Protein AF-0000000072627178 (afdb_homodimer)

Solvent-accessible surface area (backbone atoms only — not comparable to full-atom values): 32970 Å² total; per-residue (Å²): 106,68,66,30,62,73,54,72,45,80,58,68,86,74,45,63,66,46,58,16,26,20,73,41,19,44,51,50,52,27,44,56,68,66,46,48,72,69,55,50,54,49,47,53,68,63,41,37,63,69,52,58,52,84,61,74,50,27,62,57,66,58,51,51,49,48,35,39,73,71,52,28,75,48,47,29,61,73,40,80,60,42,48,40,38,34,28,20,24,33,60,62,34,50,41,53,42,55,28,37,37,41,30,68,83,76,60,68,69,58,63,74,62,41,85,60,57,70,67,47,46,78,50,88,83,44,31,40,31,56,50,28,48,24,5,47,10,37,80,73,46,27,60,48,41,92,78,34,22,24,20,5,28,66,82,34,39,42,38,61,52,59,44,51,42,51,46,51,58,45,25,73,71,71,66,56,78,79,66,84,56,46,81,46,78,56,93,46,32,54,56,82,47,66,53,68,72,73,69,89,73,88,84,82,82,88,62,81,75,48,76,61,53,57,49,50,51,53,46,51,53,20,50,54,42,49,44,52,41,48,54,52,65,56,47,34,53,40,43,41,50,26,55,75,71,70,29,53,65,45,78,49,49,37,60,33,92,51,78,75,58,94,70,65,66,54,62,69,60,52,51,49,52,54,49,28,42,56,54,39,51,60,74,42,39,68,60,52,50,55,51,38,52,56,50,50,58,49,58,73,72,105,105,68,65,31,63,74,55,71,44,82,59,66,87,74,44,62,66,47,56,17,26,20,72,41,19,45,50,50,52,28,44,58,68,66,45,49,72,68,54,51,54,50,48,54,69,62,41,36,60,69,52,59,50,85,61,74,50,28,63,57,66,58,50,51,48,48,35,38,74,70,53,30,74,48,47,31,60,73,40,81,59,41,48,41,37,34,28,19,24,32,59,62,35,52,42,53,42,56,29,37,38,40,30,67,82,77,60,67,69,58,63,74,62,40,84,59,57,70,68,46,47,79,50,89,82,43,32,40,31,55,49,27,47,23,5,46,11,38,78,72,48,26,61,48,40,94,76,33,22,24,19,4,28,66,83,34,39,43,40,60,51,58,47,51,41,52,47,52,56,45,25,73,71,70,66,54,78,77,65,84,56,46,82,44,79,57,92,46,34,53,57,80,48,68,53,68,74,74,70,86,70,85,80,80,77,88,58,83,75,48,76,60,52,57,49,48,51,53,46,52,54,20,50,54,41,49,45,52,40,50,54,53,64,56,46,33,52,40,43,40,49,26,56,74,70,70,30,52,66,45,78,48,50,37,60,34,93,49,79,75,60,95,71,64,66,54,62,70,60,52,50,49,51,54,46,28,42,55,53,40,50,60,73,41,40,69,61,52,50,53,51,37,52,58,51,51,58,50,56,74,73,103

InterPro domains:
  IPR002641 Patatin-like phospholipase domain [PF01734] (14-163)
  IPR002641 Patatin-like phospholipase domain [PS51635] (1-164)
  IPR016035 Acyl transferase/acyl hydrolase/lysophospholipase [SSF52151] (8-223)
  IPR047148 85/88 kDa calcium-independent phospholipase A2 [PTHR24139] (3-296)

Radius of gyration: 24.97 Å; Cα contacts (8 Å, |Δi|>4): 970; chains: 2; bounding box: 68×64×59 Å

Nearest PDB structures (foldseek):
  6aun-assembly1_A  TM=8.837E-01  e=3.240E-19  Cricetulus griseus
  5fya-assembly1_A  TM=6.239E-01  e=2.402E-07  Pseudomonas aeruginosa PAO1
  6aun-assembly1_A  TM=8.834E-01  e=3.293E-19  Cricetulus griseus
  5fya-assembly1_A  TM=6.405E-01  e=2.560E-07  Pseudomonas aeruginosa PAO1

Foldseek 3Di:
DVLCVVLVHADQVLDQEEEAFAVGLLVVQQVLQPDGPVRSVVLCLVCLCVQLPDAPQTDLVSLLVSSCVRGHQAWLLVRPDRWYWQWKWFAPDVPTWIDTETNDDDDPVLVVPCPPCLHTDYDRTDTSSRSNSLQNQDPRHHQHDVNTIHHRLLAPLACLVSRVSVCVSVCVVVVDDDDQAAETEDQADEDDDDPPPDDPDDDDDVPPCDPVNSVVVVVVVVVSCVSNDNDDPVLVVSCVVCVVVVHHYHYHHFHAPHDADPSDNDPVRVVSRVVSSVVRCVVVVVRSVVVSVSSSVSVVVD/DVLCVVLVHADQVLDQEEEAFAVGLLVVQQVLQPDGPVRSVVLCLVCLCVQLPDAPQTDLVSLLVSSCVRGHQAWLLVRPDRWYWQWKWFAPDVPTWIDTETNDDDDPVLVVPCPPCLHTDYDHTDTSSRSNSLQNQDPRHHQHDVNTIHHRLLAPLACLVSRVSVCVSVCVVVVDDDDQAAETEDQADEDDDDPPPDDPPDDDPVPPCDVVNSVVVVVVVVVSCVSNPNDDPVLVVSCVVCVVVVHHYHYHHFHAPHDDDPSDNDPVRVVSRVVSSVVRCVVVVVRSVVVSVSSSVSVVVD

Organism: Meloidogyne incognita (NCBI:txid6306)

Structure (mmCIF, N/CA/C/O backbone):
data_AF-0000000072627178-model_v1
#
loop_
_entity.id
_entity.type
_entity.pdbx_description
1 polymer 'PNPLA domain-containing protein'
#
loop_
_atom_site.group_PDB
_atom_site.id
_atom_site.type_symbol
_atom_site.label_atom_id
_atom_site.label_alt_id
_atom_site.label_comp_id
_atom_site.label_asym_id
_atom_site.label_entity_id
_atom_site.label_seq_id
_atom_site.pdbx_PDB_ins_code
_atom_site.Cartn_x
_atom_site.Cartn_y
_atom_site.Cartn_z
_atom_site.occupancy
_atom_site.B_iso_or_equiv
_atom_site.auth_seq_id
_atom_site.auth_comp_id
_atom_site.auth_asym_id
_atom_site.auth_atom_id
_atom_site.pdbx_PDB_model_num
ATOM 1 N N . MET A 1 1 ? 3.842 -15.367 -22.156 1 94.19 1 MET A N 1
ATOM 2 C CA . MET A 1 1 ? 4.012 -16.047 -23.438 1 94.19 1 MET A CA 1
ATOM 3 C C . MET A 1 1 ? 4.824 -15.203 -24.406 1 94.19 1 MET A C 1
ATOM 5 O O . MET A 1 1 ? 5.742 -15.703 -25.062 1 94.19 1 MET A O 1
ATOM 9 N N . ILE A 1 2 ? 4.527 -13.938 -24.469 1 94.5 2 ILE A N 1
ATOM 10 C CA . ILE A 1 2 ? 5.207 -13.031 -25.391 1 94.5 2 ILE A CA 1
ATOM 11 C C . ILE A 1 2 ? 6.672 -12.891 -24.984 1 94.5 2 ILE A C 1
ATOM 13 O O . ILE A 1 2 ? 7.562 -12.906 -25.844 1 94.5 2 ILE A O 1
ATOM 17 N N . ILE A 1 3 ? 6.926 -12.766 -23.703 1 95.44 3 ILE A N 1
ATOM 18 C CA . ILE A 1 3 ? 8.289 -12.664 -23.203 1 95.44 3 ILE A CA 1
ATOM 19 C C . ILE A 1 3 ? 9.07 -13.93 -23.562 1 95.44 3 ILE A C 1
ATOM 21 O O . ILE A 1 3 ? 10.203 -13.852 -24.047 1 95.44 3 ILE A O 1
ATOM 25 N N . GLU A 1 4 ? 8.453 -15.125 -23.422 1 95.38 4 GLU A N 1
ATOM 26 C CA . GLU A 1 4 ? 9.094 -16.391 -23.781 1 95.38 4 GLU A CA 1
ATOM 27 C C . GLU A 1 4 ? 9.375 -16.469 -25.281 1 95.38 4 GLU A C 1
ATOM 29 O O . GLU A 1 4 ? 10.43 -16.953 -25.688 1 95.38 4 GLU A O 1
ATOM 34 N N . ARG A 1 5 ? 8.398 -16.062 -25.984 1 95.12 5 ARG A N 1
ATOM 35 C CA . ARG A 1 5 ? 8.547 -16.062 -27.438 1 95.12 5 ARG A CA 1
ATOM 36 C C . ARG A 1 5 ? 9.742 -15.211 -27.875 1 95.12 5 ARG A C 1
ATOM 38 O O . ARG A 1 5 ? 10.523 -15.625 -28.734 1 95.12 5 ARG A O 1
ATOM 45 N N . ASN A 1 6 ? 9.883 -14.047 -27.281 1 95.5 6 ASN A N 1
ATOM 46 C CA . ASN A 1 6 ? 10.977 -13.141 -27.609 1 95.5 6 ASN A CA 1
ATOM 47 C C . ASN A 1 6 ? 12.312 -13.648 -27.078 1 95.5 6 ASN A C 1
ATOM 49 O O . ASN A 1 6 ? 13.359 -13.422 -27.688 1 95.5 6 ASN A O 1
ATOM 53 N N . LEU A 1 7 ? 12.258 -14.312 -25.969 1 95.44 7 LEU A N 1
ATOM 54 C CA . LEU A 1 7 ? 13.453 -14.883 -25.344 1 95.44 7 LEU A CA 1
ATOM 55 C C . LEU A 1 7 ? 13.922 -16.125 -26.109 1 95.44 7 LEU A C 1
ATOM 57 O O . LEU A 1 7 ? 15.125 -16.391 -26.172 1 95.44 7 LEU A O 1
ATOM 61 N N . GLY A 1 8 ? 13.031 -16.859 -26.703 1 94.62 8 GLY A N 1
ATOM 62 C CA . GLY A 1 8 ? 13.336 -18.109 -27.391 1 94.62 8 GLY A CA 1
ATOM 63 C C . GLY A 1 8 ? 13.633 -19.25 -26.438 1 94.62 8 GLY A C 1
ATOM 64 O O . GLY A 1 8 ? 14.328 -20.203 -26.797 1 94.62 8 GLY A O 1
ATOM 65 N N . ALA A 1 9 ? 13.258 -19.125 -25.203 1 94.31 9 ALA A N 1
ATOM 66 C CA . ALA A 1 9 ? 13.469 -20.125 -24.156 1 94.31 9 ALA A CA 1
ATOM 67 C C . ALA A 1 9 ? 12.406 -20 -23.078 1 94.31 9 ALA A C 1
ATOM 69 O O . ALA A 1 9 ? 11.688 -19 -23 1 94.31 9 ALA A O 1
ATOM 70 N N . ASP A 1 10 ? 12.297 -21.094 -22.344 1 93.62 10 ASP A N 1
ATOM 71 C CA . ASP A 1 10 ? 11.375 -21.062 -21.203 1 93.62 10 ASP A CA 1
ATOM 72 C C . ASP A 1 10 ? 11.82 -20.047 -20.156 1 93.62 10 ASP A C 1
ATOM 74 O O . ASP A 1 10 ? 13.016 -19.906 -19.891 1 93.62 10 ASP A O 1
ATOM 78 N N . LEU A 1 11 ? 10.867 -19.297 -19.578 1 94.12 11 LEU A N 1
ATOM 79 C CA . LEU A 1 11 ? 11.141 -18.25 -18.594 1 94.12 11 LEU A CA 1
ATOM 80 C C . LEU A 1 11 ? 11.289 -18.828 -17.203 1 94.12 11 LEU A C 1
ATOM 82 O O . LEU A 1 11 ? 12.117 -18.359 -16.406 1 94.12 11 LEU A O 1
ATOM 86 N N . TRP A 1 12 ? 10.594 -19.859 -16.875 1 93.62 12 TRP A N 1
ATOM 87 C CA . TRP A 1 12 ? 10.375 -20.344 -15.516 1 93.62 12 TRP A CA 1
ATOM 88 C C . TRP A 1 12 ? 11.688 -20.797 -14.891 1 93.62 12 TRP A C 1
ATOM 90 O O . TRP A 1 12 ? 11.953 -20.516 -13.719 1 93.62 12 TRP A O 1
ATOM 100 N N . PRO A 1 13 ? 12.57 -21.469 -15.68 1 92.44 13 PRO A N 1
ATOM 101 C CA . PRO A 1 13 ? 13.836 -21.906 -15.078 1 92.44 13 PRO A CA 1
ATOM 102 C C . PRO A 1 13 ? 14.703 -20.734 -14.625 1 92.44 13 PRO A C 1
ATOM 104 O O . PRO A 1 13 ? 15.609 -20.922 -13.812 1 92.44 13 PRO A O 1
ATOM 107 N N . LEU A 1 14 ? 14.445 -19.562 -15.102 1 94.62 14 LEU A N 1
ATOM 108 C CA . LEU A 1 14 ? 15.25 -18.375 -14.789 1 94.62 14 LEU A CA 1
ATOM 109 C C . LEU A 1 14 ? 14.734 -17.703 -13.523 1 94.62 14 LEU A C 1
ATOM 111 O O . LEU A 1 14 ? 15.383 -16.797 -12.984 1 94.62 14 LEU A O 1
ATOM 115 N N . ILE A 1 15 ? 13.609 -18.125 -13.023 1 96.38 15 ILE A N 1
ATOM 116 C CA . ILE A 1 15 ? 12.961 -17.484 -11.891 1 96.38 15 ILE A CA 1
ATOM 117 C C . ILE A 1 15 ? 13.5 -18.078 -10.586 1 96.38 15 ILE A C 1
ATOM 119 O O . ILE A 1 15 ? 13.453 -19.297 -10.383 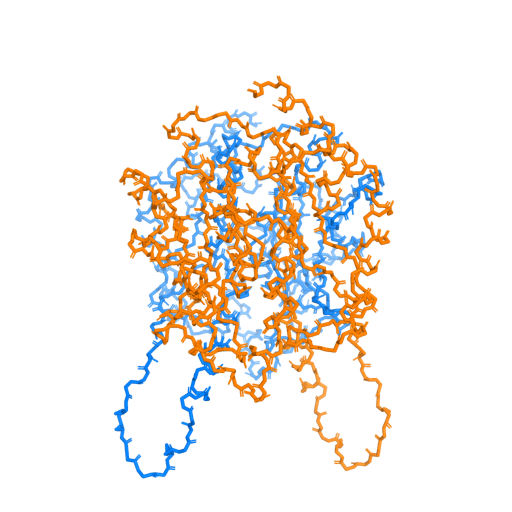1 96.38 15 ILE A O 1
ATOM 123 N N . ASP A 1 16 ? 13.984 -17.219 -9.727 1 96.19 16 ASP A N 1
ATOM 124 C CA . ASP A 1 16 ? 14.508 -17.656 -8.438 1 96.19 16 ASP A CA 1
ATOM 125 C C . ASP A 1 16 ? 13.461 -17.469 -7.336 1 96.19 16 ASP A C 1
ATOM 127 O O . ASP A 1 16 ? 13.445 -18.219 -6.355 1 96.19 16 ASP A O 1
ATOM 131 N N . TRP A 1 17 ? 12.688 -16.438 -7.453 1 97.69 17 TRP A N 1
ATOM 132 C CA . TRP A 1 17 ? 11.617 -16.109 -6.52 1 97.69 17 TRP A CA 1
ATOM 133 C C . TRP A 1 17 ? 10.32 -15.781 -7.262 1 97.69 17 TRP A C 1
ATOM 135 O O . TRP A 1 17 ? 10.352 -15.156 -8.32 1 97.69 17 TRP A O 1
ATOM 145 N N . VAL A 1 18 ? 9.242 -16.219 -6.703 1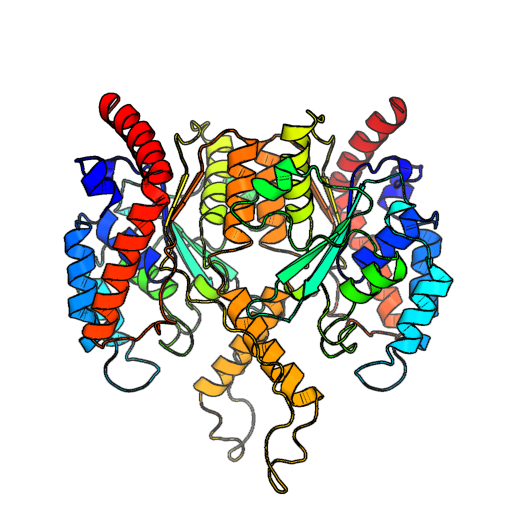 98.38 18 VAL A N 1
ATOM 146 C CA . VAL A 1 18 ? 7.973 -15.883 -7.328 1 98.38 18 VAL A CA 1
ATOM 147 C C . VAL A 1 18 ? 6.91 -15.648 -6.254 1 98.38 18 VAL A C 1
ATOM 149 O O . VAL A 1 18 ? 6.895 -16.344 -5.234 1 98.38 18 VAL A O 1
ATOM 152 N N . ALA A 1 19 ? 6.121 -14.633 -6.352 1 98.38 19 ALA A N 1
ATOM 153 C CA . ALA A 1 19 ? 4.934 -14.398 -5.539 1 98.38 19 ALA A CA 1
ATOM 154 C C . ALA A 1 19 ? 3.676 -14.352 -6.402 1 98.38 19 ALA A C 1
ATOM 156 O O . ALA A 1 19 ? 3.699 -13.805 -7.512 1 98.38 19 ALA A O 1
ATOM 157 N N . GLY A 1 20 ? 2.611 -14.922 -5.91 1 98.12 20 GLY A N 1
ATOM 158 C CA . GLY A 1 20 ? 1.355 -14.93 -6.645 1 98.12 20 GLY A CA 1
ATOM 159 C C . GLY A 1 20 ? 0.156 -14.602 -5.773 1 98.12 20 GLY A C 1
ATOM 160 O O . GLY A 1 20 ? 0.088 -15.016 -4.617 1 98.12 20 GLY A O 1
ATOM 161 N N . THR A 1 21 ? -0.747 -13.852 -6.301 1 97.69 21 THR A N 1
ATOM 162 C CA . THR A 1 21 ? -2.018 -13.523 -5.664 1 97.69 21 THR A CA 1
ATOM 163 C C . THR A 1 21 ? -3.188 -13.891 -6.57 1 97.69 21 THR A C 1
ATOM 165 O O . THR A 1 21 ? -3.172 -13.586 -7.766 1 97.69 21 THR A O 1
ATOM 168 N N . SER A 1 22 ? -4.258 -14.516 -5.949 1 96.56 22 SER A N 1
ATOM 169 C CA . SER A 1 22 ? -5.453 -14.859 -6.707 1 96.56 22 SER A CA 1
ATOM 170 C C . SER A 1 22 ? -5.109 -15.695 -7.934 1 96.56 22 SER A C 1
ATOM 172 O O . SER A 1 22 ? -4.477 -16.75 -7.816 1 96.56 22 SER A O 1
ATOM 174 N N . THR A 1 23 ? -5.48 -15.297 -9.133 1 95.88 23 THR A N 1
ATOM 175 C CA . THR A 1 23 ? -5.148 -16.062 -10.328 1 95.88 23 THR A CA 1
ATOM 176 C C . THR A 1 23 ? -3.639 -16.219 -10.477 1 95.88 23 THR A C 1
ATOM 178 O O . THR A 1 23 ? -3.158 -17.234 -10.977 1 95.88 23 THR A O 1
ATOM 181 N N . GLY A 1 24 ? -2.875 -15.234 -9.969 1 96.75 24 GLY A N 1
ATOM 182 C CA . GLY A 1 24 ? -1.424 -15.328 -9.984 1 96.75 24 GLY A CA 1
ATOM 183 C C . GLY A 1 24 ? -0.892 -16.469 -9.141 1 96.75 24 GLY A C 1
ATOM 184 O O . GLY A 1 24 ? 0.133 -17.062 -9.477 1 96.75 24 GLY A O 1
ATOM 185 N N . SER A 1 25 ? -1.562 -16.734 -8.055 1 97.56 25 SER A N 1
ATOM 186 C CA . SER A 1 25 ? -1.162 -17.859 -7.223 1 97.56 25 SER A CA 1
ATOM 187 C C . SER A 1 25 ? -1.379 -19.188 -7.945 1 97.56 25 SER A C 1
ATOM 189 O O . SER A 1 25 ? -0.537 -20.094 -7.871 1 97.56 25 SER A O 1
ATOM 191 N N . ILE A 1 26 ? -2.484 -19.312 -8.641 1 96.62 26 ILE A N 1
ATOM 192 C CA . ILE A 1 26 ? -2.805 -20.516 -9.391 1 96.62 26 ILE A CA 1
ATOM 193 C C . ILE A 1 26 ? -1.753 -20.75 -10.477 1 96.62 26 ILE A C 1
ATOM 195 O O . ILE A 1 26 ? -1.218 -21.844 -10.609 1 96.62 26 ILE A O 1
ATOM 199 N N . LEU A 1 27 ? -1.433 -19.703 -11.164 1 97.25 27 LEU A N 1
ATOM 200 C CA . LEU A 1 27 ? -0.44 -19.781 -12.227 1 97.25 27 LEU A CA 1
ATOM 201 C C . LEU A 1 27 ? 0.933 -20.141 -11.664 1 97.25 27 LEU A C 1
ATOM 203 O O . LEU A 1 27 ? 1.631 -21 -12.211 1 97.25 27 LEU A O 1
ATOM 207 N N . ALA A 1 28 ? 1.299 -19.469 -10.602 1 97.81 28 ALA A N 1
ATOM 208 C CA . ALA A 1 28 ? 2.596 -19.734 -9.977 1 97.81 28 ALA A CA 1
ATOM 209 C C . ALA A 1 28 ? 2.717 -21.188 -9.555 1 97.81 28 ALA A C 1
ATOM 211 O O . ALA A 1 28 ? 3.738 -21.828 -9.805 1 97.81 28 ALA A O 1
ATOM 212 N N . CYS A 1 29 ? 1.672 -21.688 -8.969 1 97.25 29 CYS A N 1
ATOM 213 C CA . CYS A 1 29 ? 1.67 -23.078 -8.5 1 97.25 29 CYS A CA 1
ATOM 214 C C . CYS A 1 29 ? 1.723 -24.047 -9.68 1 97.25 29 CYS A C 1
ATOM 216 O O . CYS A 1 29 ? 2.475 -25.016 -9.648 1 97.25 29 CYS A O 1
ATOM 218 N N . ALA A 1 30 ? 0.937 -23.797 -10.695 1 96.88 30 ALA A N 1
ATOM 219 C CA . ALA A 1 30 ? 0.908 -24.656 -11.867 1 96.88 30 ALA A CA 1
ATOM 220 C C . ALA A 1 30 ? 2.27 -24.703 -12.555 1 96.88 30 ALA A C 1
ATOM 222 O O . ALA A 1 30 ? 2.764 -25.766 -12.906 1 96.88 30 ALA A O 1
ATOM 223 N N . LEU A 1 31 ? 2.883 -23.531 -12.719 1 97.31 31 LEU A N 1
ATOM 224 C CA . LEU A 1 31 ? 4.191 -23.453 -13.359 1 97.31 31 LEU A CA 1
ATOM 225 C C . LEU A 1 31 ? 5.254 -24.156 -12.516 1 97.31 31 LEU A C 1
ATOM 227 O O . LEU A 1 31 ? 6.125 -24.844 -13.047 1 97.31 31 LEU A O 1
ATOM 231 N N . ALA A 1 32 ? 5.148 -24 -11.234 1 96.81 32 ALA A N 1
ATOM 232 C CA . ALA A 1 32 ? 6.113 -24.625 -10.328 1 96.81 32 ALA A CA 1
ATOM 233 C C . ALA A 1 32 ? 6.02 -26.141 -10.391 1 96.81 32 ALA A C 1
ATOM 235 O O . ALA A 1 32 ? 7.008 -26.844 -10.148 1 96.81 32 ALA A O 1
ATOM 236 N N . LYS A 1 33 ? 4.895 -26.625 -10.75 1 96.19 33 LYS A N 1
ATOM 237 C CA . LYS A 1 33 ? 4.688 -28.062 -10.836 1 96.19 33 LYS A CA 1
ATOM 238 C C . LYS A 1 33 ? 4.953 -28.578 -12.25 1 96.19 33 LYS A C 1
ATOM 240 O O . LYS A 1 33 ? 4.602 -29.703 -12.578 1 96.19 33 LYS A O 1
ATOM 245 N N . GLY A 1 34 ? 5.406 -27.734 -13.102 1 94.62 34 GLY A N 1
ATOM 246 C CA . GLY A 1 34 ? 5.961 -28.203 -14.359 1 94.62 34 GLY A CA 1
ATOM 247 C C . GLY A 1 34 ? 5.059 -27.938 -15.547 1 94.62 34 GLY A C 1
ATOM 248 O O . GLY A 1 34 ? 5.371 -28.312 -16.672 1 94.62 34 GLY A O 1
ATOM 249 N N . LYS A 1 35 ? 4.004 -27.312 -15.32 1 95.38 35 LYS A N 1
ATOM 250 C CA . LYS A 1 35 ? 3.168 -26.953 -16.469 1 95.38 35 LYS A CA 1
ATOM 251 C C . LYS A 1 35 ? 3.801 -25.812 -17.281 1 95.38 35 LYS A C 1
ATOM 253 O O . LYS A 1 35 ? 4.414 -24.906 -16.719 1 95.38 35 LYS A O 1
ATOM 258 N N . SER A 1 36 ? 3.58 -25.891 -18.562 1 95.56 36 SER A N 1
ATOM 259 C CA . SER A 1 36 ? 4.035 -24.812 -19.422 1 95.56 36 SER A CA 1
ATOM 260 C C . SER A 1 36 ? 3.053 -23.641 -19.406 1 95.56 36 SER A C 1
ATOM 262 O O . SER A 1 36 ? 1.898 -23.797 -19 1 95.56 36 SER A O 1
ATOM 264 N N . ILE A 1 37 ? 3.518 -22.484 -19.797 1 95 37 ILE A N 1
ATOM 265 C CA . ILE A 1 37 ? 2.656 -21.312 -19.875 1 95 37 ILE A CA 1
ATOM 266 C C . ILE A 1 37 ? 1.491 -21.594 -20.812 1 95 37 ILE A C 1
ATOM 268 O O . ILE A 1 37 ? 0.353 -21.203 -20.547 1 95 37 ILE A O 1
ATOM 272 N N . SER A 1 38 ? 1.785 -22.234 -21.922 1 93.44 38 SER A N 1
ATOM 273 C CA . SER A 1 38 ? 0.743 -22.609 -22.875 1 93.44 38 SER A CA 1
ATOM 274 C C . SER A 1 38 ? -0.291 -23.531 -22.234 1 93.44 38 SER A C 1
ATOM 276 O O . SER A 1 38 ? -1.491 -23.375 -22.469 1 93.44 38 SER A O 1
ATOM 278 N N . ASP A 1 39 ? 0.155 -24.484 -21.469 1 93.44 39 ASP A N 1
ATOM 279 C CA . ASP A 1 39 ? -0.749 -25.391 -20.766 1 93.44 39 ASP A CA 1
ATOM 280 C C . ASP A 1 39 ? -1.641 -24.625 -19.781 1 93.44 39 ASP A C 1
ATOM 282 O O . ASP A 1 39 ? -2.824 -24.938 -19.641 1 93.44 39 ASP A O 1
ATOM 286 N N . CYS A 1 40 ? -1.086 -23.688 -19.109 1 94.81 40 CYS A N 1
ATOM 287 C CA . CYS A 1 40 ? -1.854 -22.875 -18.188 1 94.81 40 CYS A CA 1
ATOM 288 C C . CYS A 1 40 ? -2.947 -22.094 -18.906 1 94.81 40 CYS A C 1
ATOM 290 O O . CYS A 1 40 ? -4.078 -22.016 -18.422 1 94.81 40 CYS A O 1
ATOM 292 N N . GLN A 1 41 ? -2.604 -21.484 -20.031 1 93.06 41 GLN A N 1
ATOM 293 C CA . GLN A 1 41 ? -3.6 -20.766 -20.828 1 93.06 41 GLN A CA 1
ATOM 294 C C . GLN A 1 41 ? -4.746 -21.688 -21.219 1 93.06 41 GLN A C 1
ATOM 296 O O . GLN A 1 41 ? -5.918 -21.312 -21.141 1 93.06 41 GLN A O 1
ATOM 301 N N . LYS A 1 42 ? -4.391 -22.875 -21.641 1 90.81 42 LYS A N 1
ATOM 302 C CA . LYS A 1 42 ? -5.395 -23.859 -22.031 1 90.81 42 LYS A CA 1
ATOM 303 C C . LYS A 1 42 ? -6.293 -24.219 -20.859 1 90.81 42 LYS A C 1
ATOM 305 O O . LYS A 1 42 ? -7.508 -24.359 -21.016 1 90.81 42 LYS A O 1
ATOM 310 N N . LEU A 1 43 ? -5.676 -24.375 -19.766 1 88.56 43 LEU A N 1
ATOM 311 C CA . LEU A 1 43 ? -6.414 -24.719 -18.547 1 88.56 43 LEU A CA 1
ATOM 312 C C . LEU A 1 43 ? -7.461 -23.656 -18.234 1 88.56 43 LEU A C 1
ATOM 314 O O . LEU A 1 43 ? -8.602 -24 -17.891 1 88.56 43 LEU A O 1
ATOM 318 N N . TYR A 1 44 ? -7.145 -22.406 -18.297 1 91.12 44 TYR A N 1
ATOM 319 C CA . TYR A 1 44 ? -8.07 -21.312 -18.016 1 91.12 44 TYR A CA 1
ATOM 320 C C . TYR A 1 44 ? -9.219 -21.281 -19.016 1 91.12 44 TYR A C 1
ATOM 322 O O . TYR A 1 44 ? -10.367 -21.078 -18.641 1 91.12 44 TYR A O 1
ATOM 330 N N . LEU A 1 45 ? -8.93 -21.547 -20.234 1 88.25 45 LEU A N 1
ATOM 331 C CA . LEU A 1 45 ? -9.953 -21.516 -21.281 1 88.25 45 LEU A CA 1
ATOM 332 C C . LEU A 1 45 ? -10.898 -22.719 -21.141 1 88.25 45 LEU A C 1
ATOM 334 O O . LEU A 1 45 ? -12.086 -22.594 -21.438 1 88.25 45 LEU A O 1
ATOM 338 N N . GLN A 1 46 ? -10.305 -23.75 -20.641 1 84.56 46 GLN A N 1
ATOM 339 C CA . GLN A 1 46 ? -11.102 -24.969 -20.531 1 84.56 46 GLN A CA 1
ATOM 340 C C . GLN A 1 46 ? -11.984 -24.938 -19.297 1 84.56 46 GLN A C 1
ATOM 342 O O . GLN A 1 46 ? -13.109 -25.438 -19.312 1 84.56 46 GLN A O 1
ATOM 347 N N . LEU A 1 47 ? -11.523 -24.297 -18.25 1 84.25 47 LEU A N 1
ATOM 348 C CA . LEU A 1 47 ? -12.172 -24.453 -16.953 1 84.25 47 LEU A CA 1
ATOM 349 C C . LEU A 1 47 ? -13.141 -23.312 -16.688 1 84.25 47 LEU A C 1
ATOM 351 O O . LEU A 1 47 ? -13.984 -23.406 -15.789 1 84.25 47 LEU A O 1
ATOM 355 N N . LYS A 1 48 ? -13.125 -22.375 -17.531 1 87.69 48 LYS A N 1
ATOM 356 C CA . LYS A 1 48 ? -13.938 -21.188 -17.297 1 87.69 48 LYS A CA 1
ATOM 357 C C . LYS A 1 48 ? -15.422 -21.547 -17.25 1 87.69 48 LYS A C 1
ATOM 359 O O . LYS A 1 48 ? -16.156 -21.047 -16.391 1 87.69 48 LYS A O 1
ATOM 364 N N . ASN A 1 49 ? -15.773 -22.453 -18.172 1 88.19 49 ASN A N 1
ATOM 365 C CA . ASN A 1 49 ? -17.203 -22.766 -18.25 1 88.19 49 ASN A CA 1
ATOM 366 C C . ASN A 1 49 ? -17.641 -23.656 -17.094 1 88.19 49 ASN A C 1
ATOM 368 O O . ASN A 1 49 ? -18.797 -23.594 -16.672 1 88.19 49 ASN A O 1
ATOM 372 N N . GLN A 1 50 ? -16.766 -24.391 -16.672 1 89.81 50 GLN A N 1
ATOM 373 C CA . GLN A 1 50 ? -17.078 -25.266 -15.547 1 89.81 50 GLN A CA 1
ATOM 374 C C . GLN A 1 50 ? -17.125 -24.469 -14.242 1 89.81 50 GLN A C 1
ATOM 376 O O . GLN A 1 50 ? -18 -24.688 -13.406 1 89.81 50 GLN A O 1
ATOM 381 N N . LEU A 1 51 ? -16.266 -23.641 -14.07 1 91 51 LEU A N 1
ATOM 382 C CA . LEU A 1 51 ? -16.078 -22.906 -12.812 1 91 51 LEU A CA 1
ATOM 383 C C . LEU A 1 51 ? -17.156 -21.844 -12.641 1 91 51 LEU A C 1
ATOM 385 O O . LEU A 1 51 ? -17.703 -21.672 -11.555 1 91 51 LEU A O 1
ATOM 389 N N . PHE A 1 52 ? -17.438 -21.156 -13.727 1 92.38 52 PHE A N 1
ATOM 390 C CA . PHE A 1 52 ? -18.312 -20 -13.633 1 92.38 52 PHE A CA 1
ATOM 391 C C . PHE A 1 52 ? -19.688 -20.328 -14.203 1 92.38 52 PHE A C 1
ATOM 393 O O . PHE A 1 52 ? -20.281 -19.516 -14.93 1 92.38 52 PHE A O 1
ATOM 400 N N . ASN A 1 53 ? -20.125 -21.484 -13.898 1 88.31 53 ASN A N 1
ATOM 401 C CA . ASN A 1 53 ? -21.469 -21.922 -14.266 1 88.31 53 ASN A CA 1
ATOM 402 C C . ASN A 1 53 ? -22.469 -21.703 -13.125 1 88.31 53 ASN A C 1
ATOM 404 O O . ASN A 1 53 ? -22.188 -22.047 -11.977 1 88.31 53 ASN A O 1
ATOM 408 N N . GLY A 1 54 ? -23.594 -21 -13.43 1 88.19 54 GLY A N 1
ATOM 409 C CA . GLY A 1 54 ? -24.594 -20.75 -12.414 1 88.19 54 GLY A CA 1
ATOM 410 C C . GLY A 1 54 ? -24.5 -19.375 -11.797 1 88.19 54 GLY A C 1
ATOM 411 O O . GLY A 1 54 ? -24.172 -18.406 -12.484 1 88.19 54 GLY A O 1
ATOM 412 N N . THR A 1 55 ? -24.891 -19.297 -10.414 1 88.44 55 THR A N 1
ATOM 413 C CA . THR A 1 55 ? -24.938 -18 -9.734 1 88.44 55 THR A CA 1
ATOM 414 C C . THR A 1 55 ? -23.859 -17.906 -8.664 1 88.44 55 THR A C 1
ATOM 416 O O . THR A 1 55 ? -23.422 -18.922 -8.125 1 88.44 55 THR A O 1
ATOM 419 N N . ARG A 1 56 ? -23.484 -16.75 -8.383 1 87 56 ARG A N 1
ATOM 420 C CA . ARG A 1 56 ? -22.516 -16.484 -7.328 1 87 56 ARG A CA 1
ATOM 421 C C . ARG A 1 56 ? -23.141 -16.688 -5.949 1 87 56 ARG A C 1
ATOM 423 O O . ARG A 1 56 ? -24.328 -16.406 -5.754 1 87 56 ARG A O 1
ATOM 430 N N . PRO A 1 57 ? -22.422 -17.031 -5.055 1 89.56 57 PRO A N 1
ATOM 431 C CA . PRO A 1 57 ? -21.062 -17.562 -5.148 1 89.56 57 PRO A CA 1
ATOM 432 C C . PRO A 1 57 ? -21 -18.922 -5.832 1 89.56 57 PRO A C 1
ATOM 434 O O . PRO A 1 57 ? -21.922 -19.734 -5.676 1 89.56 57 PRO A O 1
ATOM 437 N N . TYR A 1 58 ? -19.969 -19.141 -6.562 1 92.25 58 TYR A N 1
ATOM 438 C CA . TYR A 1 58 ? -19.812 -20.391 -7.309 1 92.25 58 TYR A CA 1
ATOM 439 C C . TYR A 1 58 ? -19.438 -21.531 -6.379 1 92.25 58 TYR A C 1
ATOM 441 O O . TYR A 1 58 ? -19.016 -21.312 -5.238 1 92.25 58 TYR A O 1
ATOM 449 N N . ASN A 1 59 ? -19.672 -22.672 -6.871 1 91.31 59 ASN A N 1
ATOM 450 C CA . ASN A 1 59 ? -19.453 -23.875 -6.082 1 91.31 59 ASN A CA 1
ATOM 451 C C . ASN A 1 59 ? -17.969 -24.078 -5.77 1 91.31 59 ASN A C 1
ATOM 453 O O . ASN A 1 59 ? -17.172 -24.359 -6.668 1 91.31 59 ASN A O 1
ATOM 457 N N . SER A 1 60 ? -17.609 -24.062 -4.504 1 92.25 60 SER A N 1
ATOM 458 C CA . SER A 1 60 ? -16.219 -24.156 -4.078 1 92.25 60 SER A CA 1
ATOM 459 C C . SER A 1 60 ? -15.648 -25.547 -4.352 1 92.25 60 SER A C 1
ATOM 461 O O . SER A 1 60 ? -14.453 -25.688 -4.625 1 92.25 60 SER A O 1
ATOM 463 N N . ALA A 1 61 ? -16.469 -26.5 -4.305 1 93.94 61 ALA A N 1
ATOM 464 C CA . ALA A 1 61 ? -16.031 -27.859 -4.527 1 93.94 61 ALA A CA 1
ATOM 465 C C . ALA A 1 61 ? -15.492 -28.047 -5.945 1 93.94 61 ALA A C 1
ATOM 467 O O . ALA A 1 61 ? -14.547 -28.812 -6.164 1 93.94 61 ALA A O 1
ATOM 468 N N . ILE A 1 62 ? -16.109 -27.453 -6.859 1 93.56 62 ILE A N 1
ATOM 469 C CA . ILE A 1 62 ? -15.664 -27.531 -8.242 1 93.56 62 ILE A CA 1
ATOM 470 C C . ILE A 1 62 ? -14.281 -26.906 -8.391 1 93.56 62 ILE A C 1
ATOM 472 O O . ILE A 1 62 ? -13.375 -27.484 -8.992 1 93.56 62 ILE A O 1
ATOM 476 N N . LEU A 1 63 ? -14.109 -25.703 -7.812 1 93.75 63 LEU A N 1
ATOM 477 C CA . LEU A 1 63 ? -12.812 -25.031 -7.852 1 93.75 63 LEU A CA 1
ATOM 478 C C . LEU A 1 63 ? -11.734 -25.875 -7.195 1 93.75 63 LEU A C 1
ATOM 480 O O . LEU A 1 63 ? -10.656 -26.062 -7.762 1 93.75 63 LEU A O 1
ATOM 484 N N . GLU A 1 64 ? -12.031 -26.406 -6.051 1 96.12 64 GLU A N 1
ATOM 485 C CA . GLU A 1 64 ? -11.07 -27.219 -5.312 1 96.12 64 GLU A CA 1
ATOM 486 C C . GLU A 1 64 ? -10.695 -28.469 -6.098 1 96.12 64 GLU A C 1
ATOM 488 O O . GLU A 1 64 ? -9.516 -28.828 -6.184 1 96.12 64 GLU A O 1
ATOM 493 N N . ARG A 1 65 ? -11.664 -29.062 -6.691 1 95.31 65 ARG A N 1
ATOM 494 C CA . ARG A 1 65 ? -11.406 -30.25 -7.508 1 95.31 65 ARG A CA 1
ATOM 495 C C . ARG A 1 65 ? -10.516 -29.906 -8.695 1 95.31 65 ARG A C 1
ATOM 497 O O . ARG A 1 65 ? -9.594 -30.656 -9.023 1 95.31 65 ARG A O 1
ATOM 504 N N . LEU A 1 66 ? -10.805 -28.859 -9.289 1 93.31 66 LEU A N 1
ATOM 505 C CA . LEU A 1 66 ? -10.023 -28.438 -10.453 1 93.31 66 LEU A CA 1
ATOM 506 C C . LEU A 1 66 ? -8.586 -28.109 -10.055 1 93.31 66 LEU A C 1
ATOM 508 O O . LEU A 1 66 ? -7.648 -28.453 -10.773 1 93.31 66 LEU A O 1
ATOM 512 N N . LEU A 1 67 ? -8.391 -27.469 -8.93 1 95.19 67 LEU A N 1
ATOM 513 C CA . LEU A 1 67 ? -7.059 -27.156 -8.438 1 95.19 67 LEU A CA 1
ATOM 514 C C . LEU A 1 67 ? -6.273 -28.422 -8.125 1 95.19 67 LEU A C 1
ATOM 516 O O . LEU A 1 67 ? -5.105 -28.547 -8.492 1 95.19 67 LEU A O 1
ATOM 520 N N . ILE A 1 68 ? -6.969 -29.359 -7.516 1 96.5 68 ILE A N 1
ATOM 521 C CA . ILE A 1 68 ? -6.336 -30.609 -7.129 1 96.5 68 ILE A CA 1
ATOM 522 C C . ILE A 1 68 ? -5.938 -31.391 -8.383 1 96.5 68 ILE A C 1
ATOM 524 O O . ILE A 1 68 ? -4.805 -31.859 -8.484 1 96.5 68 ILE A O 1
ATOM 528 N N . GLN A 1 69 ? -6.805 -31.406 -9.336 1 94.44 69 GLN A N 1
ATOM 529 C CA . GLN A 1 69 ? -6.598 -32.219 -10.531 1 94.44 69 GLN A CA 1
ATOM 530 C C . GLN A 1 69 ? -5.594 -31.562 -11.477 1 94.44 69 GLN A C 1
ATOM 532 O O . GLN A 1 69 ? -4.797 -32.25 -12.117 1 94.44 69 GLN A O 1
ATOM 537 N N . SER A 1 70 ? -5.621 -30.281 -11.531 1 93.12 70 SER A N 1
ATOM 538 C CA . SER A 1 70 ? -4.848 -29.578 -12.547 1 93.12 70 SER A CA 1
ATOM 539 C C . SER A 1 70 ? -3.49 -29.141 -12.016 1 93.12 70 SER A C 1
ATOM 541 O O . SER A 1 70 ? -2.564 -28.891 -12.789 1 93.12 70 SER A O 1
ATOM 543 N N . ILE A 1 71 ? -3.361 -28.984 -10.75 1 95.19 71 ILE A N 1
ATOM 544 C CA . ILE A 1 71 ? -2.1 -28.5 -10.203 1 95.19 71 ILE A CA 1
ATOM 545 C C . ILE A 1 71 ? -1.454 -29.594 -9.352 1 95.19 71 ILE A C 1
ATOM 547 O O . ILE A 1 71 ? -0.53 -30.281 -9.805 1 95.19 71 ILE A O 1
ATOM 551 N N . SER A 1 72 ? -1.968 -29.75 -8.039 1 96.38 72 SER A N 1
ATOM 552 C CA . SER A 1 72 ? -1.338 -30.797 -7.242 1 96.38 72 SER A CA 1
ATOM 553 C C . SER A 1 72 ? -1.886 -30.812 -5.816 1 96.38 72 SER A C 1
ATOM 555 O O . SER A 1 72 ? -2.252 -29.766 -5.281 1 96.38 72 SER A O 1
ATOM 557 N N . SER A 1 73 ? -1.866 -31.984 -5.258 1 96.94 73 SER A N 1
ATOM 558 C CA . SER A 1 73 ? -2.211 -32.156 -3.85 1 96.94 73 SER A CA 1
ATOM 559 C C . SER A 1 73 ? -0.961 -32.281 -2.986 1 96.94 73 SER A C 1
ATOM 561 O O . SER A 1 73 ? -1.057 -32.531 -1.779 1 96.94 73 SER A O 1
ATOM 563 N N . ASP A 1 74 ? 0.143 -32.062 -3.646 1 96.94 74 ASP A N 1
ATOM 564 C CA . ASP A 1 74 ? 1.396 -32.125 -2.898 1 96.94 74 ASP A CA 1
ATOM 565 C C . ASP A 1 74 ? 1.519 -30.938 -1.949 1 96.94 74 ASP A C 1
ATOM 567 O O . ASP A 1 74 ? 0.776 -29.953 -2.068 1 96.94 74 ASP A O 1
ATOM 571 N N . PHE A 1 75 ? 2.445 -31.125 -1.041 1 96.56 75 PHE A N 1
ATOM 572 C CA . PHE A 1 75 ? 2.758 -30.016 -0.154 1 96.56 75 PHE A CA 1
ATOM 573 C C . PHE A 1 75 ? 3.547 -28.938 -0.892 1 96.56 75 PHE A C 1
ATOM 575 O O . PHE A 1 75 ? 4.359 -29.25 -1.768 1 96.56 75 PHE A O 1
ATOM 582 N N . LEU A 1 76 ? 3.314 -27.734 -0.517 1 95.75 76 LEU A N 1
ATOM 583 C CA . LEU A 1 76 ? 4.07 -26.625 -1.079 1 95.75 76 LEU A CA 1
ATOM 584 C C . LEU A 1 76 ? 5.57 -26.844 -0.894 1 95.75 76 LEU A C 1
ATOM 586 O O . LEU A 1 76 ? 6.363 -26.5 -1.777 1 95.75 76 LEU A O 1
ATOM 590 N N . SER A 1 77 ? 5.941 -27.422 0.188 1 94.25 77 SER A N 1
ATOM 591 C CA . SER A 1 77 ? 7.336 -27.656 0.55 1 94.25 77 SER A CA 1
ATOM 592 C C . SER A 1 77 ? 8 -28.641 -0.416 1 94.25 77 SER A C 1
ATOM 594 O O . SER A 1 77 ? 9.227 -28.766 -0.427 1 94.25 77 SER A O 1
ATOM 596 N N . SER A 1 78 ? 7.207 -29.344 -1.175 1 94.94 78 SER A N 1
ATOM 597 C CA . SER A 1 78 ? 7.77 -30.281 -2.133 1 94.94 78 SER A CA 1
ATOM 598 C C . SER A 1 78 ? 8.383 -29.562 -3.33 1 94.94 78 SER A C 1
ATOM 600 O O . SER A 1 78 ? 9.141 -30.156 -4.094 1 94.94 78 SER A O 1
ATOM 602 N N . ILE A 1 79 ? 8 -28.312 -3.52 1 95.5 79 ILE A N 1
ATOM 603 C CA . ILE A 1 79 ? 8.578 -27.516 -4.59 1 95.5 79 ILE A CA 1
ATOM 604 C C . ILE A 1 79 ? 9.93 -26.953 -4.152 1 95.5 79 ILE A C 1
ATOM 606 O O . ILE A 1 79 ? 10.008 -26.172 -3.199 1 95.5 79 ILE A O 1
ATOM 610 N N . GLU A 1 80 ? 10.953 -27.281 -4.797 1 93.62 80 GLU A N 1
ATOM 611 C CA . GLU A 1 80 ? 12.297 -26.875 -4.414 1 93.62 80 GLU A CA 1
ATOM 612 C C . GLU A 1 80 ? 12.633 -25.5 -4.977 1 93.62 80 GLU A C 1
ATOM 614 O O . GLU A 1 80 ? 13.312 -24.703 -4.324 1 93.62 80 GLU A O 1
ATOM 619 N N . LYS A 1 81 ? 12.281 -25.344 -6.199 1 94.06 81 LYS A N 1
ATOM 620 C CA . LYS A 1 81 ? 12.523 -24.094 -6.902 1 94.06 81 LYS A CA 1
ATOM 621 C C . LYS A 1 81 ? 11.328 -23.719 -7.785 1 94.06 81 LYS A C 1
ATOM 623 O O . LYS A 1 81 ? 10.719 -24.594 -8.406 1 94.06 81 LYS A O 1
ATOM 628 N N . PRO A 1 82 ? 11.094 -22.438 -7.836 1 96.81 82 PRO A N 1
ATOM 629 C CA . PRO A 1 82 ? 11.633 -21.266 -7.133 1 96.81 82 PRO A CA 1
ATOM 630 C C . PRO A 1 82 ? 11.109 -21.156 -5.699 1 96.81 82 PRO A C 1
ATOM 632 O O . PRO A 1 82 ? 10.242 -21.922 -5.289 1 96.81 82 PRO A O 1
ATOM 635 N N . LYS A 1 83 ? 11.727 -20.25 -4.941 1 95.62 83 LYS A N 1
ATOM 636 C CA . LYS A 1 83 ? 11.086 -19.844 -3.697 1 95.62 83 LYS A CA 1
ATOM 637 C C . LYS A 1 83 ? 9.766 -19.141 -3.971 1 95.62 83 LYS A C 1
ATOM 639 O O . LYS A 1 83 ? 9.711 -18.203 -4.785 1 95.62 83 LYS A O 1
ATOM 644 N N . MET A 1 84 ? 8.75 -19.594 -3.283 1 96.56 84 MET A N 1
ATOM 645 C CA . MET A 1 84 ? 7.418 -19.125 -3.641 1 96.56 84 MET A CA 1
ATOM 646 C C . MET A 1 84 ? 6.746 -18.438 -2.455 1 96.56 84 MET A C 1
ATOM 648 O O . MET A 1 84 ? 6.891 -18.891 -1.314 1 96.56 84 MET A O 1
ATOM 652 N N . LEU A 1 85 ? 6.043 -17.391 -2.723 1 96.44 85 LEU A N 1
ATOM 653 C CA . LEU A 1 85 ? 5.145 -16.703 -1.795 1 96.44 85 LEU A CA 1
ATOM 654 C C . LEU A 1 85 ? 3.73 -16.641 -2.363 1 96.44 85 LEU A C 1
ATOM 656 O O . LEU A 1 85 ? 3.502 -15.992 -3.393 1 96.44 85 LEU A O 1
ATOM 660 N N . ILE A 1 86 ? 2.811 -17.328 -1.728 1 97.44 86 ILE A N 1
ATOM 661 C CA . ILE A 1 86 ? 1.404 -17.297 -2.117 1 97.44 86 ILE A CA 1
ATOM 662 C C . ILE A 1 86 ? 0.6 -16.516 -1.084 1 97.44 86 ILE A C 1
ATOM 664 O O . ILE A 1 86 ? 0.639 -16.828 0.109 1 97.44 86 ILE A O 1
ATOM 668 N N . THR A 1 87 ? -0.156 -15.492 -1.53 1 96.38 87 THR A N 1
ATOM 669 C CA . THR A 1 87 ? -0.807 -14.586 -0.594 1 96.38 87 THR A CA 1
ATOM 670 C C . THR A 1 87 ? -2.26 -14.992 -0.367 1 96.38 87 THR A C 1
ATOM 672 O O . THR A 1 87 ? -2.918 -15.492 -1.279 1 96.38 87 THR A O 1
ATOM 675 N N . ALA A 1 88 ? -2.75 -14.789 0.815 1 95.5 88 ALA A N 1
ATOM 676 C CA . ALA A 1 88 ? -4.16 -14.883 1.19 1 95.5 88 ALA A CA 1
ATOM 677 C C . ALA A 1 88 ? -4.496 -13.898 2.307 1 95.5 88 ALA A C 1
ATOM 679 O O . ALA A 1 88 ? -3.609 -13.219 2.832 1 95.5 88 ALA A O 1
ATOM 680 N N . ALA A 1 89 ? -5.695 -13.695 2.48 1 91.44 89 ALA A N 1
ATOM 681 C CA . ALA A 1 89 ? -6.148 -12.867 3.598 1 91.44 89 ALA A CA 1
ATOM 682 C C . ALA A 1 89 ? -6.969 -13.688 4.59 1 91.44 89 ALA A C 1
ATOM 684 O O . ALA A 1 89 ? -7.781 -14.523 4.191 1 91.44 89 ALA A O 1
ATOM 685 N N . LYS A 1 90 ? -6.672 -13.461 5.812 1 89.75 90 LYS A N 1
ATOM 686 C CA . LYS A 1 90 ? -7.406 -14.117 6.891 1 89.75 90 LYS A CA 1
ATOM 687 C C . LYS A 1 90 ? -8.32 -13.133 7.617 1 89.75 90 LYS A C 1
ATOM 689 O O . LYS A 1 90 ? -7.848 -12.133 8.164 1 89.75 90 LYS A O 1
ATOM 694 N N . MET A 1 91 ? -9.586 -13.406 7.629 1 83.38 91 MET A N 1
ATOM 695 C CA . MET A 1 91 ? -10.578 -12.484 8.172 1 83.38 91 MET A CA 1
ATOM 696 C C . MET A 1 91 ? -10.945 -12.859 9.602 1 83.38 91 MET A C 1
ATOM 698 O O . MET A 1 91 ? -12.125 -12.828 9.977 1 83.38 91 MET A O 1
ATOM 702 N N . ASP A 1 92 ? -10.078 -13.18 10.422 1 78.56 92 ASP A N 1
ATOM 703 C CA . ASP A 1 92 ? -10.32 -13.453 11.836 1 78.56 92 ASP A CA 1
ATOM 704 C C . ASP A 1 92 ? -10.312 -12.164 12.648 1 78.56 92 ASP A C 1
ATOM 706 O O . ASP A 1 92 ? -10.906 -12.094 13.727 1 78.56 92 ASP A O 1
ATOM 710 N N . VAL A 1 93 ? -9.703 -11.156 12.07 1 77 93 VAL A N 1
ATOM 711 C CA . VAL A 1 93 ? -9.633 -9.844 12.711 1 77 93 VAL A CA 1
ATOM 712 C C . VAL A 1 93 ? -9.867 -8.75 11.664 1 77 93 VAL A C 1
ATOM 714 O O . VAL A 1 93 ? -9.859 -9.023 10.461 1 77 93 VAL A O 1
ATOM 717 N N . ALA A 1 94 ? -10.258 -7.531 12.109 1 75.94 94 ALA A N 1
ATOM 718 C CA . ALA A 1 94 ? -10.367 -6.34 11.273 1 75.94 94 ALA A CA 1
ATOM 719 C C . ALA A 1 94 ? -9.328 -5.297 11.672 1 75.94 94 ALA A C 1
ATOM 721 O O . ALA A 1 94 ? -9.281 -4.863 12.82 1 75.94 94 ALA A O 1
ATOM 722 N N . PRO A 1 95 ? -8.484 -4.922 10.758 1 79.81 95 PRO A N 1
ATOM 723 C CA . PRO A 1 95 ? -8.32 -5.359 9.375 1 79.81 95 PRO A CA 1
ATOM 724 C C . PRO A 1 95 ? -7.812 -6.797 9.266 1 79.81 95 PRO A C 1
ATOM 726 O O . PRO A 1 95 ? -7.262 -7.336 10.234 1 79.81 95 PRO A O 1
ATOM 729 N N . PRO A 1 96 ? -8.023 -7.402 8.031 1 82.38 96 PRO A N 1
ATOM 730 C CA . PRO A 1 96 ? -7.582 -8.789 7.859 1 82.38 96 PRO A CA 1
ATOM 731 C C . PRO A 1 96 ? -6.062 -8.938 7.91 1 82.38 96 PRO A C 1
ATOM 733 O O . PRO A 1 96 ? -5.34 -7.984 7.602 1 82.38 96 PRO A O 1
ATOM 736 N N . ASN A 1 97 ? -5.719 -10.156 8.289 1 86.94 97 ASN A N 1
ATOM 737 C CA . ASN A 1 97 ? -4.293 -10.469 8.305 1 86.94 97 ASN A CA 1
ATOM 738 C C . ASN A 1 97 ? -3.82 -11.016 6.965 1 86.94 97 ASN A C 1
ATOM 740 O O . ASN A 1 97 ? -4.523 -11.805 6.332 1 86.94 97 ASN A O 1
ATOM 744 N N . LEU A 1 98 ? -2.664 -10.523 6.562 1 91.88 98 LEU A N 1
ATOM 745 C CA . LEU A 1 98 ? -2.029 -11.102 5.387 1 91.88 98 LEU A CA 1
ATOM 746 C C . LEU A 1 98 ? -1.413 -12.461 5.715 1 91.88 98 LEU A C 1
ATOM 748 O O . LEU A 1 98 ? -0.745 -12.609 6.738 1 91.88 98 LEU A O 1
ATOM 752 N N . VAL A 1 99 ? -1.746 -13.406 4.906 1 93.81 99 VAL A N 1
ATOM 753 C CA . VAL A 1 99 ? -1.147 -14.734 5.004 1 93.81 99 VAL A CA 1
ATOM 754 C C . VAL A 1 99 ? -0.189 -14.953 3.838 1 93.81 99 VAL A C 1
ATOM 756 O O . VAL A 1 99 ? -0.529 -14.68 2.686 1 93.81 99 VAL A O 1
ATOM 759 N N . LEU A 1 100 ? 0.965 -15.391 4.211 1 95.19 100 LEU A N 1
ATOM 760 C CA . LEU A 1 100 ? 1.961 -15.734 3.203 1 95.19 100 LEU A CA 1
ATOM 761 C C . LEU A 1 100 ? 2.34 -17.219 3.297 1 95.19 100 LEU A C 1
ATOM 763 O O . LEU A 1 100 ? 3.037 -17.625 4.227 1 95.19 100 LEU A O 1
ATOM 767 N N . PHE A 1 101 ? 1.849 -17.984 2.299 1 96.25 101 PHE A N 1
ATOM 768 C CA . PHE A 1 101 ? 2.268 -19.375 2.197 1 96.25 101 PHE A CA 1
ATOM 769 C C . PHE A 1 101 ? 3.613 -19.484 1.492 1 96.25 101 PHE A C 1
ATOM 771 O O . PHE A 1 101 ? 3.836 -18.844 0.464 1 96.25 101 PHE A O 1
ATOM 778 N N . ARG A 1 102 ? 4.465 -20.281 2.082 1 95.69 102 ARG A N 1
ATOM 779 C CA . ARG A 1 102 ? 5.828 -20.422 1.579 1 95.69 102 ARG A CA 1
ATOM 780 C C . ARG A 1 102 ? 6.16 -21.891 1.303 1 95.69 102 ARG A C 1
ATOM 782 O O . ARG A 1 102 ? 5.625 -22.797 1.953 1 95.69 102 ARG A O 1
ATOM 789 N N . ASN A 1 103 ? 7.07 -22.125 0.302 1 95 103 ASN A N 1
ATOM 790 C CA . ASN A 1 103 ? 7.582 -23.469 0.088 1 95 103 ASN A CA 1
ATOM 791 C C . ASN A 1 103 ? 8.898 -23.703 0.823 1 95 103 ASN A C 1
ATOM 793 O O . ASN A 1 103 ? 9.609 -24.672 0.556 1 95 103 ASN A O 1
ATOM 797 N N . TYR A 1 104 ? 9.281 -22.781 1.681 1 92.12 104 TYR A N 1
ATOM 798 C CA . TYR A 1 104 ? 10.484 -22.859 2.494 1 92.12 104 TYR A CA 1
ATOM 799 C C . TYR A 1 104 ? 10.211 -22.422 3.928 1 92.12 104 TYR A C 1
ATOM 801 O O . TYR A 1 104 ? 9.156 -21.859 4.219 1 92.12 104 TYR A O 1
ATOM 809 N N . GLN A 1 105 ? 11.172 -22.719 4.789 1 89.69 105 GLN A N 1
ATOM 810 C CA . GLN A 1 105 ? 11.031 -22.359 6.195 1 89.69 105 GLN A CA 1
ATOM 811 C C . GLN A 1 105 ? 11.82 -21.094 6.52 1 89.69 105 GLN A C 1
ATOM 813 O O . GLN A 1 105 ? 12.93 -20.906 6.016 1 89.69 105 GLN A O 1
ATOM 818 N N . LEU A 1 106 ? 11.172 -20.281 7.316 1 90.75 106 LEU A N 1
ATOM 819 C CA . LEU A 1 106 ? 11.859 -19.094 7.785 1 90.75 106 LEU A CA 1
ATOM 820 C C . LEU A 1 106 ? 12.703 -19.391 9.023 1 90.75 106 LEU A C 1
ATOM 822 O O . LEU A 1 106 ? 12.289 -20.172 9.883 1 90.75 106 LEU A O 1
ATOM 826 N N . PRO A 1 107 ? 13.883 -18.734 9.078 1 89.44 107 PRO A N 1
ATOM 827 C CA . PRO A 1 107 ? 14.648 -18.875 10.312 1 89.44 107 PRO A CA 1
ATOM 828 C C . PRO A 1 107 ? 13.898 -18.359 11.539 1 89.44 107 PRO A C 1
ATOM 830 O O . PRO A 1 107 ? 13.234 -17.312 11.461 1 89.44 107 PRO A O 1
ATOM 833 N N . MET A 1 108 ? 14.023 -19.047 12.641 1 87.75 108 MET A N 1
ATOM 834 C CA . MET A 1 108 ? 13.328 -18.688 13.875 1 87.75 108 MET A CA 1
ATOM 835 C C . MET A 1 108 ? 13.75 -17.297 14.344 1 87.75 108 MET A C 1
ATOM 837 O O . MET A 1 108 ? 12.938 -16.547 14.891 1 87.75 108 MET A O 1
ATOM 841 N N . GLU A 1 109 ? 14.938 -16.984 14.109 1 87.69 109 GLU A N 1
ATOM 842 C CA . GLU A 1 109 ? 15.469 -15.68 14.516 1 87.69 109 GLU A CA 1
ATOM 843 C C . GLU A 1 109 ? 14.758 -14.539 13.789 1 87.69 109 GLU A C 1
ATOM 845 O O . GLU A 1 109 ? 14.492 -13.492 14.383 1 87.69 109 GLU A O 1
ATOM 850 N N . LEU A 1 110 ? 14.375 -14.812 12.555 1 86.31 110 LEU A N 1
ATOM 851 C CA . LEU A 1 110 ? 13.688 -13.789 11.773 1 86.31 110 LEU A CA 1
ATOM 852 C C . LEU A 1 110 ? 12.266 -13.586 12.266 1 86.31 110 LEU A C 1
ATOM 854 O O . LEU A 1 110 ? 11.75 -12.461 12.25 1 86.31 110 LEU A O 1
ATOM 858 N N . LEU A 1 111 ? 11.734 -14.625 12.719 1 85.44 111 LEU A N 1
ATOM 859 C CA . LEU A 1 111 ? 10.367 -14.562 13.211 1 85.44 111 LEU A CA 1
ATOM 860 C C . LEU A 1 111 ? 10.305 -13.844 14.555 1 85.44 111 LEU A C 1
ATOM 862 O O . LEU A 1 111 ? 9.336 -13.125 14.836 1 85.44 111 LEU A O 1
ATOM 866 N N . LYS A 1 112 ? 11.344 -13.992 15.32 1 84.06 112 LYS A N 1
ATOM 867 C CA . LYS A 1 112 ? 11.406 -13.336 16.625 1 84.06 112 LYS A CA 1
ATOM 868 C C . LYS A 1 112 ? 11.609 -11.836 16.484 1 84.06 112 LYS A C 1
ATOM 870 O O . LYS A 1 112 ? 11.133 -11.055 17.297 1 84.06 112 LYS A O 1
ATOM 875 N N . GLU A 1 113 ? 12.195 -11.461 15.391 1 80.69 113 GLU A N 1
ATOM 876 C CA . GLU A 1 113 ? 12.547 -10.055 15.188 1 80.69 113 GLU A CA 1
ATOM 877 C C . GLU A 1 113 ? 11.531 -9.352 14.297 1 80.69 113 GLU A C 1
ATOM 879 O O . GLU A 1 113 ? 11.727 -8.188 13.93 1 80.69 113 GLU A O 1
ATOM 884 N N . ASP A 1 114 ? 10.438 -10.016 14.055 1 84.31 114 ASP A N 1
ATOM 885 C CA . ASP A 1 114 ? 9.453 -9.477 13.117 1 84.31 114 ASP A CA 1
ATOM 886 C C . ASP A 1 114 ? 8.547 -8.461 13.805 1 84.31 114 ASP A C 1
ATOM 888 O O . ASP A 1 114 ? 7.344 -8.695 13.961 1 84.31 114 ASP A O 1
ATOM 892 N N . LYS A 1 115 ? 9.164 -7.227 14.094 1 79.44 115 LYS A N 1
ATOM 893 C CA . LYS A 1 115 ? 8.531 -6.18 14.891 1 79.44 115 LYS A CA 1
ATOM 894 C C . LYS A 1 115 ? 7.281 -5.641 14.195 1 79.44 115 LYS A C 1
ATOM 896 O O . LYS A 1 115 ? 6.297 -5.301 14.852 1 79.44 115 LYS A O 1
ATOM 901 N N . PHE A 1 116 ? 7.262 -5.652 12.891 1 83.38 116 PHE A N 1
ATOM 902 C CA . PHE A 1 116 ? 6.18 -5.004 12.164 1 83.38 116 PHE A CA 1
ATOM 903 C C . PHE A 1 116 ? 5.301 -6.035 11.461 1 83.38 116 PHE A C 1
ATOM 905 O O . PHE A 1 116 ? 4.527 -5.695 10.57 1 83.38 116 PHE A O 1
ATOM 912 N N . ASN A 1 117 ? 5.398 -7.312 11.805 1 81.75 117 ASN A N 1
ATOM 913 C CA . ASN A 1 117 ? 4.629 -8.391 11.195 1 81.75 117 ASN A CA 1
ATOM 914 C C . ASN A 1 117 ? 4.852 -8.461 9.688 1 81.75 117 ASN A C 1
ATOM 916 O O . ASN A 1 117 ? 3.893 -8.547 8.914 1 81.75 117 A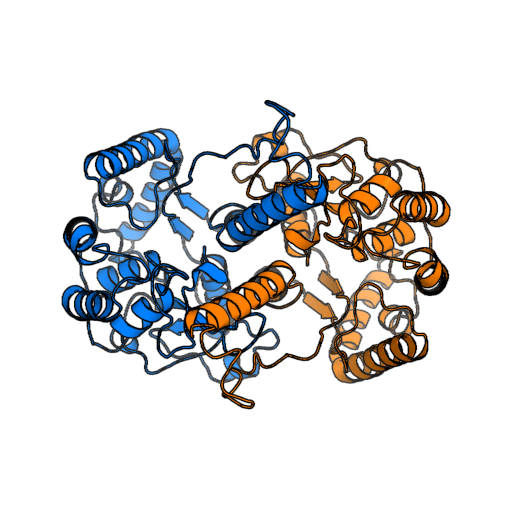SN A O 1
ATOM 920 N N . GLU A 1 118 ? 6.102 -8.359 9.336 1 83.56 118 GLU A N 1
ATOM 921 C CA . GLU A 1 118 ? 6.496 -8.375 7.93 1 83.56 118 GLU A CA 1
ATOM 922 C C . GLU A 1 118 ? 6.219 -9.734 7.293 1 83.56 118 GLU A C 1
ATOM 924 O O . GLU A 1 118 ? 5.832 -9.805 6.125 1 83.56 118 GLU A O 1
ATOM 929 N N . MET A 1 119 ? 6.328 -10.758 8.109 1 83.19 119 MET A N 1
ATOM 930 C CA . MET A 1 119 ? 6.316 -12.109 7.555 1 83.19 119 MET A CA 1
ATOM 931 C C . MET A 1 119 ? 4.898 -12.664 7.496 1 83.19 119 MET A C 1
ATOM 933 O O . MET A 1 119 ? 4.645 -13.672 6.84 1 83.19 119 MET A O 1
ATOM 937 N N . GLY A 1 120 ? 4.043 -11.984 7.977 1 77.5 120 GLY A N 1
ATOM 938 C CA . GLY A 1 120 ? 2.67 -12.461 7.965 1 77.5 120 GLY A CA 1
ATOM 939 C C . GLY A 1 120 ? 2.477 -13.742 8.742 1 77.5 120 GLY A C 1
ATOM 940 O O . GLY A 1 120 ? 3.314 -14.109 9.578 1 77.5 120 GLY A O 1
ATOM 941 N N . HIS A 1 121 ? 1.266 -14.391 8.492 1 77.62 121 HIS A N 1
ATOM 942 C CA . HIS A 1 121 ? 0.996 -15.695 9.102 1 77.62 121 HIS A CA 1
ATOM 943 C C . HIS A 1 121 ? 1.745 -16.812 8.367 1 77.62 121 HIS A C 1
ATOM 945 O O . HIS A 1 121 ? 1.651 -16.922 7.148 1 77.62 121 HIS A O 1
ATOM 951 N N . VAL A 1 122 ? 2.453 -17.578 9.086 1 71.62 122 VAL A N 1
ATOM 952 C CA . VAL A 1 122 ? 3.273 -18.641 8.508 1 71.62 122 VAL A CA 1
ATOM 953 C C . VAL A 1 122 ? 2.58 -19.984 8.703 1 71.62 122 VAL A C 1
ATOM 955 O O . VAL A 1 122 ? 2.225 -20.359 9.82 1 71.62 122 VAL A O 1
ATOM 958 N N . ASP A 1 123 ? 2.201 -20.484 7.57 1 74.12 123 ASP A N 1
ATOM 959 C CA . ASP A 1 123 ? 1.676 -21.859 7.602 1 74.12 123 ASP A CA 1
ATOM 960 C C . ASP A 1 123 ? 2.625 -22.828 6.902 1 74.12 123 ASP A C 1
ATOM 962 O O . ASP A 1 123 ? 2.818 -22.75 5.688 1 74.12 123 ASP A O 1
ATOM 966 N N . GLU A 1 124 ? 3.189 -23.75 7.66 1 73.06 124 GLU A N 1
ATOM 967 C CA . GLU A 1 124 ? 4.246 -24.609 7.125 1 73.06 124 GLU A CA 1
ATOM 968 C C . GLU A 1 124 ? 3.668 -25.906 6.547 1 73.06 124 GLU A C 1
ATOM 970 O O . GLU A 1 124 ? 4.363 -26.641 5.844 1 73.06 124 GLU A O 1
ATOM 975 N N . ASN A 1 125 ? 2.523 -26.109 6.621 1 84.69 125 ASN A N 1
ATOM 976 C CA . ASN A 1 125 ? 2.018 -27.422 6.207 1 84.69 125 ASN A CA 1
ATOM 977 C C . ASN A 1 125 ? 0.793 -27.281 5.305 1 84.69 125 ASN A C 1
ATOM 979 O O . ASN A 1 125 ? -0.181 -28.031 5.461 1 84.69 125 ASN A O 1
ATOM 983 N N . THR A 1 126 ? 1.072 -26.469 4.336 1 93.5 126 THR A N 1
ATOM 984 C CA . THR A 1 126 ? -0.052 -26.281 3.428 1 93.5 126 THR A CA 1
ATOM 985 C C . THR A 1 126 ? 0.203 -26.984 2.1 1 93.5 126 THR A C 1
ATOM 987 O O . THR A 1 126 ? 1.336 -27.016 1.614 1 93.5 126 THR A O 1
ATOM 990 N N . THR A 1 127 ? -0.896 -27.625 1.578 1 96.94 127 THR A N 1
ATOM 991 C CA . THR A 1 127 ? -0.798 -28.203 0.243 1 96.94 127 THR A CA 1
ATOM 992 C C . THR A 1 127 ? -0.899 -27.109 -0.826 1 96.94 127 THR A C 1
ATOM 994 O O . THR A 1 127 ? -1.384 -26.016 -0.557 1 96.94 127 THR A O 1
ATOM 997 N N . ILE A 1 128 ? -0.392 -27.484 -1.979 1 97.56 128 ILE A N 1
ATOM 998 C CA . ILE A 1 128 ? -0.328 -26.547 -3.092 1 97.56 128 ILE A CA 1
ATOM 999 C C . ILE A 1 128 ? -1.734 -26.062 -3.443 1 97.56 128 ILE A C 1
ATOM 1001 O O . ILE A 1 128 ? -1.979 -24.859 -3.551 1 97.56 128 ILE A O 1
ATOM 1005 N N . TRP A 1 129 ? -2.662 -26.984 -3.559 1 97.25 129 TRP A N 1
ATOM 1006 C CA . TRP A 1 129 ? -4.016 -26.625 -3.965 1 97.25 129 TRP A CA 1
ATOM 1007 C C . TRP A 1 129 ? -4.699 -25.781 -2.887 1 97.25 129 TRP A C 1
ATOM 1009 O O . TRP A 1 129 ? -5.469 -24.875 -3.195 1 97.25 129 TRP A O 1
ATOM 1019 N N . LYS A 1 130 ? -4.426 -26.031 -1.646 1 97 130 LYS A N 1
ATOM 1020 C CA . LYS A 1 130 ? -5.02 -25.281 -0.55 1 97 130 LYS A CA 1
ATOM 1021 C C . LYS A 1 130 ? -4.523 -23.828 -0.549 1 97 130 LYS A C 1
ATOM 1023 O O . LYS A 1 130 ? -5.305 -22.906 -0.336 1 97 130 LYS A O 1
ATOM 1028 N N . ALA A 1 131 ? -3.227 -23.672 -0.751 1 97 131 ALA A N 1
ATOM 1029 C CA . ALA A 1 131 ? -2.674 -22.312 -0.831 1 97 131 ALA A CA 1
ATOM 1030 C C . ALA A 1 131 ? -3.322 -21.531 -1.961 1 97 131 ALA A C 1
ATOM 1032 O O . ALA A 1 131 ? -3.734 -20.375 -1.767 1 97 131 ALA A O 1
ATOM 1033 N N . ALA A 1 132 ? -3.438 -22.141 -3.084 1 97.19 132 ALA A N 1
ATOM 1034 C CA . ALA A 1 132 ? -4.051 -21.5 -4.242 1 97.19 132 ALA A CA 1
ATOM 1035 C C . ALA A 1 132 ? -5.523 -21.188 -3.982 1 97.19 132 ALA A C 1
ATOM 1037 O O . ALA A 1 132 ? -6.02 -20.125 -4.367 1 97.19 132 ALA A O 1
ATOM 1038 N N . ARG A 1 133 ? -6.203 -22.109 -3.311 1 97.12 133 ARG A N 1
ATOM 1039 C CA . ARG A 1 133 ? -7.617 -21.938 -2.998 1 97.12 133 ARG A CA 1
ATOM 1040 C C . ARG A 1 133 ? -7.832 -20.766 -2.047 1 97.12 133 ARG A C 1
ATOM 1042 O O . ARG A 1 133 ? -8.75 -19.969 -2.236 1 97.12 133 ARG A O 1
ATOM 1049 N N . CYS A 1 134 ? -7.035 -20.719 -1.062 1 96 134 CYS A N 1
ATOM 1050 C CA . CYS A 1 134 ? -7.113 -19.594 -0.125 1 96 134 CYS A CA 1
ATOM 1051 C C . CYS A 1 134 ? -6.867 -18.281 -0.833 1 96 134 CYS A C 1
ATOM 1053 O O . CYS A 1 134 ? -7.602 -17.312 -0.619 1 96 134 CYS A O 1
ATOM 1055 N N . SER A 1 135 ? -5.914 -18.25 -1.696 1 97.06 135 SER A N 1
ATOM 1056 C CA . SER A 1 135 ? -5.488 -17.031 -2.377 1 97.06 135 SER A CA 1
ATOM 1057 C C . SER A 1 135 ? -6.52 -16.578 -3.408 1 97.06 135 SER A C 1
ATOM 1059 O O . SER A 1 135 ? -6.531 -15.414 -3.814 1 97.06 135 SER A O 1
ATOM 1061 N N . SER A 1 136 ? -7.379 -17.5 -3.83 1 95.38 136 SER A N 1
ATOM 1062 C CA . SER A 1 136 ? -8.273 -17.188 -4.941 1 95.38 136 SER A CA 1
ATOM 1063 C C . SER A 1 136 ? -9.734 -17.203 -4.496 1 95.38 136 SER A C 1
ATOM 1065 O O . SER A 1 136 ? -10.641 -17.312 -5.328 1 95.38 136 SER A O 1
ATOM 1067 N N . ALA A 1 137 ? -9.969 -17.141 -3.203 1 93.75 137 ALA A N 1
ATOM 1068 C CA . ALA A 1 137 ? -11.328 -17.047 -2.674 1 93.75 137 ALA A CA 1
ATOM 1069 C C . ALA A 1 137 ? -11.875 -15.633 -2.797 1 93.75 137 ALA A C 1
ATOM 1071 O O . ALA A 1 137 ? -12.141 -14.977 -1.788 1 93.75 137 ALA A O 1
ATOM 1072 N N . ALA A 1 138 ? -12.094 -15.242 -4.066 1 89.06 138 ALA A N 1
ATOM 1073 C CA . ALA A 1 138 ? -12.57 -13.883 -4.344 1 89.06 138 ALA A CA 1
ATOM 1074 C C . ALA A 1 138 ? -13.93 -13.641 -3.703 1 89.06 138 ALA A C 1
ATOM 1076 O O . ALA A 1 138 ? -14.883 -14.391 -3.943 1 89.06 138 ALA A O 1
ATOM 1077 N N . PRO A 1 139 ? -13.992 -12.578 -2.934 1 86.38 139 PRO A N 1
ATOM 1078 C CA . PRO A 1 139 ? -15.273 -12.297 -2.281 1 86.38 139 PRO A CA 1
ATOM 1079 C C . PRO A 1 139 ? -16.422 -12.164 -3.275 1 86.38 139 PRO A C 1
ATOM 1081 O O . PRO A 1 139 ? -16.25 -11.586 -4.352 1 86.38 139 PRO A O 1
ATOM 1084 N N . THR A 1 140 ? -17.562 -12.609 -2.93 1 83.31 140 THR A N 1
ATOM 1085 C CA . THR A 1 140 ? -18.812 -12.609 -3.666 1 83.31 140 THR A CA 1
ATOM 1086 C C . THR A 1 140 ? -18.781 -13.633 -4.797 1 83.31 140 THR A C 1
ATOM 1088 O O . THR A 1 140 ? -19.828 -14 -5.34 1 83.31 140 THR A O 1
ATOM 1091 N N . TYR A 1 141 ? -17.609 -14.07 -5.289 1 89.5 141 TYR A N 1
ATOM 1092 C CA . TYR A 1 141 ? -17.5 -15.078 -6.34 1 89.5 141 TYR A CA 1
ATOM 1093 C C . TYR A 1 141 ? -17.422 -16.484 -5.746 1 89.5 141 TYR A C 1
ATOM 1095 O O . TYR A 1 141 ? -18.031 -17.422 -6.262 1 89.5 141 TYR A O 1
ATOM 1103 N N . PHE A 1 142 ? -16.609 -16.562 -4.684 1 91.38 142 PHE A N 1
ATOM 1104 C CA . PHE A 1 142 ? -16.422 -17.844 -4.004 1 91.38 142 PHE A CA 1
ATOM 1105 C C . PHE A 1 142 ? -16.547 -17.672 -2.494 1 91.38 142 PHE A C 1
ATOM 1107 O O . PHE A 1 142 ? -16.188 -16.625 -1.947 1 91.38 142 PHE A O 1
ATOM 1114 N N . PRO A 1 143 ? -17.078 -18.703 -1.84 1 89.31 143 PRO A N 1
ATOM 1115 C CA . PRO A 1 143 ? -17.062 -18.672 -0.376 1 89.31 143 PRO A CA 1
ATOM 1116 C C . PRO A 1 143 ? -15.648 -18.688 0.202 1 89.31 143 PRO A C 1
ATOM 1118 O O . PRO A 1 143 ? -14.727 -19.188 -0.433 1 89.31 143 PRO A O 1
ATOM 1121 N N . PRO A 1 144 ? -15.531 -18.094 1.378 1 90.75 144 PRO A N 1
ATOM 1122 C CA . PRO A 1 144 ? -14.219 -18.203 2.027 1 90.75 144 PRO A CA 1
ATOM 1123 C C . PRO A 1 144 ? -13.797 -19.641 2.268 1 90.75 144 PRO A C 1
ATOM 1125 O O . PRO A 1 144 ? -14.641 -20.531 2.414 1 90.75 144 PRO A O 1
ATOM 1128 N N . PHE A 1 145 ? -12.516 -19.844 2.152 1 92.81 145 PHE A N 1
ATOM 1129 C CA . PHE A 1 145 ? -12 -21.172 2.512 1 92.81 145 PHE A CA 1
ATOM 1130 C C . PHE A 1 145 ? -11.914 -21.312 4.023 1 92.81 145 PHE A C 1
ATOM 1132 O O . PHE A 1 145 ? -11.438 -20.422 4.719 1 92.81 145 PHE A O 1
ATOM 1139 N N . ASP A 1 146 ? -12.414 -22.375 4.598 1 89.19 146 ASP A N 1
ATOM 1140 C CA . ASP A 1 146 ? -12.469 -22.656 6.027 1 89.19 146 ASP A CA 1
ATOM 1141 C C . ASP A 1 146 ? -13.133 -21.516 6.785 1 89.19 146 ASP A C 1
ATOM 1143 O O . ASP A 1 146 ? -12.734 -21.188 7.902 1 89.19 146 ASP A O 1
ATOM 1147 N N . ASP A 1 147 ? -13.867 -20.75 6.137 1 84.5 147 ASP A N 1
ATOM 1148 C CA . ASP A 1 147 ? -14.727 -19.703 6.676 1 84.5 147 ASP A CA 1
ATOM 1149 C C . ASP A 1 147 ? -13.906 -18.484 7.105 1 84.5 147 ASP A C 1
ATOM 1151 O O . ASP A 1 147 ? -14.438 -17.547 7.699 1 84.5 147 ASP A O 1
ATOM 1155 N N . ILE A 1 148 ? -12.594 -18.547 6.785 1 87.06 148 ILE A N 1
ATOM 1156 C CA . ILE A 1 148 ? -11.812 -17.438 7.32 1 87.06 148 ILE A CA 1
ATOM 1157 C C . ILE A 1 148 ? -10.859 -16.906 6.254 1 87.06 148 ILE A C 1
ATOM 1159 O O . ILE A 1 148 ? -10.438 -15.75 6.301 1 87.06 148 ILE A O 1
ATOM 1163 N N . TYR A 1 149 ? -10.523 -17.734 5.289 1 90.94 149 TYR A N 1
ATOM 1164 C CA . TYR A 1 149 ? -9.562 -17.297 4.273 1 90.94 149 TYR A CA 1
ATOM 1165 C C . TYR A 1 149 ? -10.273 -16.734 3.053 1 90.94 149 TYR A C 1
ATOM 1167 O O . TYR A 1 149 ? -11.219 -17.344 2.537 1 90.94 149 TYR A O 1
ATOM 1175 N N . ILE A 1 150 ? -9.852 -15.586 2.688 1 91.5 150 ILE A N 1
ATOM 1176 C CA . ILE A 1 150 ? -10.367 -14.984 1.461 1 91.5 150 ILE A CA 1
ATOM 1177 C C . ILE A 1 150 ? -9.211 -14.594 0.546 1 91.5 150 ILE A C 1
ATOM 1179 O O . ILE A 1 150 ? -8.047 -14.734 0.921 1 91.5 150 ILE A O 1
ATOM 1183 N N . ASP A 1 151 ? -9.57 -14.164 -0.661 1 93.25 151 ASP A N 1
ATOM 1184 C CA . ASP A 1 151 ? -8.625 -13.82 -1.72 1 93.25 151 ASP A CA 1
ATOM 1185 C C . ASP A 1 151 ? -7.582 -12.828 -1.219 1 93.25 151 ASP A C 1
ATOM 1187 O O . ASP A 1 151 ? -7.922 -11.82 -0.591 1 93.25 151 ASP A O 1
ATOM 1191 N N . GLY A 1 152 ? -6.312 -13.125 -1.533 1 93.12 152 GLY A N 1
ATOM 1192 C CA . GLY A 1 152 ? -5.223 -12.242 -1.143 1 93.12 152 GLY A CA 1
ATOM 1193 C C . GLY A 1 152 ? -5.324 -10.859 -1.761 1 93.12 152 GLY A C 1
ATOM 1194 O O . GLY A 1 152 ? -4.711 -9.914 -1.271 1 93.12 152 GLY A O 1
ATOM 1195 N N . GLY A 1 153 ? -6.062 -10.75 -2.791 1 91.62 153 GLY A N 1
ATOM 1196 C CA . GLY A 1 153 ? -6.199 -9.492 -3.51 1 91.62 153 GLY A CA 1
ATOM 1197 C C . GLY A 1 153 ? -6.855 -8.398 -2.684 1 91.62 153 GLY A C 1
ATOM 1198 O O . GLY A 1 153 ? -6.734 -7.215 -3.006 1 91.62 153 GLY A O 1
ATOM 1199 N N . VAL A 1 154 ? -7.461 -8.805 -1.621 1 86.75 154 VAL A N 1
ATOM 1200 C CA . VAL A 1 154 ? -8.141 -7.836 -0.767 1 86.75 154 VAL A CA 1
ATOM 1201 C C . VAL A 1 154 ? -7.113 -7.031 0.026 1 86.75 154 VAL A C 1
ATOM 1203 O O . VAL A 1 154 ? -7.371 -5.883 0.401 1 86.75 154 VAL A O 1
ATOM 1206 N N . ILE A 1 155 ? -5.93 -7.602 0.236 1 86.81 155 ILE A N 1
ATOM 1207 C CA . ILE A 1 155 ? -4.902 -6.934 1.028 1 86.81 155 ILE A CA 1
ATOM 1208 C C . ILE A 1 155 ? -3.645 -6.738 0.185 1 86.81 155 ILE A C 1
ATOM 1210 O O . ILE A 1 155 ? -2.893 -5.781 0.392 1 86.81 155 ILE A O 1
ATOM 1214 N N . CYS A 1 156 ? -3.516 -7.652 -0.744 1 90.75 156 CYS A N 1
ATOM 1215 C CA . CYS A 1 156 ? -2.256 -7.723 -1.476 1 90.75 156 CYS A CA 1
ATOM 1216 C C . CYS A 1 156 ? -2.482 -8.18 -2.91 1 90.75 156 CYS A C 1
ATOM 1218 O O . CYS A 1 156 ? -2.047 -9.266 -3.295 1 90.75 156 CYS A O 1
ATOM 1220 N N . ASN A 1 157 ? -3.049 -7.254 -3.682 1 92.75 157 ASN A N 1
ATOM 1221 C CA . ASN A 1 157 ? -3.396 -7.641 -5.043 1 92.75 157 ASN A CA 1
ATOM 1222 C C . ASN A 1 157 ? -2.17 -7.648 -5.953 1 92.75 157 ASN A C 1
ATOM 1224 O O . ASN A 1 157 ? -2.18 -8.289 -7.008 1 92.75 157 ASN A O 1
ATOM 1228 N N . ASN A 1 158 ? -1.188 -6.898 -5.66 1 96.56 158 ASN A N 1
ATOM 1229 C CA . ASN A 1 158 ? 0.147 -6.91 -6.246 1 96.56 158 ASN A CA 1
ATOM 1230 C C . ASN A 1 158 ? 1.209 -7.281 -5.215 1 96.56 158 ASN A C 1
ATOM 1232 O O . ASN A 1 158 ? 1.608 -6.445 -4.398 1 96.56 158 ASN A O 1
ATOM 1236 N N . PRO A 1 159 ? 1.654 -8.547 -5.273 1 97 159 PRO A N 1
ATOM 1237 C CA . PRO A 1 159 ? 2.484 -9.031 -4.164 1 97 159 PRO A CA 1
ATOM 1238 C C . PRO A 1 159 ? 3.965 -8.711 -4.355 1 97 159 PRO A C 1
ATOM 1240 O O . PRO A 1 159 ? 4.82 -9.32 -3.705 1 97 159 PRO A O 1
ATOM 1243 N N . THR A 1 160 ? 4.312 -7.758 -5.25 1 98 160 THR A N 1
ATOM 1244 C CA . THR A 1 160 ? 5.711 -7.453 -5.535 1 98 160 THR A CA 1
ATOM 1245 C C . THR A 1 160 ? 6.422 -6.945 -4.285 1 98 160 THR A C 1
ATOM 1247 O O . THR A 1 160 ? 7.516 -7.41 -3.955 1 98 160 THR A O 1
ATOM 1250 N N . MET A 1 161 ? 5.75 -6.086 -3.525 1 96.94 161 MET A N 1
ATOM 1251 C CA . MET A 1 161 ? 6.402 -5.543 -2.336 1 96.94 161 MET A CA 1
ATOM 1252 C C . MET A 1 161 ? 6.543 -6.609 -1.258 1 96.94 161 MET A C 1
ATOM 1254 O O . MET A 1 161 ? 7.512 -6.602 -0.493 1 96.94 161 MET A O 1
ATOM 1258 N N . GLU A 1 162 ? 5.57 -7.52 -1.213 1 96.44 162 GLU A N 1
ATOM 1259 C CA . GLU A 1 162 ? 5.707 -8.633 -0.279 1 96.44 162 GLU A CA 1
ATOM 1260 C C . GLU A 1 162 ? 6.934 -9.484 -0.608 1 96.44 162 GLU A C 1
ATOM 1262 O O . GLU A 1 162 ? 7.645 -9.93 0.292 1 96.44 162 GLU A O 1
ATOM 1267 N N . LEU A 1 163 ? 7.098 -9.703 -1.865 1 97.38 163 LEU A N 1
ATOM 1268 C CA . LEU A 1 163 ? 8.258 -10.469 -2.316 1 97.38 163 LEU A CA 1
ATOM 1269 C C . LEU A 1 163 ? 9.555 -9.742 -1.99 1 97.38 163 LEU A C 1
ATOM 1271 O O . LEU A 1 163 ? 10.5 -10.344 -1.48 1 97.38 163 LEU A O 1
ATOM 1275 N N . LEU A 1 164 ? 9.602 -8.461 -2.242 1 97.25 164 LEU A N 1
ATOM 1276 C CA . LEU A 1 164 ? 10.797 -7.664 -1.987 1 97.25 164 LEU A CA 1
ATOM 1277 C C . LEU A 1 164 ? 11.086 -7.578 -0.491 1 97.25 164 LEU A C 1
ATOM 1279 O O . LEU A 1 164 ? 12.242 -7.582 -0.076 1 97.25 164 LEU A O 1
ATOM 1283 N N . THR A 1 165 ? 10.039 -7.488 0.302 1 95.81 165 THR A N 1
ATOM 1284 C CA . THR A 1 165 ? 10.188 -7.492 1.754 1 95.81 165 THR A CA 1
ATOM 1285 C C . THR A 1 165 ? 10.797 -8.805 2.234 1 95.81 165 THR A C 1
ATOM 1287 O O . THR A 1 165 ? 11.758 -8.797 3.008 1 95.81 165 THR A O 1
ATOM 1290 N N . GLU A 1 166 ? 10.219 -9.883 1.725 1 93.56 166 GLU A N 1
ATOM 1291 C CA . GLU A 1 166 ? 10.727 -11.211 2.059 1 93.56 166 GLU A CA 1
ATOM 1292 C C . GLU A 1 166 ? 12.188 -11.359 1.64 1 93.56 166 GLU A C 1
ATOM 1294 O O . GLU A 1 166 ? 13.016 -11.836 2.42 1 93.56 166 GLU A O 1
ATOM 1299 N N . PHE A 1 167 ? 12.484 -10.961 0.475 1 95.12 167 PHE A N 1
ATOM 1300 C CA . PHE A 1 167 ? 13.836 -11.055 -0.063 1 95.12 167 PHE A CA 1
ATOM 1301 C C . PHE A 1 167 ? 14.812 -10.242 0.784 1 95.12 167 PHE A C 1
ATOM 1303 O O . PHE A 1 167 ? 15.898 -10.719 1.12 1 95.12 167 PHE A O 1
ATOM 1310 N N . THR A 1 168 ? 14.422 -9.047 1.116 1 94.38 168 THR A N 1
ATOM 1311 C CA . THR A 1 168 ? 15.281 -8.164 1.885 1 94.38 168 THR A CA 1
ATOM 1312 C C . THR A 1 168 ? 15.617 -8.766 3.244 1 94.38 168 THR A C 1
ATOM 1314 O O . THR A 1 168 ? 16.766 -8.75 3.678 1 94.38 168 THR A O 1
ATOM 1317 N N . LYS A 1 169 ? 14.656 -9.328 3.871 1 91.94 169 LYS A N 1
ATOM 1318 C CA . LYS A 1 169 ? 14.875 -9.945 5.176 1 91.94 169 LYS A CA 1
ATOM 1319 C C . LYS A 1 169 ? 15.805 -11.148 5.066 1 91.94 169 LYS A C 1
ATOM 1321 O O . LYS A 1 169 ? 16.719 -11.312 5.875 1 91.94 169 LYS A O 1
ATOM 1326 N N . LEU A 1 170 ? 15.562 -11.945 4.078 1 92.5 170 LEU A N 1
ATOM 1327 C CA . LEU A 1 170 ? 16.359 -13.164 3.91 1 92.5 170 LEU A CA 1
ATOM 1328 C C . LEU A 1 170 ? 17.75 -12.836 3.381 1 92.5 170 LEU A C 1
ATOM 1330 O O . LEU A 1 170 ? 18.719 -13.523 3.719 1 92.5 170 LEU A O 1
ATOM 1334 N N . LYS A 1 171 ? 17.812 -11.867 2.514 1 92.19 171 LYS A N 1
ATOM 1335 C CA . LYS A 1 171 ? 19.109 -11.445 2.01 1 92.19 171 LYS A CA 1
ATOM 1336 C C . LYS A 1 171 ? 20.031 -11.031 3.15 1 92.19 171 LYS A C 1
ATOM 1338 O O . LYS A 1 171 ? 21.203 -11.422 3.188 1 92.19 171 LYS A O 1
ATOM 1343 N N . ASN A 1 172 ? 19.531 -10.273 4.008 1 84.38 172 ASN A N 1
ATOM 1344 C CA . ASN A 1 172 ? 20.312 -9.805 5.145 1 84.38 172 ASN A CA 1
ATOM 1345 C C . ASN A 1 172 ? 20.719 -10.961 6.051 1 84.38 172 ASN A C 1
ATOM 1347 O O . ASN A 1 172 ? 21.812 -10.945 6.637 1 84.38 172 ASN A O 1
ATOM 1351 N N . TYR A 1 173 ? 19.859 -11.977 6.051 1 84.5 173 TYR A N 1
ATOM 1352 C CA . TYR A 1 173 ? 20.125 -13.125 6.918 1 84.5 173 TYR A CA 1
ATOM 1353 C C . TYR A 1 173 ? 21.078 -14.109 6.242 1 84.5 173 TYR A C 1
ATOM 1355 O O . TYR A 1 173 ? 22.031 -14.594 6.863 1 84.5 173 TYR A O 1
ATOM 1363 N N . PHE A 1 174 ? 20.891 -14.406 4.938 1 89.56 174 PHE A N 1
ATOM 1364 C CA . PHE A 1 174 ? 21.656 -15.43 4.238 1 89.56 174 PHE A CA 1
ATOM 1365 C C . PHE A 1 174 ? 22.703 -14.805 3.332 1 89.56 174 PHE A C 1
ATOM 1367 O O . PHE A 1 174 ? 23.484 -15.516 2.691 1 89.56 174 PHE A O 1
ATOM 1374 N N . ASN A 1 175 ? 22.781 -13.492 3.238 1 88.56 175 ASN A N 1
ATOM 1375 C CA . ASN A 1 175 ? 23.703 -12.758 2.365 1 88.56 175 ASN A CA 1
ATOM 1376 C C . ASN A 1 175 ? 23.5 -13.148 0.902 1 88.56 175 ASN A C 1
ATOM 1378 O O . ASN A 1 175 ? 24.453 -13.516 0.218 1 88.56 175 ASN A O 1
ATOM 1382 N N . LEU A 1 176 ? 22.312 -13.039 0.478 1 91.88 176 LEU A N 1
ATOM 1383 C CA . LEU A 1 176 ? 21.953 -13.352 -0.905 1 91.88 176 LEU A CA 1
ATOM 1384 C C . LEU A 1 176 ? 22.375 -12.211 -1.836 1 91.88 176 LEU A C 1
ATOM 1386 O O . LEU A 1 176 ? 22.484 -11.062 -1.405 1 91.88 176 LEU A O 1
ATOM 1390 N N . ASN A 1 177 ? 22.594 -12.539 -3.131 1 91.5 177 ASN A N 1
ATOM 1391 C CA . ASN A 1 177 ? 22.812 -11.516 -4.148 1 91.5 177 ASN A CA 1
ATOM 1392 C C . ASN A 1 177 ? 21.5 -10.836 -4.551 1 91.5 177 ASN A C 1
ATOM 1394 O O . ASN A 1 177 ? 20.438 -11.438 -4.461 1 91.5 177 ASN A O 1
ATOM 1398 N N . TYR A 1 178 ? 21.672 -9.562 -4.934 1 92.31 178 TYR A N 1
ATOM 1399 C CA . TYR A 1 178 ? 20.484 -8.883 -5.453 1 92.31 178 TYR A CA 1
ATOM 1400 C C . TYR A 1 178 ? 19.984 -9.555 -6.723 1 92.31 178 TYR A C 1
ATOM 1402 O O . TYR A 1 178 ? 20.766 -10.148 -7.469 1 92.31 178 TYR A O 1
ATOM 1410 N N . PRO A 1 179 ? 18.75 -9.453 -6.895 1 94.19 179 PRO A N 1
ATOM 1411 C CA . PRO A 1 179 ? 18.219 -10.008 -8.148 1 94.19 179 PRO A CA 1
ATOM 1412 C C . PRO A 1 179 ? 18.672 -9.227 -9.375 1 94.19 179 PRO A C 1
ATOM 1414 O O . PRO A 1 179 ? 18.953 -8.031 -9.281 1 94.19 179 PRO A O 1
ATOM 1417 N N . TYR A 1 180 ? 18.734 -9.961 -10.484 1 95.25 180 TYR A N 1
ATOM 1418 C CA . TYR A 1 180 ? 19.094 -9.328 -11.75 1 95.25 180 TYR A CA 1
ATOM 1419 C C . TYR A 1 180 ? 18 -8.375 -12.211 1 95.25 180 TYR A C 1
ATOM 1421 O O . TYR A 1 180 ? 18.281 -7.344 -12.828 1 95.25 180 TYR A O 1
ATOM 1429 N N . CYS A 1 181 ? 16.797 -8.75 -11.938 1 97.88 181 CYS A N 1
ATOM 1430 C CA . CYS A 1 181 ? 15.656 -7.898 -12.266 1 97.88 181 CYS A CA 1
ATOM 1431 C C . CYS A 1 181 ? 14.398 -8.359 -11.539 1 97.88 181 CYS A C 1
ATOM 1433 O O . CYS A 1 181 ? 14.383 -9.43 -10.93 1 97.88 181 CYS A O 1
ATOM 1435 N N . VAL A 1 182 ? 13.43 -7.5 -11.461 1 98.5 182 VAL A N 1
ATOM 1436 C CA . VAL A 1 182 ? 12.109 -7.789 -10.914 1 98.5 182 VAL A CA 1
ATOM 1437 C C . VAL A 1 182 ? 11.055 -7.637 -12.008 1 98.5 182 VAL A C 1
ATOM 1439 O O . VAL A 1 182 ? 11.008 -6.617 -12.703 1 98.5 182 VAL A O 1
ATOM 1442 N N . ILE A 1 183 ? 10.266 -8.719 -12.227 1 98.38 183 ILE A N 1
ATOM 1443 C CA . ILE A 1 183 ? 9.203 -8.727 -13.227 1 98.38 183 ILE A CA 1
ATOM 1444 C C . ILE A 1 183 ? 7.848 -8.805 -12.531 1 98.38 183 ILE A C 1
ATOM 1446 O O . ILE A 1 183 ? 7.609 -9.703 -11.719 1 98.38 183 ILE A O 1
ATOM 1450 N N . SER A 1 184 ? 7.012 -7.828 -12.719 1 98.06 184 SER A N 1
ATOM 1451 C CA . SER A 1 184 ? 5.645 -7.809 -12.211 1 98.06 184 SER A CA 1
ATOM 1452 C C . SER A 1 184 ? 4.633 -7.895 -13.352 1 98.06 184 SER A C 1
ATOM 1454 O O . SER A 1 184 ? 4.633 -7.055 -14.258 1 98.06 184 SER A O 1
ATOM 1456 N N . ILE A 1 185 ? 3.803 -8.953 -13.336 1 97.19 185 ILE A N 1
ATOM 1457 C CA . ILE A 1 185 ? 2.828 -9.18 -14.398 1 97.19 185 ILE A CA 1
ATOM 1458 C C . ILE A 1 185 ? 1.415 -9.078 -13.828 1 97.19 185 ILE A C 1
ATOM 1460 O O . ILE A 1 185 ? 1.091 -9.727 -12.836 1 97.19 185 ILE A O 1
ATOM 1464 N N . GLY A 1 186 ? 0.616 -8.211 -14.398 1 95.31 186 GLY A N 1
ATOM 1465 C CA . GLY A 1 186 ? -0.772 -8.055 -13.992 1 95.31 186 GLY A CA 1
ATOM 1466 C C . GLY A 1 186 ? -1.752 -8.688 -14.969 1 95.31 186 GLY A C 1
ATOM 1467 O O . GLY A 1 186 ? -1.349 -9.242 -15.992 1 95.31 186 GLY A O 1
ATOM 1468 N N . THR A 1 187 ? -3.049 -8.609 -14.633 1 92.31 187 THR A N 1
ATOM 1469 C CA . THR A 1 187 ? -4.098 -9.234 -15.43 1 92.31 187 THR A CA 1
ATOM 1470 C C . THR A 1 187 ? -4.711 -8.227 -16.406 1 92.31 187 THR A C 1
ATOM 1472 O O . THR A 1 187 ? -5.766 -8.484 -16.984 1 92.31 187 THR A O 1
ATOM 1475 N N . GLY A 1 188 ? -4.078 -7.172 -16.531 1 90.88 188 GLY A N 1
ATOM 1476 C CA . GLY A 1 188 ? -4.621 -6.133 -17.391 1 90.88 188 GLY A CA 1
ATOM 1477 C C . GLY A 1 188 ? -5.25 -4.988 -16.609 1 90.88 188 GLY A C 1
ATOM 1478 O O . GLY A 1 188 ? -5.539 -5.125 -15.422 1 90.88 188 GLY A O 1
ATOM 1479 N N . THR A 1 189 ? -5.395 -3.871 -17.312 1 86.25 189 THR A N 1
ATOM 1480 C CA . THR A 1 189 ? -6 -2.68 -16.734 1 86.25 189 THR A CA 1
ATOM 1481 C C . THR A 1 189 ? -7.25 -2.273 -17.5 1 86.25 189 THR A C 1
ATOM 1483 O O . THR A 1 189 ? -7.188 -2.035 -18.719 1 86.25 189 THR A O 1
ATOM 1486 N N . PRO A 1 190 ? -8.305 -2.303 -16.766 1 82.81 190 PRO A N 1
ATOM 1487 C CA . PRO A 1 190 ? -9.516 -1.822 -17.438 1 82.81 190 PRO A CA 1
ATOM 1488 C C . PRO A 1 190 ? -9.461 -0.327 -17.75 1 82.81 190 PRO A C 1
ATOM 1490 O O . PRO A 1 190 ? -8.656 0.4 -17.156 1 82.81 190 PRO A O 1
ATOM 1493 N N . PRO A 1 191 ? -10.25 0.06 -18.703 1 78.88 191 PRO A N 1
ATOM 1494 C CA . PRO A 1 191 ? -10.297 1.502 -18.953 1 78.88 191 PRO A CA 1
ATOM 1495 C C . PRO A 1 191 ? -10.828 2.297 -17.766 1 78.88 191 PRO A C 1
ATOM 1497 O O . PRO A 1 191 ? -11.594 1.77 -16.969 1 78.88 191 PRO A O 1
ATOM 1500 N N . THR A 1 192 ? -10.273 3.488 -17.578 1 70.25 192 THR A N 1
ATOM 1501 C CA . THR A 1 192 ? -10.711 4.359 -16.5 1 70.25 192 THR A CA 1
ATOM 1502 C C . THR A 1 192 ? -12.172 4.758 -16.688 1 70.25 192 THR A C 1
ATOM 1504 O O . THR A 1 192 ? -12.594 5.09 -17.797 1 70.25 192 THR A O 1
ATOM 1507 N N . LYS A 1 193 ? -13.031 4.344 -15.656 1 68.06 193 LYS A N 1
ATOM 1508 C CA . LYS A 1 193 ? -14.414 4.812 -15.711 1 68.06 193 LYS A CA 1
ATOM 1509 C C . LYS A 1 193 ? -14.57 6.152 -15 1 68.06 193 LYS A C 1
ATOM 1511 O O . LYS A 1 193 ? -14.094 6.324 -13.875 1 68.06 193 LYS A O 1
ATOM 1516 N N . SER A 1 194 ? -14.93 7.129 -15.828 1 61 194 SER A N 1
ATOM 1517 C CA . SER A 1 194 ? -15.25 8.414 -15.219 1 61 194 SER A CA 1
ATOM 1518 C C . SER A 1 194 ? -16.422 8.297 -14.258 1 61 194 SER A C 1
ATOM 1520 O O . SER A 1 194 ? -17.391 7.578 -14.531 1 61 194 SER A O 1
ATOM 1522 N N . LEU A 1 195 ? -16.172 8.445 -13.094 1 54.91 195 LEU A N 1
ATOM 1523 C CA . LEU A 1 195 ? -17.312 8.508 -12.18 1 54.91 195 LEU A CA 1
ATOM 1524 C C . LEU A 1 195 ? -18.203 9.703 -12.508 1 54.91 195 LEU A C 1
ATOM 1526 O O . LEU A 1 195 ? -17.719 10.82 -12.688 1 54.91 195 LEU A O 1
ATOM 1530 N N . THR A 1 196 ? -19.125 9.438 -13.641 1 44.22 196 THR A N 1
ATOM 1531 C CA . THR A 1 196 ? -20.078 10.516 -13.891 1 44.22 196 THR A CA 1
ATOM 1532 C C . THR A 1 196 ? -20.531 11.148 -12.578 1 44.22 196 THR A C 1
ATOM 1534 O O . THR A 1 196 ? -21.062 10.453 -11.703 1 44.22 196 THR A O 1
ATOM 1537 N N . ILE A 1 197 ? -19.938 12.125 -12.312 1 41.22 197 ILE A N 1
ATOM 1538 C CA . ILE A 1 197 ? -20.766 12.953 -11.453 1 41.22 197 ILE A CA 1
ATOM 1539 C C . ILE A 1 197 ? -22.125 13.188 -12.109 1 41.22 197 ILE A C 1
ATOM 1541 O O . ILE A 1 197 ? -22.203 13.766 -13.195 1 41.22 197 ILE A O 1
ATOM 1545 N N . TYR A 1 198 ? -22.984 12.172 -12.281 1 33.81 198 TYR A N 1
ATOM 1546 C CA . TYR A 1 198 ? -24.312 12.383 -12.844 1 33.81 198 TYR A CA 1
ATOM 1547 C C . TYR A 1 198 ? -24.703 13.852 -12.781 1 33.81 198 TYR A C 1
ATOM 1549 O O . TYR A 1 198 ? -24.719 14.453 -11.703 1 33.81 198 TYR A O 1
ATOM 1557 N N . ARG A 1 199 ? -24.688 14.516 -13.945 1 30.48 199 ARG A N 1
ATOM 1558 C CA . ARG A 1 199 ? -25.609 15.617 -14.203 1 30.48 199 ARG A CA 1
ATOM 1559 C C . ARG A 1 199 ? -27.031 15.227 -13.875 1 30.48 199 ARG A C 1
ATOM 1561 O O . ARG A 1 199 ? -27.406 14.055 -13.992 1 30.48 199 ARG A O 1
ATOM 1568 N N . PRO A 1 200 ? -28 16.188 -13.422 1 29.97 200 PRO A N 1
ATOM 1569 C CA . PRO A 1 200 ? -29.453 16.109 -13.266 1 29.97 200 PRO A CA 1
ATOM 1570 C C . PRO A 1 200 ? -30.141 15.484 -14.477 1 29.97 200 PRO A C 1
ATOM 1572 O O . PRO A 1 200 ? -30.359 16.156 -15.484 1 29.97 200 PRO A O 1
ATOM 1575 N N . LEU A 1 201 ? -29.875 14.523 -15.25 1 26.39 201 LEU A N 1
ATOM 1576 C CA . LEU A 1 201 ? -30.953 14.375 -16.219 1 26.39 201 LEU A CA 1
ATOM 1577 C C . LEU A 1 201 ? -32.312 14.391 -15.516 1 26.39 201 LEU A C 1
ATOM 1579 O O . LEU A 1 201 ? -33.219 15.141 -15.922 1 26.39 201 LEU A O 1
ATOM 1583 N N . ILE A 1 202 ? -33.375 13.297 -15.938 1 27.31 202 ILE A N 1
ATOM 1584 C CA . ILE A 1 202 ? -34.844 13.312 -16.047 1 27.31 202 ILE A CA 1
ATOM 1585 C C . ILE A 1 202 ? -35.469 13.688 -14.703 1 27.31 202 ILE A C 1
ATOM 1587 O O . ILE A 1 202 ? -34.781 13.609 -13.664 1 27.31 202 ILE A O 1
ATOM 1591 N N . GLY A 1 203 ? -37.156 13.391 -14.57 1 27.17 203 GLY A N 1
ATOM 1592 C CA . GLY A 1 203 ? -38.344 13.852 -13.906 1 27.17 203 GLY A CA 1
ATOM 1593 C C . GLY A 1 203 ? -38.312 13.695 -12.398 1 27.17 203 GLY A C 1
ATOM 1594 O O . GLY A 1 203 ? -37.344 13.164 -11.852 1 27.17 203 GLY A O 1
ATOM 1595 N N . ARG A 1 204 ? -39.875 13.5 -11.641 1 28.84 204 ARG A N 1
ATOM 1596 C CA . ARG A 1 204 ? -40.75 13.523 -10.461 1 28.84 204 ARG A CA 1
ATOM 1597 C C . ARG A 1 204 ? -40.281 12.508 -9.422 1 28.84 204 ARG A C 1
ATOM 1599 O O . ARG A 1 204 ? -40.438 12.734 -8.219 1 28.84 204 ARG A O 1
ATOM 1606 N N . VAL A 1 205 ? -40.406 11.125 -9.648 1 28.31 205 VAL A N 1
ATOM 1607 C CA . VAL A 1 205 ? -40.5 10.102 -8.609 1 28.31 205 VAL A CA 1
ATOM 1608 C C . VAL A 1 205 ? -39.125 9.914 -7.934 1 28.31 205 VAL A C 1
ATOM 1610 O O . VAL A 1 205 ? -39.062 9.703 -6.723 1 28.31 205 VAL A O 1
ATOM 1613 N N . ILE A 1 206 ? -37.938 9.461 -8.664 1 35.34 206 ILE A N 1
ATOM 1614 C CA . ILE A 1 206 ? -36.781 9.055 -7.887 1 35.34 206 ILE A CA 1
ATOM 1615 C C . ILE A 1 206 ? -36.031 10.289 -7.375 1 35.34 206 ILE A C 1
ATOM 1617 O O . ILE A 1 206 ? -35.125 10.781 -8.023 1 35.34 206 ILE A O 1
ATOM 1621 N N . GLN A 1 207 ? -36.5 11.523 -7.156 1 37.94 207 GLN A N 1
ATOM 1622 C CA . GLN A 1 207 ? -36.312 12.859 -6.598 1 37.94 207 GLN A CA 1
ATOM 1623 C C . GLN A 1 207 ? -35.312 12.844 -5.438 1 37.94 207 GLN A C 1
ATOM 1625 O O . GLN A 1 207 ? -34.5 13.75 -5.301 1 37.94 207 GLN A O 1
ATOM 1630 N N . LYS A 1 208 ? -35.625 12.172 -4.219 1 37.53 208 LYS A N 1
ATOM 1631 C CA . LYS A 1 208 ? -35.125 12.375 -2.863 1 37.53 208 LYS A CA 1
ATOM 1632 C C . LYS A 1 208 ? -33.781 11.664 -2.664 1 37.53 208 LYS A C 1
ATOM 1634 O O . LYS A 1 208 ? -33.438 11.336 -1.536 1 37.53 208 LYS A O 1
ATOM 1639 N N . VAL A 1 209 ? -33.156 10.93 -3.672 1 46.12 209 VAL A N 1
ATOM 1640 C CA . VAL A 1 209 ? -31.859 10.391 -3.309 1 46.12 209 VAL A CA 1
ATOM 1641 C C . VAL A 1 209 ? -30.891 11.531 -3.053 1 46.12 209 VAL A C 1
ATOM 1643 O O . VAL A 1 209 ? -30.578 12.312 -3.959 1 46.12 209 VAL A O 1
ATOM 1646 N N . SER A 1 210 ? -30.438 12.047 -1.867 1 59.03 210 SER A N 1
ATOM 1647 C CA . SER A 1 210 ? -29.641 13.164 -1.369 1 59.03 210 SER A CA 1
ATOM 1648 C C . SER A 1 210 ? -2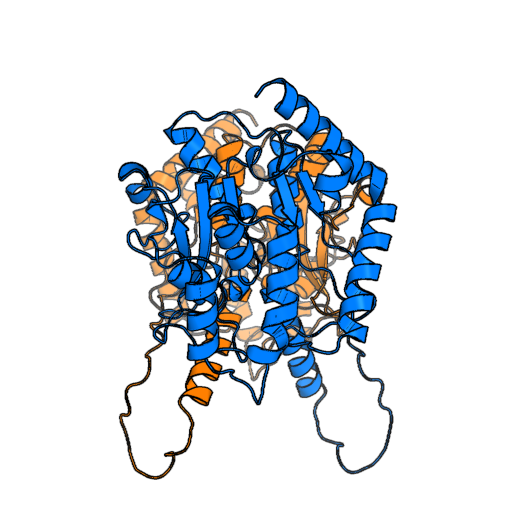8.203 13.094 -1.885 1 59.03 210 SER A C 1
ATOM 1650 O O . SER A 1 210 ? -27.734 12.023 -2.264 1 59.03 210 SER A O 1
ATOM 1652 N N . LYS A 1 211 ? -27.609 14.25 -2.541 1 65.62 211 LYS A N 1
ATOM 1653 C CA . LYS A 1 211 ? -26.203 14.461 -2.861 1 65.62 211 LYS A CA 1
ATOM 1654 C C . LYS A 1 211 ? -25.297 13.602 -1.972 1 65.62 211 LYS A C 1
ATOM 1656 O O . LYS A 1 211 ? -24.297 13.055 -2.436 1 65.62 211 LYS A O 1
ATOM 1661 N N . THR A 1 212 ? -25.875 13.281 -0.881 1 71.12 212 THR A N 1
ATOM 1662 C CA . THR A 1 212 ? -25.109 12.516 0.096 1 71.12 212 THR A CA 1
ATOM 1663 C C . THR A 1 212 ? -25.109 11.031 -0.262 1 71.12 212 THR A C 1
ATOM 1665 O O . THR A 1 212 ? -24.078 10.359 -0.154 1 71.12 212 THR A O 1
ATOM 1668 N N . THR A 1 213 ? -26.203 10.625 -0.787 1 75.31 213 THR A N 1
ATOM 1669 C CA . THR A 1 213 ? -26.312 9.211 -1.131 1 75.31 213 THR A CA 1
ATOM 1670 C C . THR A 1 213 ? -25.453 8.891 -2.354 1 75.31 213 THR A C 1
ATOM 1672 O O . THR A 1 213 ? -24.781 7.859 -2.391 1 75.31 213 THR A O 1
ATOM 1675 N N . GLU A 1 214 ? -25.531 9.781 -3.281 1 75.56 214 GLU A N 1
ATOM 1676 C CA . GLU A 1 214 ? -24.719 9.594 -4.48 1 75.56 214 GLU A CA 1
ATOM 1677 C C . GLU A 1 214 ? -23.234 9.617 -4.152 1 75.56 214 GLU A C 1
ATOM 1679 O O . GLU A 1 214 ? -22.469 8.82 -4.688 1 75.56 214 GLU A O 1
ATOM 1684 N N . PHE A 1 215 ? -22.875 10.516 -3.303 1 74.06 215 PHE A N 1
ATOM 1685 C CA . PHE A 1 215 ? -21.484 10.609 -2.873 1 74.06 215 PHE A CA 1
ATOM 1686 C C . PHE A 1 215 ? -21.047 9.328 -2.18 1 74.06 215 PHE A C 1
ATOM 1688 O O . PHE A 1 215 ? -19.969 8.812 -2.453 1 74.06 215 PHE A O 1
ATOM 1695 N N . MET A 1 216 ? -21.906 8.773 -1.43 1 76 216 MET A N 1
ATOM 1696 C CA . MET A 1 216 ? -21.562 7.57 -0.674 1 76 216 MET A CA 1
ATOM 1697 C C . MET A 1 216 ? -21.406 6.371 -1.601 1 76 216 MET A C 1
ATOM 1699 O O . MET A 1 216 ? -20.531 5.527 -1.391 1 76 216 MET A O 1
ATOM 1703 N N . ARG A 1 217 ? -22.219 6.344 -2.533 1 76.25 217 ARG A N 1
ATOM 1704 C CA . ARG A 1 217 ? -22.141 5.262 -3.51 1 76.25 217 ARG A CA 1
ATOM 1705 C C . ARG A 1 217 ? -20.844 5.352 -4.309 1 76.25 217 ARG A C 1
ATOM 1707 O O . ARG A 1 217 ? -20.156 4.344 -4.496 1 76.25 217 ARG A O 1
ATOM 1714 N N . ASN A 1 218 ? -20.594 6.566 -4.723 1 76.19 218 ASN A N 1
ATOM 1715 C CA . ASN A 1 218 ? -19.344 6.789 -5.457 1 76.19 218 ASN A CA 1
ATOM 1716 C C . ASN A 1 218 ? -18.125 6.484 -4.598 1 76.19 218 ASN A C 1
ATOM 1718 O O . ASN A 1 218 ? -17.156 5.898 -5.078 1 76.19 218 ASN A O 1
ATOM 1722 N N . MET A 1 219 ? -18.266 6.801 -3.395 1 75.75 219 MET A N 1
ATOM 1723 C CA . MET A 1 219 ? -17.188 6.543 -2.451 1 75.75 219 MET A CA 1
ATOM 1724 C C . MET A 1 219 ? -16.969 5.043 -2.273 1 75.75 219 MET A C 1
ATOM 1726 O O . MET A 1 219 ? -15.828 4.57 -2.311 1 75.75 219 MET A O 1
ATOM 1730 N N . ALA A 1 220 ? -18.016 4.359 -2.143 1 73.5 220 ALA A N 1
ATOM 1731 C CA . ALA A 1 220 ? -17.922 2.914 -1.958 1 73.5 220 ALA A CA 1
ATOM 1732 C C . ALA A 1 220 ? -17.25 2.254 -3.158 1 73.5 220 ALA A C 1
ATOM 1734 O O . ALA A 1 220 ? -16.375 1.4 -2.994 1 73.5 220 ALA A O 1
ATOM 1735 N N . GLN A 1 221 ? -17.641 2.684 -4.293 1 73.56 221 GLN A N 1
ATOM 1736 C CA . GLN A 1 221 ? -17.062 2.152 -5.52 1 73.56 221 GLN A CA 1
ATOM 1737 C C . GLN A 1 221 ? -15.57 2.471 -5.602 1 73.56 221 GLN A C 1
ATOM 1739 O O . GLN A 1 221 ? -14.766 1.613 -5.977 1 73.56 221 GLN A O 1
ATOM 1744 N N . CYS A 1 222 ? -15.266 3.656 -5.219 1 72.44 222 CYS A N 1
ATOM 1745 C CA . CYS A 1 222 ? -13.875 4.098 -5.223 1 72.44 222 CYS A CA 1
ATOM 1746 C C . CYS A 1 222 ? -13.039 3.264 -4.258 1 72.44 222 CYS A C 1
ATOM 1748 O O . CYS A 1 222 ? -11.938 2.838 -4.602 1 72.44 222 CYS A O 1
ATOM 1750 N N . LEU A 1 223 ? -13.648 3.006 -3.182 1 73.81 223 LEU A N 1
ATOM 1751 C CA . LEU A 1 223 ? -12.914 2.311 -2.131 1 73.81 223 LEU A CA 1
ATOM 1752 C C . LEU A 1 223 ? -12.672 0.854 -2.514 1 73.81 223 LEU A C 1
ATOM 1754 O O . LEU A 1 223 ? -11.578 0.325 -2.291 1 73.81 223 LEU A O 1
ATOM 1758 N N . VAL A 1 224 ? -13.617 0.277 -3.156 1 73.31 224 VAL A N 1
ATOM 1759 C CA . VAL A 1 224 ? -13.461 -1.107 -3.59 1 73.31 224 VAL A CA 1
ATOM 1760 C C . VAL A 1 224 ? -12.383 -1.194 -4.668 1 73.31 224 VAL A C 1
ATOM 1762 O O . VAL A 1 224 ? -11.547 -2.1 -4.645 1 73.31 224 VAL A O 1
ATOM 1765 N N . LYS A 1 225 ? -12.422 -0.23 -5.555 1 73.19 225 LYS A N 1
ATOM 1766 C CA . LYS A 1 225 ? -11.43 -0.22 -6.625 1 73.19 225 LYS A CA 1
ATOM 1767 C C . LYS A 1 225 ? -10.031 0.06 -6.078 1 73.19 225 LYS A C 1
ATOM 1769 O O . LYS A 1 225 ? -9.047 -0.485 -6.578 1 73.19 225 LYS A O 1
ATOM 1774 N N . GLN A 1 226 ? -10.023 0.815 -5.086 1 70.25 226 GLN A N 1
ATOM 1775 C CA . GLN A 1 226 ? -8.742 1.153 -4.473 1 70.25 226 GLN A CA 1
ATOM 1776 C C . GLN A 1 226 ? -8.117 -0.063 -3.791 1 70.25 226 GLN A C 1
ATOM 1778 O O . GLN A 1 226 ? -6.926 -0.326 -3.947 1 70.25 226 GLN A O 1
ATOM 1783 N N . ILE A 1 227 ? -8.922 -0.809 -3.119 1 67.75 227 ILE A N 1
ATOM 1784 C CA . ILE A 1 227 ? -8.422 -1.933 -2.332 1 67.75 227 ILE A CA 1
ATOM 1785 C C . ILE A 1 227 ? -7.934 -3.037 -3.266 1 67.75 227 ILE A C 1
ATOM 1787 O O . ILE A 1 227 ? -6.992 -3.764 -2.936 1 67.75 227 ILE A O 1
ATOM 1791 N N . THR A 1 228 ? -8.531 -3.1 -4.441 1 73.75 228 THR A N 1
ATOM 1792 C CA . THR A 1 228 ? -8.188 -4.195 -5.34 1 73.75 228 THR A CA 1
ATOM 1793 C C . THR A 1 228 ? -7.25 -3.713 -6.441 1 73.75 228 THR A C 1
ATOM 1795 O O . THR A 1 228 ? -7.098 -4.379 -7.469 1 73.75 228 THR A O 1
ATOM 1798 N N . GLU A 1 229 ? -6.758 -2.564 -6.195 1 79.25 229 GLU A N 1
ATOM 1799 C CA . GLU A 1 229 ? -5.852 -2 -7.191 1 79.25 229 GLU A CA 1
ATOM 1800 C C . GLU A 1 229 ? -4.527 -2.754 -7.223 1 79.25 229 GLU A C 1
ATOM 1802 O O . GLU A 1 229 ? -3.914 -2.984 -6.18 1 79.25 229 GLU A O 1
ATOM 1807 N N . SER A 1 230 ? -4.176 -3.291 -8.422 1 88.38 230 SER A N 1
ATOM 1808 C CA . SER A 1 230 ? -2.908 -3.994 -8.578 1 88.38 230 SER A CA 1
ATOM 1809 C C . SER A 1 230 ? -1.892 -3.141 -9.328 1 88.38 230 SER A C 1
ATOM 1811 O O . SER A 1 230 ? -0.708 -3.479 -9.383 1 88.38 230 SER A O 1
ATOM 1813 N N . ASN A 1 231 ? -2.48 -2.17 -9.82 1 88.56 231 ASN A N 1
ATOM 1814 C CA . ASN A 1 231 ? -1.629 -1.152 -10.422 1 88.56 231 ASN A CA 1
ATOM 1815 C C . ASN A 1 231 ? -1.54 0.098 -9.555 1 88.56 231 ASN A C 1
ATOM 1817 O O . ASN A 1 231 ? -1.893 0.064 -8.375 1 88.56 231 ASN A O 1
ATOM 1821 N N . GLY A 1 232 ? -0.974 1.142 -9.852 1 86.81 232 GLY A N 1
ATOM 1822 C CA . GLY A 1 232 ? -0.895 2.359 -9.062 1 86.81 232 GLY A CA 1
ATOM 1823 C C . GLY A 1 232 ? 0.237 2.342 -8.055 1 86.81 232 GLY A C 1
ATOM 1824 O O . GLY A 1 232 ? 1.396 2.135 -8.414 1 86.81 232 GLY A O 1
ATOM 1825 N N . ARG A 1 233 ? -0.302 2.455 -6.797 1 89.38 233 ARG A N 1
ATOM 1826 C CA . ARG A 1 233 ? 0.684 2.682 -5.746 1 89.38 233 ARG A CA 1
ATOM 1827 C C . ARG A 1 233 ? 1.57 1.457 -5.551 1 89.38 233 ARG A C 1
ATOM 1829 O O . ARG A 1 233 ? 2.781 1.584 -5.359 1 89.38 233 ARG A O 1
ATOM 1836 N N . PRO A 1 234 ? 0.994 0.214 -5.625 1 92.38 234 PRO A N 1
ATOM 1837 C CA . PRO A 1 234 ? 1.87 -0.951 -5.48 1 92.38 234 PRO A CA 1
ATOM 1838 C C . PRO A 1 234 ? 3.012 -0.96 -6.492 1 92.38 234 PRO A C 1
ATOM 1840 O O . PRO A 1 234 ? 4.141 -1.324 -6.152 1 92.38 234 PRO A O 1
ATOM 1843 N N . VAL A 1 235 ? 2.711 -0.544 -7.723 1 95.5 235 VAL A N 1
ATOM 1844 C CA . VAL A 1 235 ? 3.73 -0.49 -8.766 1 95.5 235 VAL A CA 1
ATOM 1845 C C . VAL A 1 235 ? 4.727 0.627 -8.453 1 95.5 235 VAL A C 1
ATOM 1847 O O . VAL A 1 235 ? 5.938 0.444 -8.594 1 95.5 235 VAL A O 1
ATOM 1850 N N . VAL A 1 236 ? 4.219 1.727 -7.988 1 94.5 236 VAL A N 1
ATOM 1851 C CA . VAL A 1 236 ? 5.059 2.873 -7.652 1 94.5 236 VAL A CA 1
ATOM 1852 C C . VAL A 1 236 ? 6.043 2.488 -6.551 1 94.5 236 VAL A C 1
ATOM 1854 O O . VAL A 1 236 ? 7.242 2.758 -6.66 1 94.5 236 VAL A O 1
ATOM 1857 N N . TYR A 1 237 ? 5.602 1.846 -5.496 1 95.94 237 TYR A N 1
ATOM 1858 C CA . TYR A 1 237 ? 6.441 1.458 -4.371 1 95.94 237 TYR A CA 1
ATOM 1859 C C . TYR A 1 237 ? 7.504 0.456 -4.801 1 95.94 237 TYR A C 1
ATOM 1861 O O . TYR A 1 237 ? 8.672 0.577 -4.422 1 95.94 237 TYR A O 1
ATOM 1869 N N . SER A 1 238 ? 7.07 -0.517 -5.645 1 97.25 238 SER A N 1
ATOM 1870 C CA . SER A 1 238 ? 8.008 -1.523 -6.133 1 97.25 238 SER A CA 1
ATOM 1871 C C . SER A 1 238 ? 9.086 -0.894 -7 1 97.25 238 SER A C 1
ATOM 1873 O O . SER A 1 238 ? 10.273 -1.198 -6.84 1 97.25 238 SER A O 1
ATOM 1875 N N . ASN A 1 239 ? 8.625 -0.016 -7.891 1 96.25 239 ASN A N 1
ATOM 1876 C CA . ASN A 1 239 ? 9.57 0.673 -8.758 1 96.25 239 ASN A CA 1
ATOM 1877 C C . ASN A 1 239 ? 10.539 1.541 -7.957 1 96.25 239 ASN A C 1
ATOM 1879 O O . ASN A 1 239 ? 11.727 1.601 -8.266 1 96.25 239 ASN A O 1
ATOM 1883 N N . THR A 1 240 ? 10.008 2.232 -6.961 1 95.75 240 THR A N 1
ATOM 1884 C CA . THR A 1 240 ? 10.828 3.08 -6.105 1 95.75 240 THR A CA 1
ATOM 1885 C C . THR A 1 240 ? 11.883 2.252 -5.375 1 95.75 240 THR A C 1
ATOM 1887 O O . THR A 1 240 ? 13.055 2.623 -5.34 1 95.75 240 THR A O 1
ATOM 1890 N N . PHE A 1 241 ? 11.445 1.145 -4.785 1 96.81 241 PHE A N 1
ATOM 1891 C CA . PHE A 1 241 ? 12.344 0.233 -4.094 1 96.81 241 PHE A CA 1
ATOM 1892 C C . PHE A 1 241 ? 13.461 -0.228 -5.023 1 96.81 241 PHE A C 1
ATOM 1894 O O . PHE A 1 241 ? 14.641 -0.112 -4.691 1 96.81 241 PHE A O 1
ATOM 1901 N N . CYS A 1 242 ? 13.109 -0.678 -6.223 1 97.12 242 CYS A N 1
ATOM 1902 C CA . CYS A 1 242 ? 14.062 -1.221 -7.18 1 97.12 242 CYS A CA 1
ATOM 1903 C C . CYS A 1 242 ? 15.008 -0.134 -7.688 1 97.12 242 CYS A C 1
ATOM 1905 O O . CYS A 1 242 ? 16.219 -0.347 -7.777 1 97.12 242 CYS A O 1
ATOM 1907 N N . SER A 1 243 ? 14.43 1.035 -7.938 1 94.31 243 SER A N 1
ATOM 1908 C CA . SER A 1 243 ? 15.227 2.15 -8.438 1 94.31 243 SER A CA 1
ATOM 1909 C C . SER A 1 243 ? 16.281 2.582 -7.414 1 94.31 243 SER A C 1
ATOM 1911 O O . SER A 1 243 ? 17.406 2.906 -7.777 1 94.31 243 SER A O 1
ATOM 1913 N N . ALA A 1 244 ? 15.891 2.564 -6.172 1 93.75 244 ALA A N 1
ATOM 1914 C CA . ALA A 1 244 ? 16.797 2.984 -5.109 1 93.75 244 ALA A CA 1
ATOM 1915 C C . ALA A 1 244 ? 17.984 2.037 -5 1 93.75 244 ALA A C 1
ATOM 1917 O O . ALA A 1 244 ? 19.078 2.443 -4.582 1 93.75 244 ALA A O 1
ATOM 1918 N N . LEU A 1 245 ? 17.828 0.801 -5.434 1 94.31 245 LEU A N 1
ATOM 1919 C CA . LEU A 1 245 ? 18.891 -0.199 -5.312 1 94.31 245 LEU A CA 1
ATOM 1920 C C . LEU A 1 245 ? 19.547 -0.467 -6.668 1 94.31 245 LEU A C 1
ATOM 1922 O O . LEU A 1 245 ? 20.422 -1.322 -6.777 1 94.31 245 LEU A O 1
ATOM 1926 N N . GLY A 1 246 ? 19.047 0.18 -7.695 1 94.19 246 GLY A N 1
ATOM 1927 C CA . GLY A 1 246 ? 19.594 -0.007 -9.031 1 94.19 246 GLY A CA 1
ATOM 1928 C C . GLY A 1 246 ? 19.156 -1.312 -9.672 1 94.19 246 GLY A C 1
ATOM 1929 O O . GLY A 1 246 ? 19.875 -1.867 -10.508 1 94.19 246 GLY A O 1
ATOM 1930 N N . ILE A 1 247 ? 18.062 -1.857 -9.25 1 96.81 247 ILE A N 1
ATOM 1931 C CA . ILE A 1 247 ? 17.531 -3.098 -9.805 1 96.81 247 ILE A CA 1
ATOM 1932 C C . ILE A 1 247 ? 16.531 -2.781 -10.906 1 96.81 247 ILE A C 1
ATOM 1934 O O . ILE A 1 247 ? 15.555 -2.062 -10.672 1 96.81 247 ILE A O 1
ATOM 1938 N N . PRO A 1 248 ? 16.719 -3.316 -12.156 1 97.56 248 PRO A N 1
ATOM 1939 C CA . PRO A 1 248 ? 15.703 -3.107 -13.195 1 97.56 248 PRO A CA 1
ATOM 1940 C C . PRO A 1 248 ? 14.336 -3.672 -12.812 1 97.56 248 PRO A C 1
ATOM 1942 O O . PRO A 1 248 ? 14.242 -4.812 -12.359 1 97.56 248 PRO A O 1
ATOM 1945 N N . PHE A 1 249 ? 13.344 -2.832 -12.977 1 97.69 249 PHE A N 1
ATOM 1946 C CA . PHE A 1 249 ? 11.969 -3.207 -12.664 1 97.69 249 PHE A CA 1
ATOM 1947 C C . PHE A 1 249 ? 11.094 -3.141 -13.906 1 97.69 249 PHE A C 1
ATOM 1949 O O . PHE A 1 249 ? 11.07 -2.121 -14.602 1 97.69 249 PHE A O 1
ATOM 1956 N N . PHE A 1 250 ? 10.383 -4.246 -14.219 1 97.56 250 PHE A N 1
ATOM 1957 C CA . PHE A 1 250 ? 9.484 -4.324 -15.367 1 97.56 250 PHE A CA 1
ATOM 1958 C C . PHE A 1 250 ? 8.062 -4.629 -14.922 1 97.56 250 PHE A C 1
ATOM 1960 O O . PHE A 1 250 ? 7.828 -5.609 -14.211 1 97.56 250 PHE A O 1
ATOM 1967 N N . ARG A 1 251 ? 7.168 -3.775 -15.25 1 96.94 251 ARG A N 1
ATOM 1968 C CA . ARG A 1 251 ? 5.746 -3.992 -15 1 96.94 251 ARG A CA 1
ATOM 1969 C C . ARG A 1 251 ? 4.988 -4.184 -16.312 1 96.94 251 ARG A C 1
ATOM 1971 O O . ARG A 1 251 ? 5.047 -3.334 -17.203 1 96.94 251 ARG A O 1
ATOM 1978 N N . PHE A 1 252 ? 4.305 -5.32 -16.453 1 96.12 252 PHE A N 1
ATOM 1979 C CA . PHE A 1 252 ? 3.451 -5.57 -17.609 1 96.12 252 PHE A CA 1
ATOM 1980 C C . PHE A 1 252 ? 2.004 -5.777 -17.172 1 96.12 252 PHE A C 1
ATOM 1982 O O . PHE A 1 252 ? 1.68 -6.781 -16.531 1 96.12 252 PHE A O 1
ATOM 1989 N N . SER A 1 253 ? 1.179 -4.895 -17.406 1 94.25 253 SER A N 1
ATOM 1990 C CA . SER A 1 253 ? -0.268 -4.945 -17.219 1 94.25 253 SER A CA 1
ATOM 1991 C C . SER A 1 253 ? -0.998 -4.238 -18.359 1 94.25 253 SER A C 1
ATOM 1993 O O . SER A 1 253 ? -1.417 -3.088 -18.203 1 94.25 253 SER A O 1
ATOM 1995 N N . PRO A 1 254 ? -1.235 -4.906 -19.453 1 92.44 254 PRO A N 1
ATOM 1996 C CA . PRO A 1 254 ? -1.77 -4.301 -20.672 1 92.44 254 PRO A CA 1
ATOM 1997 C C . PRO A 1 254 ? -3.121 -3.625 -20.453 1 92.44 254 PRO A C 1
ATOM 1999 O O . PRO A 1 254 ? -3.951 -4.133 -19.703 1 92.44 254 PRO A O 1
ATOM 2002 N N . GLN A 1 255 ? -3.266 -2.52 -21.141 1 88.88 255 GLN A N 1
ATOM 2003 C CA . GLN A 1 255 ? -4.566 -1.861 -21.156 1 88.88 255 GLN A CA 1
ATOM 2004 C C . GLN A 1 255 ? -5.59 -2.672 -21.938 1 88.88 255 GLN A C 1
ATOM 2006 O O . GLN A 1 255 ? -5.32 -3.09 -23.078 1 88.88 255 GLN A O 1
ATOM 2011 N N . LEU A 1 256 ? -6.738 -2.863 -21.328 1 91.12 256 LEU A N 1
ATOM 2012 C CA . LEU A 1 256 ? -7.816 -3.602 -21.969 1 91.12 256 LEU A CA 1
ATOM 2013 C C . LEU A 1 256 ? -8.844 -2.648 -22.578 1 91.12 256 LEU A C 1
ATOM 2015 O O . LEU A 1 256 ? -9.031 -1.537 -22.078 1 91.12 256 LEU A O 1
ATOM 2019 N N . HIS A 1 257 ? -9.5 -3.049 -23.594 1 88.56 257 HIS A N 1
ATOM 2020 C CA . HIS A 1 257 ? -10.477 -2.223 -24.297 1 88.56 257 HIS A CA 1
ATOM 2021 C C . HIS A 1 257 ? -11.758 -2.082 -23.484 1 88.56 257 HIS A C 1
ATOM 2023 O O . HIS A 1 257 ? -12.516 -1.126 -23.656 1 88.56 257 HIS A O 1
ATOM 2029 N N . LYS A 1 258 ? -11.953 -3.055 -22.672 1 86.81 258 LYS A N 1
ATOM 2030 C CA . LYS A 1 258 ? -13.156 -3.01 -21.859 1 86.81 258 LYS A CA 1
ATOM 2031 C C . LYS A 1 258 ? -12.898 -3.617 -20.484 1 86.81 258 LYS A C 1
ATOM 2033 O O . LYS A 1 258 ? -11.883 -4.281 -20.266 1 86.81 258 LYS A O 1
ATOM 2038 N N . ASP A 1 259 ? -13.812 -3.227 -19.562 1 84.19 259 ASP A N 1
ATOM 2039 C CA . ASP A 1 259 ? -13.773 -3.842 -18.234 1 84.19 259 ASP A CA 1
ATOM 2040 C C . ASP A 1 259 ? -14.312 -5.27 -18.281 1 84.19 259 ASP A C 1
ATOM 2042 O O . ASP A 1 259 ? -15.523 -5.473 -18.391 1 84.19 259 ASP A O 1
ATOM 2046 N N . VAL A 1 260 ? -13.398 -6.23 -18.234 1 86.62 260 VAL A N 1
ATOM 2047 C CA . VAL A 1 260 ? -13.781 -7.637 -18.312 1 86.62 260 VAL A CA 1
ATOM 2048 C C . VAL A 1 260 ? -14 -8.18 -16.906 1 86.62 260 VAL A C 1
ATOM 2050 O O . VAL A 1 260 ? -13.109 -8.094 -16.047 1 86.62 260 VAL A O 1
ATOM 2053 N N . ARG A 1 261 ? -15.148 -8.805 -16.703 1 86.62 261 ARG A N 1
ATOM 2054 C CA . ARG A 1 261 ? -15.477 -9.344 -15.383 1 86.62 261 ARG A CA 1
ATOM 2055 C C . ARG A 1 261 ? -14.648 -10.594 -15.086 1 86.62 261 ARG A C 1
ATOM 2057 O O . ARG A 1 261 ? -14.258 -11.32 -16 1 86.62 261 ARG A O 1
ATOM 2064 N N . LEU A 1 262 ? -14.469 -10.781 -13.82 1 86.31 262 LEU A N 1
ATOM 2065 C CA . LEU A 1 262 ? -13.68 -11.914 -13.352 1 86.31 262 LEU A CA 1
ATOM 2066 C C . LEU A 1 262 ? -14.242 -13.227 -13.883 1 86.31 262 LEU A C 1
ATOM 2068 O O . LEU A 1 262 ? -13.484 -14.156 -14.195 1 86.31 262 LEU A O 1
ATOM 2072 N N . ASN A 1 263 ? -15.602 -13.297 -14.008 1 89.94 263 ASN A N 1
ATOM 2073 C CA . ASN A 1 263 ? -16.25 -14.539 -14.414 1 89.94 263 ASN A CA 1
ATOM 2074 C C . ASN A 1 263 ? -16.672 -14.508 -15.883 1 89.94 263 ASN A C 1
ATOM 2076 O O . ASN A 1 263 ? -17.625 -15.172 -16.266 1 89.94 263 ASN A O 1
ATOM 2080 N N . GLU A 1 264 ? -15.977 -13.727 -16.672 1 90.94 264 GLU A N 1
ATOM 2081 C CA . GLU A 1 264 ? -16.281 -13.664 -18.094 1 90.94 264 GLU A CA 1
ATOM 2082 C C . GLU A 1 264 ? -16.016 -15.008 -18.781 1 90.94 264 GLU A C 1
ATOM 2084 O O . GLU A 1 264 ? -14.93 -15.57 -18.656 1 90.94 264 GLU A O 1
ATOM 2089 N N . THR A 1 265 ? -17.094 -15.531 -19.516 1 92.06 265 THR A N 1
ATOM 2090 C CA . THR A 1 265 ? -16.922 -16.828 -20.188 1 92.06 265 THR A CA 1
ATOM 2091 C C . THR A 1 265 ? -17.172 -16.688 -21.688 1 92.06 265 THR A C 1
ATOM 2093 O O . THR A 1 265 ? -16.953 -17.641 -22.438 1 92.06 265 THR A O 1
ATOM 2096 N N . ASP A 1 266 ? -17.547 -15.523 -22.125 1 93.06 266 ASP A N 1
ATOM 2097 C CA . ASP A 1 266 ? -17.812 -15.312 -23.547 1 93.06 266 ASP A CA 1
ATOM 2098 C C . ASP A 1 266 ? -16.516 -15.391 -24.344 1 93.06 266 ASP A C 1
ATOM 2100 O O . ASP A 1 266 ? -15.609 -14.586 -24.156 1 93.06 266 ASP A O 1
ATOM 2104 N N . ASP A 1 267 ? -16.516 -16.234 -25.328 1 92.69 267 ASP A N 1
ATOM 2105 C CA . ASP A 1 267 ? -15.312 -16.484 -26.109 1 92.69 267 ASP A CA 1
ATOM 2106 C C . ASP A 1 267 ? -14.891 -15.25 -26.891 1 92.69 267 ASP A C 1
ATOM 2108 O O . ASP A 1 267 ? -13.703 -14.969 -27.031 1 92.69 267 ASP A O 1
ATOM 2112 N N . ALA A 1 268 ? -15.797 -14.57 -27.422 1 93.88 268 ALA A N 1
ATOM 2113 C CA . ALA A 1 268 ? -15.477 -13.375 -28.203 1 93.88 268 ALA A CA 1
ATOM 2114 C C . ALA A 1 268 ? -14.805 -12.32 -27.328 1 93.88 268 ALA A C 1
ATOM 2116 O O . ALA A 1 268 ? -13.844 -11.672 -27.75 1 93.88 268 ALA A O 1
ATOM 2117 N N . CYS A 1 269 ? -15.344 -12.195 -26.141 1 93.25 269 CYS A N 1
ATOM 2118 C CA . CYS A 1 269 ? -14.766 -11.25 -25.188 1 93.25 269 CYS A CA 1
ATOM 2119 C C . CYS A 1 269 ? -13.344 -11.656 -24.797 1 93.25 269 CYS A C 1
ATOM 2121 O O . CYS A 1 269 ? -12.438 -10.82 -24.781 1 93.25 269 CYS A O 1
ATOM 2123 N N . LEU A 1 270 ? -13.164 -12.891 -24.594 1 93.38 270 LEU A N 1
ATOM 2124 C CA . LEU A 1 270 ? -11.859 -13.398 -24.172 1 93.38 270 LEU A CA 1
ATOM 2125 C C . LEU A 1 270 ? -10.852 -13.305 -25.312 1 93.38 270 LEU A C 1
ATOM 2127 O O . LEU A 1 270 ? -9.68 -13 -25.094 1 93.38 270 LEU A O 1
ATOM 2131 N N . LEU A 1 271 ? -11.312 -13.547 -26.531 1 93.5 271 LEU A N 1
ATOM 2132 C CA . LEU A 1 271 ? -10.438 -13.414 -27.688 1 93.5 271 LEU A CA 1
ATOM 2133 C C . LEU A 1 271 ? -10 -11.961 -27.875 1 93.5 271 LEU A C 1
ATOM 2135 O O . LEU A 1 271 ? -8.852 -11.703 -28.234 1 93.5 271 LEU A O 1
ATOM 2139 N N . GLN A 1 272 ? -10.898 -11.07 -27.641 1 94.38 272 GLN A N 1
ATOM 2140 C CA . GLN A 1 272 ? -10.555 -9.656 -27.719 1 94.38 272 GLN A CA 1
ATOM 2141 C C . GLN A 1 272 ? -9.523 -9.281 -26.656 1 94.38 272 GLN A C 1
ATOM 2143 O O . GLN A 1 272 ? -8.633 -8.469 -26.906 1 94.38 272 GLN A O 1
ATOM 2148 N N . MET A 1 273 ? -9.672 -9.828 -25.484 1 93.44 273 MET A N 1
ATOM 2149 C CA . MET A 1 273 ? -8.703 -9.594 -24.422 1 93.44 273 MET A CA 1
ATOM 2150 C C . MET A 1 273 ? -7.312 -10.055 -24.828 1 93.44 273 MET A C 1
ATOM 2152 O O . MET A 1 273 ? -6.32 -9.367 -24.594 1 93.44 273 MET A O 1
ATOM 2156 N N . LEU A 1 274 ? -7.281 -11.242 -25.469 1 93.31 274 LEU A N 1
ATOM 2157 C CA . LEU A 1 274 ? -6.008 -11.773 -25.953 1 93.31 274 LEU A CA 1
ATOM 2158 C C . LEU A 1 274 ? -5.395 -10.844 -27 1 93.31 274 LEU A C 1
ATOM 2160 O O . LEU A 1 274 ? -4.18 -10.617 -27 1 93.31 274 LEU A O 1
ATOM 2164 N N . TRP A 1 275 ? -6.254 -10.289 -27.812 1 94.56 275 TRP A N 1
ATOM 2165 C CA . TRP A 1 275 ? -5.789 -9.352 -28.844 1 94.56 275 TRP A CA 1
ATOM 2166 C C . TRP A 1 275 ? -5.273 -8.07 -28.219 1 94.56 275 TRP A C 1
ATOM 2168 O O . TRP A 1 275 ? -4.25 -7.527 -28.641 1 94.56 275 TRP A O 1
ATOM 2178 N N . ASP A 1 276 ? -5.965 -7.59 -27.203 1 95 276 ASP A N 1
ATOM 2179 C CA . ASP A 1 276 ? -5.527 -6.398 -26.469 1 95 276 ASP A CA 1
ATOM 2180 C C . ASP A 1 276 ? -4.117 -6.586 -25.906 1 95 276 ASP A C 1
ATOM 2182 O O . ASP A 1 276 ? -3.309 -5.656 -25.922 1 95 276 ASP A O 1
ATOM 2186 N N . VAL A 1 277 ? -3.814 -7.762 -25.406 1 95.06 277 VAL A N 1
ATOM 2187 C CA . VAL A 1 277 ? -2.512 -8.062 -24.812 1 95.06 277 VAL A CA 1
ATOM 2188 C C . VAL A 1 277 ? -1.437 -8.023 -25.891 1 95.06 277 VAL A C 1
ATOM 2190 O O . VAL A 1 277 ? -0.377 -7.426 -25.703 1 95.06 277 VAL A O 1
ATOM 2193 N N . GLU A 1 278 ? -1.717 -8.625 -27.078 1 95.31 278 GLU A N 1
ATOM 2194 C CA . GLU A 1 278 ? -0.763 -8.625 -28.172 1 95.31 278 GLU A CA 1
ATOM 2195 C C . GLU A 1 278 ? -0.437 -7.207 -28.625 1 95.31 278 GLU A C 1
ATOM 2197 O O . GLU A 1 278 ? 0.73 -6.867 -28.844 1 95.31 278 GLU A O 1
ATOM 2202 N N . VAL A 1 279 ? -1.449 -6.402 -28.75 1 95.5 279 VAL A N 1
ATOM 2203 C CA . VAL A 1 279 ? -1.286 -5.023 -29.203 1 95.5 279 VAL A CA 1
ATOM 2204 C C . VAL A 1 279 ? -0.493 -4.23 -28.156 1 95.5 279 VAL A C 1
ATOM 2206 O O . VAL A 1 279 ? 0.457 -3.521 -28.516 1 95.5 279 VAL A O 1
ATOM 2209 N N . ALA A 1 280 ? -0.874 -4.383 -26.891 1 94.44 280 ALA A N 1
ATOM 2210 C CA . ALA A 1 280 ? -0.218 -3.639 -25.828 1 94.44 280 ALA A CA 1
ATOM 2211 C C . ALA A 1 280 ? 1.257 -4.016 -25.719 1 94.44 280 ALA A C 1
ATOM 2213 O O . ALA A 1 280 ? 2.111 -3.154 -25.5 1 94.44 280 ALA A O 1
ATOM 2214 N N . MET A 1 281 ? 1.558 -5.281 -25.844 1 94.88 281 MET A N 1
ATOM 2215 C CA . MET A 1 281 ? 2.936 -5.75 -25.734 1 94.88 281 MET A CA 1
ATOM 2216 C C . MET A 1 281 ? 3.764 -5.309 -26.938 1 94.88 281 MET A C 1
ATOM 2218 O O . MET A 1 281 ? 4.965 -5.055 -26.812 1 94.88 281 MET A O 1
ATOM 2222 N N . ALA A 1 282 ? 3.107 -5.168 -28.078 1 94.81 282 ALA A N 1
ATOM 2223 C CA . ALA A 1 282 ? 3.793 -4.637 -29.25 1 94.81 282 ALA A CA 1
ATOM 2224 C C . ALA A 1 282 ? 4.156 -3.166 -29.047 1 94.81 282 ALA A C 1
ATOM 2226 O O . ALA A 1 282 ? 5.223 -2.721 -29.484 1 94.81 282 ALA A O 1
ATOM 2227 N N . GLU A 1 283 ? 3.299 -2.477 -28.359 1 93.19 283 GLU A N 1
ATOM 2228 C CA . GLU A 1 283 ? 3.521 -1.059 -28.094 1 93.19 283 GLU A CA 1
ATOM 2229 C C . GLU A 1 283 ? 4.656 -0.854 -27.109 1 93.19 283 GLU A C 1
ATOM 2231 O O . GLU A 1 283 ? 5.336 0.177 -27.125 1 93.19 283 GLU A O 1
ATOM 2236 N N . CYS A 1 284 ? 4.844 -1.824 -26.25 1 92.25 284 CYS A N 1
ATOM 2237 C CA . CYS A 1 284 ? 5.914 -1.691 -25.266 1 92.25 284 CYS A CA 1
ATOM 2238 C C . CYS A 1 284 ? 7.09 -2.598 -25.609 1 92.25 284 CYS A C 1
ATOM 2240 O O . CYS A 1 284 ? 7.746 -3.137 -24.719 1 92.25 284 CYS A O 1
ATOM 2242 N N . ARG A 1 285 ? 7.352 -2.734 -26.828 1 93.88 285 ARG A N 1
ATOM 2243 C CA . ARG A 1 285 ? 8.383 -3.639 -27.328 1 93.88 285 ARG A CA 1
ATOM 2244 C C . ARG A 1 285 ? 9.758 -3.268 -26.781 1 93.88 285 ARG A C 1
ATOM 2246 O O . ARG A 1 285 ? 10.578 -4.145 -26.516 1 93.88 285 ARG A O 1
ATOM 2253 N N . ASP A 1 286 ? 9.984 -1.989 -26.609 1 95.06 286 ASP A N 1
ATOM 2254 C CA . ASP A 1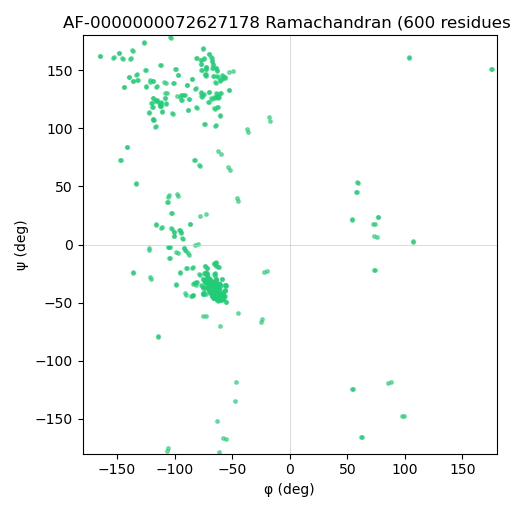 286 ? 11.273 -1.555 -26.094 1 95.06 286 ASP A CA 1
ATOM 2255 C C . ASP A 1 286 ? 11.516 -2.102 -24.688 1 95.06 286 ASP A C 1
ATOM 2257 O O . ASP A 1 286 ? 12.609 -2.578 -24.375 1 95.06 286 ASP A O 1
ATOM 2261 N N . GLU A 1 287 ? 10.539 -2.049 -23.891 1 95 287 GLU A N 1
ATOM 2262 C CA . GLU A 1 287 ? 10.648 -2.57 -22.531 1 95 287 GLU A CA 1
ATOM 2263 C C . GLU A 1 287 ? 10.828 -4.086 -22.531 1 95 287 GLU A C 1
ATOM 2265 O O . GLU A 1 287 ? 11.625 -4.621 -21.766 1 95 287 GLU A O 1
ATOM 2270 N N . THR A 1 288 ? 10.078 -4.727 -23.375 1 96.38 288 THR A N 1
ATOM 2271 C CA . THR A 1 288 ? 10.188 -6.176 -23.469 1 96.38 288 THR A CA 1
ATOM 2272 C C . THR A 1 288 ? 11.57 -6.582 -23.969 1 96.38 288 THR A C 1
ATOM 2274 O O . THR A 1 288 ? 12.148 -7.551 -23.469 1 96.38 288 THR A O 1
ATOM 2277 N N . ASN A 1 289 ? 12.062 -5.836 -24.906 1 96.94 289 ASN A N 1
ATOM 2278 C CA . ASN A 1 289 ? 13.391 -6.125 -25.438 1 96.94 289 ASN A CA 1
ATOM 2279 C C . ASN A 1 289 ? 14.469 -5.945 -24.375 1 96.94 289 ASN A C 1
ATOM 2281 O O . ASN A 1 289 ? 15.414 -6.727 -24.312 1 96.94 289 ASN A O 1
ATOM 2285 N N . LYS A 1 290 ? 14.32 -4.91 -23.594 1 97.44 290 LYS A N 1
ATOM 2286 C CA . LYS A 1 290 ? 15.258 -4.695 -22.516 1 97.44 290 LYS A CA 1
ATOM 2287 C C . LYS A 1 290 ? 15.25 -5.863 -21.531 1 97.44 290 LYS A C 1
ATOM 2289 O O . LYS A 1 290 ? 16.312 -6.332 -21.094 1 97.44 290 LYS A O 1
ATOM 2294 N N . LEU A 1 291 ? 14.07 -6.305 -21.172 1 97.94 291 LEU A N 1
ATOM 2295 C CA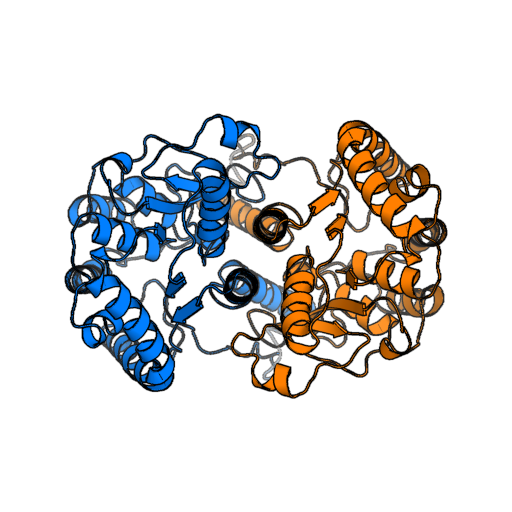 . LEU A 1 291 ? 13.938 -7.441 -20.266 1 97.94 291 LEU A CA 1
ATOM 2296 C C . LEU A 1 291 ? 14.57 -8.695 -20.859 1 97.94 291 LEU A C 1
ATOM 2298 O O . LEU A 1 291 ? 15.328 -9.391 -20.188 1 97.94 291 LEU A O 1
ATOM 2302 N N . VAL A 1 292 ? 14.289 -8.938 -22.141 1 97.5 292 VAL A N 1
ATOM 2303 C CA . VAL A 1 292 ? 14.789 -10.133 -22.812 1 97.5 292 VAL A CA 1
ATOM 2304 C C . VAL A 1 292 ? 16.312 -10.102 -22.859 1 97.5 292 VAL A C 1
ATOM 2306 O O . VAL A 1 292 ? 16.953 -11.141 -22.719 1 97.5 292 VAL A O 1
ATOM 2309 N N . LYS A 1 293 ? 16.859 -8.938 -23.047 1 97.12 293 LYS A N 1
ATOM 2310 C CA . LYS A 1 293 ? 18.312 -8.805 -23.047 1 97.12 293 LYS A CA 1
ATOM 2311 C C . LYS A 1 293 ? 18.906 -9.227 -21.703 1 97.12 293 LYS A C 1
ATOM 2313 O O . LYS A 1 293 ? 19.891 -9.969 -21.656 1 97.12 293 LYS A O 1
ATOM 2318 N N . ILE A 1 294 ? 18.344 -8.805 -20.625 1 97 294 ILE A N 1
ATOM 2319 C CA . ILE A 1 294 ? 18.797 -9.148 -19.281 1 97 294 ILE A CA 1
ATOM 2320 C C . ILE A 1 294 ? 18.672 -10.656 -19.078 1 97 294 ILE A C 1
ATOM 2322 O O . ILE A 1 294 ? 19.594 -11.297 -18.562 1 97 294 ILE A O 1
ATOM 2326 N N . LEU A 1 295 ? 17.547 -11.219 -19.516 1 96.88 295 LEU A N 1
ATOM 2327 C CA . LEU A 1 295 ? 17.281 -12.641 -19.328 1 96.88 295 LEU A CA 1
ATOM 2328 C C . LEU A 1 295 ? 18.25 -13.484 -20.156 1 96.88 295 LEU A C 1
ATOM 2330 O O . LEU A 1 295 ? 18.688 -14.547 -19.703 1 96.88 295 LEU A O 1
ATOM 2334 N N . ARG A 1 296 ? 18.578 -13.039 -21.312 1 95.38 296 ARG A N 1
ATOM 2335 C CA . ARG A 1 296 ? 19.516 -13.75 -22.172 1 95.38 296 ARG A CA 1
ATOM 2336 C C . ARG A 1 296 ? 20.906 -13.797 -21.547 1 95.38 296 ARG A C 1
ATOM 2338 O O . ARG A 1 296 ? 21.609 -14.797 -21.656 1 95.38 296 ARG A O 1
ATOM 2345 N N . GLU A 1 297 ? 21.266 -12.719 -20.938 1 93.38 297 GLU A N 1
ATOM 2346 C CA . GLU A 1 297 ? 22.547 -12.68 -20.234 1 93.38 297 GLU A CA 1
ATOM 2347 C C . GLU A 1 297 ? 22.594 -13.695 -19.094 1 93.38 297 GLU A C 1
ATOM 2349 O O . GLU A 1 297 ? 23.625 -14.297 -18.828 1 93.38 297 GLU A O 1
ATOM 2354 N N . ARG A 1 298 ? 21.5 -13.875 -18.516 1 89.94 298 ARG A N 1
ATOM 2355 C CA . ARG A 1 298 ? 21.422 -14.844 -17.422 1 89.94 298 ARG A CA 1
ATOM 2356 C C . ARG A 1 298 ? 21.438 -16.266 -17.953 1 89.94 298 ARG A C 1
ATOM 2358 O O . ARG A 1 298 ? 22.016 -17.172 -17.312 1 89.94 298 ARG A O 1
ATOM 2365 N N . LEU A 1 299 ? 20.797 -16.469 -19.062 1 89.25 299 LEU A N 1
ATOM 2366 C CA . LEU A 1 299 ? 20.75 -17.797 -19.688 1 89.25 299 LEU A CA 1
ATOM 2367 C C . LEU A 1 299 ? 22.156 -18.266 -20.062 1 89.25 299 LEU A C 1
ATOM 2369 O O . LEU A 1 299 ? 22.453 -19.453 -19.984 1 89.25 299 LEU A O 1
ATOM 2373 N N . GLU A 1 300 ? 22.953 -17.344 -20.422 1 83.75 300 GLU A N 1
ATOM 2374 C CA . GLU A 1 300 ? 24.312 -17.672 -20.844 1 83.75 300 GLU A CA 1
ATOM 2375 C C . GLU A 1 300 ? 25.172 -18.078 -19.656 1 83.75 300 GLU A C 1
ATOM 2377 O O . GLU A 1 300 ? 26.141 -18.844 -19.812 1 83.75 300 GLU A O 1
ATOM 2382 N N . TYR A 1 301 ? 24.766 -17.609 -18.484 1 78.25 301 TYR A N 1
ATOM 2383 C CA . TYR A 1 301 ? 25.547 -17.922 -17.297 1 78.25 301 TYR A CA 1
ATOM 2384 C C . TYR A 1 301 ? 25.062 -19.203 -16.641 1 78.25 301 TYR A C 1
ATOM 2386 O O . TYR A 1 301 ? 25.75 -19.781 -15.789 1 78.25 301 TYR A O 1
ATOM 2394 N N . LEU A 1 302 ? 23.844 -19.594 -16.938 1 68.38 302 LEU A N 1
ATOM 2395 C CA . LEU A 1 302 ? 23.359 -20.875 -16.422 1 68.38 302 LEU A CA 1
ATOM 2396 C C . LEU A 1 302 ? 23.859 -22.031 -17.266 1 68.38 302 LEU A C 1
ATOM 2398 O O . LEU A 1 302 ? 24.188 -23.109 -16.734 1 68.38 302 LEU A O 1
ATOM 2402 N N . MET B 1 1 ? 6.262 15.414 21.141 1 94 1 MET B N 1
ATOM 2403 C CA . MET B 1 1 ? 6.59 16.125 22.375 1 94 1 MET B CA 1
ATOM 2404 C C . MET B 1 1 ? 7.602 15.336 23.188 1 94 1 MET B C 1
ATOM 2406 O O . MET B 1 1 ? 8.578 15.898 23.688 1 94 1 MET B O 1
ATOM 2410 N N . ILE B 1 2 ? 7.414 14.055 23.297 1 94.44 2 ILE B N 1
ATOM 2411 C CA . ILE B 1 2 ? 8.289 13.203 24.094 1 94.44 2 ILE B CA 1
ATOM 2412 C C . ILE B 1 2 ? 9.672 13.148 23.469 1 94.44 2 ILE B C 1
ATOM 2414 O O . ILE B 1 2 ? 10.688 13.227 24.156 1 94.44 2 ILE B O 1
ATOM 2418 N N . ILE B 1 3 ? 9.719 13.039 22.156 1 95.44 3 ILE B N 1
ATOM 2419 C CA . ILE B 1 3 ? 10.992 13.031 21.438 1 95.44 3 ILE B CA 1
ATOM 2420 C C . ILE B 1 3 ? 11.734 14.336 21.688 1 95.44 3 ILE B C 1
ATOM 2422 O O . ILE B 1 3 ? 12.93 14.336 21.969 1 95.44 3 ILE B O 1
ATOM 2426 N N . GLU B 1 4 ? 11.031 15.492 21.641 1 95.38 4 GLU B N 1
ATOM 2427 C CA . GLU B 1 4 ? 11.633 16.797 21.891 1 95.38 4 GLU B CA 1
ATOM 2428 C C . GLU B 1 4 ? 12.148 16.906 23.328 1 95.38 4 GLU B C 1
ATOM 2430 O O . GLU B 1 4 ? 13.227 17.453 23.562 1 95.38 4 GLU B O 1
ATOM 2435 N N . ARG B 1 5 ? 11.32 16.438 24.188 1 95.06 5 ARG B N 1
ATOM 2436 C CA . ARG B 1 5 ? 11.703 16.469 25.594 1 95.06 5 ARG B CA 1
ATOM 2437 C C . ARG B 1 5 ? 13 15.688 25.828 1 95.06 5 ARG B C 1
ATOM 2439 O O . ARG B 1 5 ? 13.883 16.141 26.547 1 95.06 5 ARG B O 1
ATOM 2446 N N . ASN B 1 6 ? 13.125 14.531 25.219 1 95.5 6 ASN B N 1
ATOM 2447 C CA . ASN B 1 6 ? 14.312 13.695 25.375 1 95.5 6 ASN B CA 1
ATOM 2448 C C . ASN B 1 6 ? 15.508 14.289 24.625 1 95.5 6 ASN B C 1
ATOM 2450 O O . ASN B 1 6 ? 16.656 14.125 25.062 1 95.5 6 ASN B O 1
ATOM 2454 N N . LEU B 1 7 ? 15.242 14.938 23.547 1 95.44 7 LEU B N 1
ATOM 2455 C CA . LEU B 1 7 ? 16.281 15.578 22.734 1 95.44 7 LEU B CA 1
ATOM 2456 C C . LEU B 1 7 ? 16.781 16.844 23.422 1 95.44 7 LEU B C 1
ATOM 2458 O O . LEU B 1 7 ? 17.969 17.188 23.297 1 95.44 7 LEU B O 1
ATOM 2462 N N . GLY B 1 8 ? 15.969 17.531 24.172 1 94.62 8 GLY B N 1
ATOM 2463 C CA . GLY B 1 8 ? 16.297 18.812 24.797 1 94.62 8 GLY B CA 1
ATOM 2464 C C . GLY B 1 8 ? 16.359 19.953 23.812 1 94.62 8 GLY B C 1
ATOM 2465 O O . GLY B 1 8 ? 17.047 20.953 24.062 1 94.62 8 GLY B O 1
ATOM 2466 N N . ALA B 1 9 ? 15.797 19.797 22.656 1 94.31 9 ALA B N 1
ATOM 2467 C CA . ALA B 1 9 ? 15.773 20.797 21.594 1 94.31 9 ALA B CA 1
ATOM 2468 C C . ALA B 1 9 ? 14.555 20.609 20.703 1 94.31 9 ALA B C 1
ATOM 2470 O O . ALA B 1 9 ? 13.906 19.562 20.734 1 94.31 9 ALA B O 1
ATOM 2471 N N . ASP B 1 10 ? 14.266 21.688 19.984 1 93.62 10 ASP B N 1
ATOM 2472 C CA . ASP B 1 10 ? 13.18 21.594 19.016 1 93.62 10 ASP B CA 1
ATOM 2473 C C . ASP B 1 10 ? 13.516 20.594 17.906 1 93.62 10 ASP B C 1
ATOM 2475 O O . ASP B 1 10 ? 14.656 20.531 17.453 1 93.62 10 ASP B O 1
ATOM 2479 N N . LEU B 1 11 ? 12.539 19.797 17.469 1 94.12 11 LEU B N 1
ATOM 2480 C CA . LEU B 1 11 ? 12.711 18.766 16.469 1 94.12 11 LEU B CA 1
ATOM 2481 C C . LEU B 1 11 ? 12.602 19.344 15.062 1 94.12 11 LEU B C 1
ATOM 2483 O O . LEU B 1 11 ? 13.328 18.922 14.156 1 94.12 11 LEU B O 1
ATOM 2487 N N . TRP B 1 12 ? 11.789 20.312 14.867 1 93.69 12 TRP B N 1
ATOM 2488 C CA . TRP B 1 12 ? 11.336 20.766 13.555 1 93.69 12 TRP B CA 1
ATOM 2489 C C . TRP B 1 12 ? 12.492 21.312 12.727 1 93.69 12 TRP B C 1
ATOM 2491 O O . TRP B 1 12 ? 12.594 21.031 11.531 1 93.69 12 TRP B O 1
ATOM 2501 N N . PRO B 1 13 ? 13.445 22.047 13.367 1 92.5 13 PRO B N 1
ATOM 2502 C CA . PRO B 1 13 ? 14.57 22.562 12.578 1 92.5 13 PRO B CA 1
ATOM 2503 C C . PRO B 1 13 ? 15.43 21.438 11.992 1 92.5 13 PRO B C 1
ATOM 2505 O O . PRO B 1 13 ? 16.188 21.672 11.047 1 92.5 13 PRO B O 1
ATOM 2508 N N . LEU B 1 14 ? 15.336 20.25 12.5 1 94.69 14 LEU B N 1
ATOM 2509 C CA . LEU B 1 14 ? 16.156 19.125 12.047 1 94.69 14 LEU B CA 1
ATOM 2510 C C . LEU B 1 14 ? 15.484 18.406 10.883 1 94.69 14 LEU B C 1
ATOM 2512 O O . LEU B 1 14 ? 16.094 17.547 10.242 1 94.69 14 LEU B O 1
ATOM 2516 N N . ILE B 1 15 ? 14.273 18.766 10.57 1 96.44 15 ILE B N 1
ATOM 2517 C CA . ILE B 1 15 ? 13.492 18.078 9.547 1 96.44 15 ILE B CA 1
ATOM 2518 C C . ILE B 1 15 ? 13.781 18.688 8.18 1 96.44 15 ILE B C 1
ATOM 2520 O O . ILE B 1 15 ? 13.617 19.891 7.992 1 96.44 15 ILE B O 1
ATOM 2524 N N . ASP B 1 16 ? 14.18 17.859 7.25 1 96.19 16 ASP B N 1
ATOM 2525 C CA . ASP B 1 16 ? 14.461 18.328 5.895 1 96.19 16 ASP B CA 1
ATOM 2526 C C . ASP B 1 16 ? 13.266 18.062 4.969 1 96.19 16 ASP B C 1
ATOM 2528 O O . ASP B 1 16 ? 13.047 18.812 4.012 1 96.19 16 ASP B O 1
ATOM 2532 N N . TRP B 1 17 ? 12.594 17 5.203 1 97.69 17 TRP B N 1
ATOM 2533 C CA . TRP B 1 17 ? 11.406 16.594 4.445 1 97.69 17 TRP B CA 1
ATOM 2534 C C . TRP B 1 17 ? 10.281 16.188 5.383 1 97.69 17 TRP B C 1
ATOM 2536 O O . TRP B 1 17 ? 10.516 15.562 6.422 1 97.69 17 TRP B O 1
ATOM 2546 N N . VAL B 1 18 ? 9.102 16.547 5.012 1 98.38 18 VAL B N 1
ATOM 2547 C CA . VAL B 1 18 ? 7.973 16.125 5.828 1 98.38 18 VAL B CA 1
ATOM 2548 C C . VAL B 1 18 ? 6.77 15.82 4.934 1 98.38 18 VAL B C 1
ATOM 2550 O O . VAL B 1 18 ? 6.547 16.5 3.934 1 98.38 18 VAL B O 1
ATOM 2553 N N . ALA B 1 19 ? 6.07 14.75 5.152 1 98.38 19 ALA B N 1
ATOM 2554 C CA . ALA B 1 19 ? 4.781 14.445 4.535 1 98.38 19 ALA B CA 1
ATOM 2555 C C . ALA B 1 19 ? 3.688 14.312 5.59 1 98.38 19 ALA B C 1
ATOM 2557 O O . ALA B 1 19 ? 3.922 13.773 6.676 1 98.38 19 ALA B O 1
ATOM 2558 N N . GLY B 1 20 ? 2.521 14.812 5.281 1 98.12 20 GLY B N 1
ATOM 2559 C CA . GLY B 1 20 ? 1.401 14.734 6.207 1 98.12 20 GLY B CA 1
ATOM 2560 C C . GLY B 1 20 ? 0.102 14.328 5.539 1 98.12 20 GLY B C 1
ATOM 2561 O O . GLY B 1 20 ? -0.178 14.742 4.41 1 98.12 20 GLY B O 1
ATOM 2562 N N . THR B 1 21 ? -0.652 13.523 6.191 1 97.62 21 THR B N 1
ATOM 2563 C CA . THR B 1 21 ? -1.985 13.109 5.762 1 97.62 21 THR B CA 1
ATOM 2564 C C . THR B 1 21 ? -3.016 13.406 6.848 1 97.62 21 THR B C 1
ATOM 2566 O O . THR B 1 21 ? -2.793 13.102 8.023 1 97.62 21 THR B O 1
ATOM 2569 N N . SER B 1 22 ? -4.203 13.977 6.41 1 96.5 22 SER B N 1
ATOM 2570 C CA . SER B 1 22 ? -5.285 14.25 7.352 1 96.5 22 SER B CA 1
ATOM 2571 C C . SER B 1 22 ? -4.801 15.109 8.516 1 96.5 22 SER B C 1
ATOM 2573 O O . SER B 1 22 ? -4.254 16.188 8.305 1 96.5 22 SER B O 1
ATOM 2575 N N . THR B 1 23 ? -4.957 14.688 9.758 1 95.81 23 THR B N 1
ATOM 2576 C CA . THR B 1 23 ? -4.488 15.477 10.898 1 95.81 23 THR B CA 1
ATOM 2577 C C . THR B 1 23 ? -2.984 15.727 10.797 1 95.81 23 THR B C 1
ATOM 2579 O O . THR B 1 23 ? -2.496 16.781 11.219 1 95.81 23 THR B O 1
ATOM 2582 N N . GLY B 1 24 ? -2.256 14.789 10.164 1 96.69 24 GLY B N 1
ATOM 2583 C CA . GLY B 1 24 ? -0.831 14.977 9.945 1 96.69 24 GLY B CA 1
ATOM 2584 C C . GLY B 1 24 ? -0.514 16.141 9.031 1 96.69 24 GLY B C 1
ATOM 2585 O O . GLY B 1 24 ? 0.512 16.812 9.195 1 96.69 24 GLY B O 1
ATOM 2586 N N . SER B 1 25 ? -1.36 16.359 8.07 1 97.5 25 SER B N 1
ATOM 2587 C CA . SER B 1 25 ? -1.172 17.5 7.184 1 97.5 25 SER B CA 1
ATOM 2588 C C . SER B 1 25 ? -1.352 18.812 7.941 1 97.5 25 SER B C 1
ATOM 2590 O O . SER B 1 25 ? -0.591 19.766 7.734 1 97.5 25 SER B O 1
ATOM 2592 N N . ILE B 1 26 ? -2.342 18.875 8.805 1 96.62 26 ILE B N 1
ATOM 2593 C CA . ILE B 1 26 ? -2.613 20.062 9.602 1 96.62 26 ILE B CA 1
ATOM 2594 C C . ILE B 1 26 ? -1.421 20.359 10.508 1 96.62 26 ILE B C 1
ATOM 2596 O O . ILE B 1 26 ? -0.941 21.5 10.555 1 96.62 26 ILE B O 1
ATOM 2600 N N . LEU B 1 27 ? -0.927 19.344 11.133 1 97.19 27 LEU B N 1
ATOM 2601 C CA . LEU B 1 27 ? 0.214 19.5 12.031 1 97.19 27 LEU B CA 1
ATOM 2602 C C . LEU B 1 27 ? 1.455 19.938 11.258 1 97.19 27 LEU B C 1
ATOM 2604 O O . LEU B 1 27 ? 2.176 20.844 11.695 1 97.19 27 LEU B O 1
ATOM 2608 N N . ALA B 1 28 ? 1.685 19.281 10.141 1 97.81 28 ALA B N 1
ATOM 2609 C CA . ALA B 1 28 ? 2.846 19.625 9.32 1 97.81 28 ALA B CA 1
ATOM 2610 C C . ALA B 1 28 ? 2.801 21.094 8.891 1 97.81 28 ALA B C 1
ATOM 2612 O O . ALA B 1 28 ? 3.807 21.797 8.977 1 97.81 28 ALA B O 1
ATOM 2613 N N . CYS B 1 29 ? 1.646 21.531 8.484 1 97.25 29 CYS B N 1
ATOM 2614 C CA . CYS B 1 29 ? 1.48 22.906 8.031 1 97.25 29 CYS B CA 1
ATOM 2615 C C . CYS B 1 29 ? 1.655 23.875 9.188 1 97.25 29 CYS B C 1
ATOM 2617 O O . CYS B 1 29 ? 2.326 24.906 9.047 1 97.25 29 CYS B O 1
ATOM 2619 N N . ALA B 1 30 ? 1.058 23.578 10.32 1 96.94 30 ALA B N 1
ATOM 2620 C CA . ALA B 1 30 ? 1.159 24.453 11.484 1 96.94 30 ALA B CA 1
ATOM 2621 C C . ALA B 1 30 ? 2.607 24.578 11.945 1 96.94 30 ALA B C 1
ATOM 2623 O O . ALA B 1 30 ? 3.082 25.688 12.219 1 96.94 30 ALA B O 1
ATOM 2624 N N . LEU B 1 31 ? 3.314 23.469 12.016 1 97.31 31 LEU B N 1
ATOM 2625 C CA . LEU B 1 31 ? 4.711 23.469 12.43 1 97.31 31 LEU B CA 1
ATOM 2626 C C . LEU B 1 31 ? 5.574 24.234 11.43 1 97.31 31 LEU B C 1
ATOM 2628 O O . LEU B 1 31 ? 6.477 24.969 11.828 1 97.31 31 LEU B O 1
ATOM 2632 N N . ALA B 1 32 ? 5.285 24.062 10.188 1 96.88 32 ALA B N 1
ATOM 2633 C CA . ALA B 1 32 ? 6.047 24.734 9.141 1 96.88 32 ALA B CA 1
ATOM 2634 C C . ALA B 1 32 ? 5.867 26.25 9.234 1 96.88 32 ALA B C 1
ATOM 2636 O O . ALA B 1 32 ? 6.758 27.016 8.836 1 96.88 32 ALA B O 1
ATOM 2637 N N . LYS B 1 33 ? 4.781 26.656 9.758 1 96.25 33 LYS B N 1
ATOM 2638 C CA . LYS B 1 33 ? 4.496 28.078 9.883 1 96.25 33 LYS B CA 1
ATOM 2639 C C . LYS B 1 33 ? 4.949 28.625 11.234 1 96.25 33 LYS B C 1
ATOM 2641 O O . LYS B 1 33 ? 4.578 29.734 11.625 1 96.25 33 LYS B O 1
ATOM 2646 N N . GLY B 1 34 ? 5.586 27.812 12 1 94.69 34 GLY B N 1
ATOM 2647 C CA . GLY B 1 34 ? 6.301 28.328 13.156 1 94.69 34 GLY B CA 1
ATOM 2648 C C . GLY B 1 34 ? 5.613 28 14.469 1 94.69 34 GLY B C 1
ATOM 2649 O O . GLY B 1 34 ? 6.074 28.406 15.539 1 94.69 34 GLY B O 1
ATOM 2650 N N . LYS B 1 35 ? 4.578 27.312 14.414 1 95.38 35 LYS B N 1
ATOM 2651 C CA . LYS B 1 35 ? 3.955 26.906 15.664 1 95.38 35 LYS B CA 1
ATOM 2652 C C . LYS B 1 35 ? 4.777 25.812 16.359 1 95.38 35 LYS B C 1
ATOM 2654 O O . LYS B 1 35 ? 5.344 24.938 15.703 1 95.38 35 LYS B O 1
ATOM 2659 N N . SER B 1 36 ? 4.773 25.891 17.672 1 95.62 36 SER B N 1
ATOM 2660 C CA . SER B 1 36 ? 5.426 24.844 18.438 1 95.62 36 SER B CA 1
ATOM 2661 C C . SER B 1 36 ? 4.523 23.609 18.562 1 95.62 36 SER B C 1
ATOM 2663 O O . SER B 1 36 ? 3.314 23.703 18.344 1 95.62 36 SER B O 1
ATOM 2665 N N . ILE B 1 37 ? 5.117 22.484 18.875 1 95 37 ILE B N 1
ATOM 2666 C CA . ILE B 1 37 ? 4.355 21.266 19.094 1 95 37 ILE B CA 1
ATOM 2667 C C . ILE B 1 37 ? 3.338 21.469 20.219 1 95 37 ILE B C 1
ATOM 2669 O O . ILE B 1 37 ? 2.197 21.016 20.109 1 95 37 ILE B O 1
ATOM 2673 N N . SER B 1 38 ? 3.762 22.156 21.25 1 93.5 38 SER B N 1
ATOM 2674 C CA . SER B 1 38 ? 2.861 22.453 22.359 1 93.5 38 SER B CA 1
ATOM 2675 C C . SER B 1 38 ? 1.685 23.312 21.891 1 93.5 38 SER B C 1
ATOM 2677 O O . SER B 1 38 ? 0.546 23.078 22.312 1 93.5 38 SER B O 1
ATOM 2679 N N . ASP B 1 39 ? 1.938 24.281 21.078 1 93.44 39 ASP B N 1
ATOM 2680 C CA . ASP B 1 39 ? 0.878 25.125 20.531 1 93.44 39 ASP B CA 1
ATOM 2681 C C . ASP B 1 39 ? -0.105 24.297 19.703 1 93.44 39 ASP B C 1
ATOM 2683 O O . ASP B 1 39 ? -1.314 24.531 19.75 1 93.44 39 ASP B O 1
ATOM 2687 N N . CYS B 1 40 ? 0.399 23.406 18.938 1 94.81 40 CYS B N 1
ATOM 2688 C CA . CYS B 1 40 ? -0.453 22.531 18.141 1 94.81 40 CYS B CA 1
ATOM 2689 C C . CYS B 1 40 ? -1.363 21.703 19.016 1 94.81 40 CYS B C 1
ATOM 2691 O O . CYS B 1 40 ? -2.549 21.531 18.734 1 94.81 40 CYS B O 1
ATOM 2693 N N . GLN B 1 41 ? -0.806 21.109 20.078 1 92.94 41 GLN B N 1
ATOM 2694 C CA . GLN B 1 41 ? -1.614 20.344 21.016 1 92.94 41 GLN B CA 1
ATOM 2695 C C . GLN B 1 41 ? -2.744 21.188 21.594 1 92.94 41 GLN B C 1
ATOM 2697 O O . GLN B 1 41 ? -3.885 20.719 21.688 1 92.94 41 GLN B O 1
ATOM 2702 N N . LYS B 1 42 ? -2.408 22.391 21.953 1 90.69 42 LYS B N 1
ATOM 2703 C CA . LYS B 1 42 ? -3.404 23.297 22.5 1 90.69 42 LYS B CA 1
ATOM 2704 C C . LYS B 1 42 ? -4.496 23.594 21.469 1 90.69 42 LYS B C 1
ATOM 2706 O O . LYS B 1 42 ? -5.68 23.656 21.828 1 90.69 42 LYS B O 1
ATOM 2711 N N . LEU B 1 43 ? -4.059 23.797 20.297 1 88.56 43 LEU B N 1
ATOM 2712 C CA . LEU B 1 43 ? -4.996 24.094 19.219 1 88.56 43 LEU B CA 1
ATOM 2713 C C . LEU B 1 43 ? -6.012 22.953 19.062 1 88.56 43 LEU B C 1
ATOM 2715 O O . LEU B 1 43 ? -7.211 23.203 18.906 1 88.56 43 LEU B O 1
ATOM 2719 N N . TYR B 1 44 ? -5.602 21.719 19.078 1 91 44 TYR B N 1
ATOM 2720 C CA . TYR B 1 44 ? -6.488 20.562 18.938 1 91 44 TYR B CA 1
ATOM 2721 C C . TYR B 1 44 ? -7.457 20.469 20.109 1 91 44 TYR B C 1
ATOM 2723 O O . TYR B 1 44 ? -8.641 20.172 19.922 1 91 44 TYR B O 1
ATOM 2731 N N . LEU B 1 45 ? -7.008 20.766 21.266 1 88.12 45 LEU B N 1
ATOM 2732 C CA . LEU B 1 45 ? -7.844 20.672 22.453 1 88.12 45 LEU B CA 1
ATOM 2733 C C . LEU B 1 45 ? -8.875 21.797 22.484 1 88.12 45 LEU B C 1
ATOM 2735 O O . LEU B 1 45 ? -9.992 21.609 22.969 1 88.12 45 LEU B O 1
ATOM 2739 N N . GLN B 1 46 ? -8.438 22.859 21.906 1 84.5 46 GLN B N 1
ATOM 2740 C CA . GLN B 1 46 ? -9.32 24.031 21.922 1 84.5 46 GLN B CA 1
ATOM 2741 C C . GLN B 1 46 ? -10.383 23.938 20.844 1 84.5 46 GLN B C 1
ATOM 2743 O O . GLN B 1 46 ? -11.523 24.359 21.047 1 84.5 46 GLN B O 1
ATOM 2748 N N . LEU B 1 47 ? -10.055 23.312 19.734 1 84.12 47 LEU B N 1
ATOM 2749 C CA . LEU B 1 47 ? -10.914 23.438 18.562 1 84.12 47 LEU B CA 1
ATOM 2750 C C . LEU B 1 47 ? -11.836 22.219 18.453 1 84.12 47 LEU B C 1
ATOM 2752 O O . LEU B 1 47 ? -12.812 22.25 17.703 1 84.12 47 LEU B O 1
ATOM 2756 N N . LYS B 1 48 ? -11.617 21.297 19.281 1 87.56 48 LYS B N 1
ATOM 2757 C CA . LYS B 1 48 ? -12.383 20.062 19.172 1 87.56 48 LYS B CA 1
ATOM 2758 C C . LYS B 1 48 ? -13.875 20.312 19.359 1 87.56 48 LYS B C 1
ATOM 2760 O O . LYS B 1 48 ? -14.703 19.781 18.625 1 87.56 48 LYS B O 1
ATOM 2765 N N . ASN B 1 49 ? -14.141 21.203 20.328 1 88.12 49 ASN B N 1
ATOM 2766 C CA . ASN B 1 49 ? -15.547 21.438 20.641 1 88.12 49 ASN B CA 1
ATOM 2767 C C . ASN B 1 49 ? -16.219 22.297 19.578 1 88.12 49 ASN B C 1
ATOM 2769 O O . ASN B 1 49 ? -17.422 22.156 19.344 1 88.12 49 ASN B O 1
ATOM 2773 N N . GLN B 1 50 ? -15.477 23.078 19.016 1 89.81 50 GLN B N 1
ATOM 2774 C CA . GLN B 1 50 ? -16.016 23.922 17.953 1 89.81 50 GLN B CA 1
ATOM 2775 C C . GLN B 1 50 ? -16.219 23.125 16.672 1 89.81 50 GLN B C 1
ATOM 2777 O O . GLN B 1 50 ? -17.234 23.281 15.984 1 89.81 50 GLN B O 1
ATOM 2782 N N . LEU B 1 51 ? -15.344 22.344 16.375 1 90.88 51 LEU B N 1
ATOM 2783 C CA . LEU B 1 51 ? -15.312 21.625 15.102 1 90.88 51 LEU B CA 1
ATOM 2784 C C . LEU B 1 51 ? -16.328 20.484 15.094 1 90.88 51 LEU B C 1
ATOM 2786 O O . LEU B 1 51 ? -17.031 20.281 14.109 1 90.88 51 LEU B O 1
ATOM 2790 N N . PHE B 1 52 ? -16.375 19.781 16.203 1 92.31 52 PHE B N 1
ATOM 2791 C CA . PHE B 1 52 ? -17.188 18.578 16.25 1 92.31 52 PHE B CA 1
ATOM 2792 C C . PHE B 1 52 ? -18.469 18.812 17.047 1 92.31 52 PHE B C 1
ATOM 2794 O O . PHE B 1 52 ? -18.859 17.984 17.859 1 92.31 52 PHE B O 1
ATOM 2801 N N . ASN B 1 53 ? -19.031 19.938 16.781 1 88.31 53 ASN B N 1
ATOM 2802 C CA . ASN B 1 53 ? -20.328 20.281 17.375 1 88.31 53 ASN B CA 1
ATOM 2803 C C . ASN B 1 53 ? -21.469 20 16.406 1 88.31 53 ASN B C 1
ATOM 2805 O O . ASN B 1 53 ? -21.391 20.359 15.227 1 88.31 53 ASN B O 1
ATOM 2809 N N . GLY B 1 54 ? -22.5 19.234 16.891 1 88.12 54 GLY B N 1
ATOM 2810 C CA . GLY B 1 54 ? -23.641 18.906 16.047 1 88.12 54 GLY B CA 1
ATOM 2811 C C . GLY B 1 54 ? -23.547 17.547 15.406 1 88.12 54 GLY B C 1
ATOM 2812 O O . GLY B 1 54 ? -23.047 16.594 16.016 1 88.12 54 GLY B O 1
ATOM 2813 N N . THR B 1 55 ? -24.156 17.438 14.109 1 88.44 55 THR B N 1
ATOM 2814 C CA . THR B 1 55 ? -24.234 16.141 13.445 1 88.44 55 THR B CA 1
ATOM 2815 C C . THR B 1 55 ? -23.328 16.109 12.211 1 88.44 55 THR B C 1
ATOM 2817 O O . THR B 1 55 ? -23.062 17.156 11.617 1 88.44 55 THR B O 1
ATOM 2820 N N . ARG B 1 56 ? -22.922 14.992 11.867 1 87.06 56 ARG B N 1
ATOM 2821 C CA . ARG B 1 56 ? -22.125 14.789 10.664 1 87.06 56 ARG B CA 1
ATOM 2822 C C . ARG B 1 56 ? -22.969 14.938 9.406 1 87.06 56 ARG B C 1
ATOM 2824 O O . ARG B 1 56 ? -24.156 14.594 9.406 1 87.06 56 ARG B O 1
ATOM 2831 N N . PRO B 1 57 ? -22.422 15.328 8.406 1 89.44 57 PRO B N 1
ATOM 2832 C CA . PRO B 1 57 ? -21.094 15.938 8.289 1 89.44 57 PRO B CA 1
ATOM 2833 C C . PRO B 1 57 ? -21.016 17.312 8.961 1 89.44 57 PRO B C 1
ATOM 2835 O O . PRO B 1 57 ? -22 18.062 8.961 1 89.44 57 PRO B O 1
ATOM 2838 N N . TYR B 1 58 ? -19.891 17.594 9.516 1 92.19 58 TYR B N 1
ATOM 2839 C CA . TYR B 1 58 ? -19.688 18.844 10.234 1 92.19 58 TYR B CA 1
ATOM 2840 C C . TYR B 1 58 ? -19.547 20 9.258 1 92.19 58 TYR B C 1
ATOM 2842 O O . TYR B 1 58 ? -19.297 19.797 8.07 1 92.19 58 TYR B O 1
ATOM 2850 N N . ASN B 1 59 ? -19.781 21.125 9.781 1 91.25 59 ASN B N 1
ATOM 2851 C CA . ASN B 1 59 ? -19.766 22.344 8.977 1 91.25 59 ASN B CA 1
ATOM 2852 C C . ASN B 1 59 ? -18.359 22.625 8.438 1 91.25 59 ASN B C 1
ATOM 2854 O O . ASN B 1 59 ? -17.453 22.953 9.203 1 91.25 59 ASN B O 1
ATOM 2858 N N . SER B 1 60 ? -18.203 22.609 7.125 1 92.25 60 SER B N 1
ATOM 2859 C CA . SER B 1 60 ? -16.906 22.797 6.488 1 92.25 60 SER B CA 1
ATOM 2860 C C . SER B 1 60 ? -16.391 24.219 6.68 1 92.25 60 SER B C 1
ATOM 2862 O O . SER B 1 60 ? -15.188 24.438 6.762 1 92.25 60 SER B O 1
ATOM 2864 N N . ALA B 1 61 ? -17.266 25.125 6.762 1 94 61 ALA B N 1
ATOM 2865 C CA . ALA B 1 61 ? -16.891 26.516 6.922 1 94 61 ALA B CA 1
ATOM 2866 C C . ALA B 1 61 ? -16.141 26.734 8.234 1 94 61 ALA B C 1
ATOM 2868 O O . ALA B 1 61 ? -15.234 27.562 8.312 1 94 61 ALA B O 1
ATOM 2869 N N . ILE B 1 62 ? -16.562 26.109 9.242 1 93.62 62 ILE B N 1
ATOM 2870 C CA . ILE B 1 62 ? -15.922 26.234 10.539 1 93.62 62 ILE B CA 1
ATOM 2871 C C . ILE B 1 62 ? -14.492 25.688 10.461 1 93.62 62 ILE B C 1
ATOM 2873 O O . ILE B 1 62 ? -13.547 26.328 10.922 1 93.62 62 ILE B O 1
ATOM 2877 N N . LEU B 1 63 ? -14.344 24.5 9.859 1 93.81 63 LEU B N 1
ATOM 2878 C CA . LEU B 1 63 ? -13.016 23.906 9.688 1 93.81 63 LEU B CA 1
ATOM 2879 C C . LEU B 1 63 ? -12.109 24.828 8.875 1 93.81 63 LEU B C 1
ATOM 2881 O O . LEU B 1 63 ? -10.969 25.094 9.266 1 93.81 63 LEU B O 1
ATOM 2885 N N . GLU B 1 64 ? -12.617 25.328 7.789 1 96.12 64 GLU B N 1
ATOM 2886 C CA . GLU B 1 64 ? -11.844 26.203 6.914 1 96.12 64 GLU B CA 1
ATOM 2887 C C . GLU B 1 64 ? -11.422 27.469 7.641 1 96.12 64 GLU B C 1
ATOM 2889 O O . GLU B 1 64 ? -10.273 27.906 7.539 1 96.12 64 GLU B O 1
ATOM 2894 N N . ARG B 1 65 ? -12.328 28 8.367 1 95.31 65 ARG B N 1
ATOM 2895 C CA . ARG B 1 65 ? -12.023 29.203 9.141 1 95.31 65 ARG B CA 1
ATOM 2896 C C . ARG B 1 65 ? -10.945 28.938 10.18 1 95.31 65 ARG B C 1
ATOM 2898 O O . ARG B 1 65 ? -10.031 29.75 10.359 1 95.31 65 ARG B O 1
ATOM 2905 N N . LEU B 1 66 ? -11.062 27.875 10.812 1 93.38 66 LEU B N 1
ATOM 2906 C CA . LEU B 1 66 ? -10.086 27.5 11.836 1 93.38 66 LEU B CA 1
ATOM 2907 C C . LEU B 1 66 ? -8.711 27.266 11.211 1 93.38 66 LEU B C 1
ATOM 2909 O O . LEU B 1 66 ? -7.691 27.672 11.781 1 93.38 66 LEU B O 1
ATOM 2913 N N . LEU B 1 67 ? -8.656 26.641 10.062 1 95.12 67 LEU B N 1
ATOM 2914 C CA . LEU B 1 67 ? -7.395 26.406 9.367 1 95.12 67 LEU B CA 1
ATOM 2915 C C . LEU B 1 67 ? -6.758 27.719 8.938 1 95.12 67 LEU B C 1
ATOM 2917 O O . LEU B 1 67 ? -5.555 27.922 9.117 1 95.12 67 LEU B O 1
ATOM 2921 N N . ILE B 1 68 ? -7.598 28.594 8.445 1 96.5 68 ILE B N 1
ATOM 2922 C CA . ILE B 1 68 ? -7.117 29.891 7.973 1 96.5 68 ILE B CA 1
ATOM 2923 C C . ILE B 1 68 ? -6.578 30.703 9.148 1 96.5 68 ILE B C 1
ATOM 2925 O O . ILE B 1 68 ? -5.473 31.25 9.078 1 96.5 68 ILE B O 1
ATOM 2929 N N . GLN B 1 69 ? -7.285 30.688 10.227 1 94.5 69 GLN B N 1
ATOM 2930 C CA . GLN B 1 69 ? -6.949 31.516 11.383 1 94.5 69 GLN B CA 1
ATOM 2931 C C . GLN B 1 69 ? -5.77 30.922 12.156 1 94.5 69 GLN B C 1
ATOM 2933 O O . GLN B 1 69 ? -4.926 31.656 12.672 1 94.5 69 GLN B O 1
ATOM 2938 N N . SER B 1 70 ? -5.707 29.641 12.211 1 93.19 70 SER B N 1
ATOM 2939 C CA . SER B 1 70 ? -4.742 29 13.102 1 93.19 70 SER B CA 1
ATOM 2940 C C . SER B 1 70 ? -3.459 28.641 12.359 1 93.19 70 SER B C 1
ATOM 2942 O O . SER B 1 70 ? -2.408 28.453 12.977 1 93.19 70 SER B O 1
ATOM 2944 N N . ILE B 1 71 ? -3.523 28.484 11.086 1 95.25 71 ILE B N 1
ATOM 2945 C CA . ILE B 1 71 ? -2.336 28.078 10.352 1 95.25 71 ILE B CA 1
ATOM 2946 C C . ILE B 1 71 ? -1.904 29.203 9.406 1 95.25 71 ILE B C 1
ATOM 2948 O O . ILE B 1 71 ? -0.967 29.938 9.703 1 95.25 71 ILE B O 1
ATOM 2952 N N . SER B 1 72 ? -2.627 29.328 8.211 1 96.44 72 SER B N 1
ATOM 2953 C CA . SER B 1 72 ? -2.195 30.406 7.32 1 96.44 72 SER B CA 1
ATOM 2954 C C . SER B 1 72 ? -2.965 30.375 6.004 1 96.44 72 SER B C 1
ATOM 2956 O O . SER B 1 72 ? -3.35 29.297 5.527 1 96.44 72 SER B O 1
ATOM 2958 N N . SER B 1 73 ? -3.102 31.547 5.445 1 97 73 SER B N 1
ATOM 2959 C CA . SER B 1 73 ? -3.676 31.688 4.113 1 97 73 SER B CA 1
ATOM 2960 C C . SER B 1 73 ? -2.59 31.891 3.061 1 97 73 SER B C 1
ATOM 2962 O O . SER B 1 73 ? -2.891 32.094 1.887 1 97 73 SER B O 1
ATOM 2964 N N . ASP B 1 74 ? -1.377 31.75 3.531 1 97.06 74 ASP B N 1
ATOM 2965 C CA . ASP B 1 74 ? -0.265 31.875 2.594 1 97.06 74 ASP B CA 1
ATOM 2966 C C . ASP B 1 74 ? -0.221 30.688 1.631 1 97.06 74 ASP B C 1
ATOM 2968 O O . ASP B 1 74 ? -0.875 29.672 1.861 1 97.06 74 ASP B O 1
ATOM 2972 N N . PHE B 1 75 ? 0.532 30.938 0.584 1 96.62 75 PHE B N 1
ATOM 2973 C CA . PHE B 1 75 ? 0.773 29.828 -0.346 1 96.62 75 PHE B CA 1
ATOM 2974 C C . PHE B 1 75 ? 1.737 28.812 0.254 1 96.62 75 PHE B C 1
ATOM 2976 O O . PHE B 1 75 ? 2.652 29.188 0.996 1 96.62 75 PHE B O 1
ATOM 2983 N N . LEU B 1 76 ? 1.529 27.609 -0.083 1 95.81 76 LEU B N 1
ATOM 2984 C CA . LEU B 1 76 ? 2.438 26.547 0.347 1 95.81 76 LEU B CA 1
ATOM 2985 C C . LEU B 1 76 ? 3.871 26.859 -0.071 1 95.81 76 LEU B C 1
ATOM 2987 O O . LEU B 1 76 ? 4.812 26.578 0.675 1 95.81 76 LEU B O 1
ATOM 2991 N N . SER B 1 77 ? 4.027 27.469 -1.201 1 94.25 77 SER B N 1
ATOM 2992 C CA . SER B 1 77 ? 5.328 27.797 -1.775 1 94.25 77 SER B CA 1
ATOM 2993 C C . SER B 1 77 ? 6.074 28.812 -0.921 1 94.25 77 SER B C 1
ATOM 2995 O O . SER B 1 77 ? 7.273 29.016 -1.103 1 94.25 77 SER B O 1
ATOM 2997 N N . SER B 1 78 ? 5.359 29.469 -0.042 1 95.06 78 SER B N 1
ATOM 2998 C CA . SER B 1 78 ? 6 30.453 0.822 1 95.06 78 SER B CA 1
ATOM 2999 C C . SER B 1 78 ? 6.84 29.781 1.902 1 95.06 78 SER B C 1
ATOM 3001 O O . SER B 1 78 ? 7.672 30.422 2.543 1 95.06 78 SER B O 1
ATOM 3003 N N . ILE B 1 79 ? 6.582 28.516 2.146 1 95.5 79 ILE B N 1
ATOM 3004 C CA . ILE B 1 79 ? 7.371 27.75 3.107 1 95.5 79 ILE B CA 1
ATOM 3005 C C . ILE B 1 79 ? 8.672 27.281 2.455 1 95.5 79 ILE B C 1
ATOM 3007 O O . ILE B 1 79 ? 8.648 26.5 1.496 1 95.5 79 ILE B O 1
ATOM 3011 N N . GLU B 1 80 ? 9.766 27.688 2.926 1 93.75 80 GLU B N 1
ATOM 3012 C CA . GLU B 1 80 ? 11.055 27.359 2.328 1 93.75 80 GLU B CA 1
ATOM 3013 C C . GLU B 1 80 ? 11.57 26 2.824 1 93.75 80 GLU B C 1
ATOM 3015 O O . GLU B 1 80 ? 12.18 25.25 2.066 1 93.75 80 GLU B O 1
ATOM 3020 N N . LYS B 1 81 ? 11.43 25.844 4.078 1 94.06 81 LYS B N 1
ATOM 3021 C CA . LYS B 1 81 ? 11.859 24.609 4.727 1 94.06 81 LYS B CA 1
ATOM 3022 C C . LYS B 1 81 ? 10.852 24.172 5.789 1 94.06 81 LYS B C 1
ATOM 3024 O O . LYS B 1 81 ? 10.289 25 6.504 1 94.06 81 LYS B O 1
ATOM 3029 N N . PRO B 1 82 ? 10.703 22.875 5.871 1 96.88 82 PRO B N 1
ATOM 3030 C CA . PRO B 1 82 ? 11.188 21.734 5.082 1 96.88 82 PRO B CA 1
ATOM 3031 C C . PRO B 1 82 ? 10.453 21.578 3.754 1 96.88 82 PRO B C 1
ATOM 3033 O O . PRO B 1 82 ? 9.484 22.297 3.492 1 96.88 82 PRO B O 1
ATOM 3036 N N . LYS B 1 83 ? 11 20.734 2.902 1 95.62 83 LYS B N 1
ATOM 3037 C CA . LYS B 1 83 ? 10.188 20.266 1.777 1 95.62 83 LYS B CA 1
ATOM 3038 C C . LYS B 1 83 ? 8.984 19.469 2.258 1 95.62 83 LYS B C 1
ATOM 3040 O O . LYS B 1 83 ? 9.117 18.562 3.07 1 95.62 83 LYS B O 1
ATOM 3045 N N . MET B 1 84 ? 7.848 19.859 1.739 1 96.56 84 MET B N 1
ATOM 3046 C CA . MET B 1 84 ? 6.621 19.312 2.301 1 96.56 84 MET B CA 1
ATOM 3047 C C . MET B 1 84 ? 5.816 18.578 1.233 1 96.56 84 MET B C 1
ATOM 3049 O O . MET B 1 84 ? 5.75 19.016 0.086 1 96.56 84 MET B O 1
ATOM 3053 N N . LEU B 1 85 ? 5.238 17.469 1.596 1 96.5 85 LEU B N 1
ATOM 3054 C CA . LEU B 1 85 ? 4.246 16.734 0.821 1 96.5 85 LEU B CA 1
ATOM 3055 C C . LEU B 1 85 ? 2.949 16.578 1.608 1 96.5 85 LEU B C 1
ATOM 3057 O O . LEU B 1 85 ? 2.93 15.938 2.66 1 96.5 85 LEU B O 1
ATOM 3061 N N . ILE B 1 86 ? 1.895 17.203 1.133 1 97.44 86 ILE B N 1
ATOM 3062 C CA . ILE B 1 86 ? 0.574 17.078 1.741 1 97.44 86 ILE B CA 1
ATOM 3063 C C . ILE B 1 86 ? -0.333 16.25 0.845 1 97.44 86 ILE B C 1
ATOM 3065 O O . ILE B 1 86 ? -0.508 16.547 -0.336 1 97.44 86 ILE B O 1
ATOM 3069 N N . THR B 1 87 ? -0.939 15.18 1.4 1 96.38 87 THR B N 1
ATOM 3070 C CA . THR B 1 87 ? -1.674 14.227 0.574 1 96.38 87 THR B CA 1
ATOM 3071 C C . THR B 1 87 ? -3.166 14.547 0.58 1 96.38 87 THR B C 1
ATOM 3073 O O . THR B 1 87 ? -3.701 15.023 1.584 1 96.38 87 THR B O 1
ATOM 3076 N N . ALA B 1 88 ? -3.82 14.305 -0.516 1 95.5 88 ALA B N 1
ATOM 3077 C CA . ALA B 1 88 ? -5.273 14.305 -0.663 1 95.5 88 ALA B CA 1
ATOM 3078 C C . ALA B 1 88 ? -5.719 13.297 -1.717 1 95.5 88 ALA B C 1
ATOM 3080 O O . ALA B 1 88 ? -4.887 12.672 -2.375 1 95.5 88 ALA B O 1
ATOM 3081 N N . ALA B 1 89 ? -6.918 13.023 -1.697 1 91.5 89 ALA B N 1
ATOM 3082 C CA . ALA B 1 89 ? -7.488 12.156 -2.73 1 91.5 89 ALA B CA 1
ATOM 3083 C C . ALA B 1 89 ? -8.508 12.914 -3.576 1 91.5 89 ALA B C 1
ATOM 3085 O O . ALA B 1 89 ? -9.297 13.703 -3.051 1 91.5 89 ALA B O 1
ATOM 3086 N N . LYS B 1 90 ? -8.391 12.711 -4.84 1 89.69 90 LYS B N 1
ATOM 3087 C CA . LYS B 1 90 ? -9.336 13.312 -5.781 1 89.69 90 LYS B CA 1
ATOM 3088 C C . LYS B 1 90 ? -10.281 12.258 -6.355 1 89.69 90 LYS B C 1
ATOM 3090 O O . LYS B 1 90 ? -9.844 11.297 -6.98 1 89.69 90 LYS B O 1
ATOM 3095 N N . MET B 1 91 ? -11.555 12.453 -6.16 1 83.38 91 MET B N 1
ATOM 3096 C CA . MET B 1 91 ? -12.562 11.461 -6.539 1 83.38 91 MET B CA 1
ATOM 3097 C C . MET B 1 91 ? -13.172 11.797 -7.895 1 83.38 91 MET B C 1
ATOM 3099 O O . MET B 1 91 ? -14.391 11.672 -8.078 1 83.38 91 MET B O 1
ATOM 3103 N N . ASP B 1 92 ? -12.469 12.188 -8.836 1 78.62 92 ASP B N 1
ATOM 3104 C CA . ASP B 1 92 ? -12.961 12.43 -10.195 1 78.62 92 ASP B CA 1
ATOM 3105 C C . ASP B 1 92 ? -12.984 11.133 -11.008 1 78.62 92 ASP B C 1
ATOM 3107 O O . ASP B 1 92 ? -13.742 11.023 -11.969 1 78.62 92 ASP B O 1
ATOM 3111 N N . VAL B 1 93 ? -12.219 10.172 -10.539 1 77.12 93 VAL B N 1
ATOM 3112 C CA . VAL B 1 93 ? -12.164 8.867 -11.18 1 77.12 93 VAL B CA 1
ATOM 3113 C C . VAL B 1 93 ? -12.156 7.766 -10.125 1 77.12 93 VAL B C 1
ATOM 3115 O O . VAL B 1 93 ? -11.977 8.039 -8.938 1 77.12 93 VAL B O 1
ATOM 3118 N N . ALA B 1 94 ? -12.516 6.52 -10.516 1 76.25 94 ALA B N 1
ATOM 3119 C CA . ALA B 1 94 ? -12.406 5.324 -9.68 1 76.25 94 ALA B CA 1
ATOM 3120 C C . ALA B 1 94 ? -11.375 4.352 -10.242 1 76.25 94 ALA B C 1
ATOM 3122 O O . ALA B 1 94 ? -11.484 3.92 -11.391 1 76.25 94 ALA B O 1
ATOM 3123 N N . PRO B 1 95 ? -10.383 4.031 -9.484 1 80 95 PRO B N 1
ATOM 3124 C CA . PRO B 1 95 ? -10.031 4.488 -8.141 1 80 95 PRO B CA 1
ATOM 3125 C C . PRO B 1 95 ? -9.609 5.957 -8.109 1 80 95 PRO B C 1
ATOM 3127 O O . PRO B 1 95 ? -9.242 6.52 -9.141 1 80 95 PRO B O 1
ATOM 3130 N N . PRO B 1 96 ? -9.672 6.559 -6.844 1 82.5 96 PRO B N 1
ATOM 3131 C CA . PRO B 1 96 ? -9.305 7.973 -6.746 1 82.5 96 PRO B CA 1
ATOM 3132 C C . PRO B 1 96 ? -7.82 8.219 -7.027 1 82.5 96 PRO B C 1
ATOM 3134 O O . PRO B 1 96 ? -6.996 7.32 -6.828 1 82.5 96 PRO B O 1
ATOM 3137 N N . ASN B 1 97 ? -7.625 9.445 -7.449 1 87 97 ASN B N 1
ATOM 3138 C CA . ASN B 1 97 ? -6.242 9.852 -7.691 1 87 97 ASN B CA 1
ATOM 3139 C C . ASN B 1 97 ? -5.602 10.438 -6.438 1 87 97 ASN B C 1
ATOM 3141 O O . ASN B 1 97 ? -6.246 11.18 -5.695 1 87 97 ASN B O 1
ATOM 3145 N N . LEU B 1 98 ? -4.363 10.023 -6.227 1 91.81 98 LEU B N 1
ATOM 3146 C CA . LEU B 1 98 ? -3.592 10.648 -5.156 1 91.81 98 LEU B CA 1
ATOM 3147 C C . LEU B 1 98 ? -3.121 12.039 -5.57 1 91.81 98 LEU B C 1
ATOM 3149 O O . LEU B 1 98 ? -2.625 12.227 -6.684 1 91.81 98 LEU B O 1
ATOM 3153 N N . VAL B 1 99 ? -3.398 12.969 -4.723 1 93.75 99 VAL B N 1
ATOM 3154 C CA . VAL B 1 99 ? -2.906 14.328 -4.906 1 93.75 99 VAL B CA 1
ATOM 3155 C C . VAL B 1 99 ? -1.791 14.617 -3.904 1 93.75 99 VAL B C 1
ATOM 3157 O O . VAL B 1 99 ? -1.925 14.32 -2.715 1 93.75 99 VAL B O 1
ATOM 3160 N N . LEU B 1 100 ? -0.733 15.117 -4.453 1 95.19 100 LEU B N 1
ATOM 3161 C CA . LEU B 1 100 ? 0.384 15.531 -3.611 1 95.19 100 LEU B CA 1
ATOM 3162 C C . LEU B 1 100 ? 0.648 17.031 -3.756 1 95.19 100 LEU B C 1
ATOM 3164 O O . LEU B 1 100 ? 1.166 17.469 -4.781 1 95.19 100 LEU B O 1
ATOM 3168 N N . PHE B 1 101 ? 0.263 17.781 -2.688 1 96.25 101 PHE B N 1
ATOM 3169 C CA . PHE B 1 101 ? 0.603 19.188 -2.648 1 96.25 101 PHE B CA 1
ATOM 3170 C C . PHE B 1 101 ? 2.035 19.391 -2.168 1 96.25 101 PHE B C 1
ATOM 3172 O O . PHE B 1 101 ? 2.463 18.766 -1.195 1 96.25 101 PHE B O 1
ATOM 3179 N N . ARG B 1 102 ? 2.721 20.25 -2.885 1 95.69 102 ARG B N 1
ATOM 3180 C CA . ARG B 1 102 ? 4.133 20.484 -2.605 1 95.69 102 ARG B CA 1
ATOM 3181 C C . ARG B 1 102 ? 4.414 21.953 -2.377 1 95.69 102 ARG B C 1
ATOM 3183 O O . ARG B 1 102 ? 3.723 22.812 -2.928 1 95.69 102 ARG B O 1
ATOM 3190 N N . ASN B 1 103 ? 5.453 22.25 -1.528 1 95 103 ASN B N 1
ATOM 3191 C CA . ASN B 1 103 ? 5.902 23.641 -1.392 1 95 103 ASN B CA 1
ATOM 3192 C C . ASN B 1 103 ? 7.07 23.938 -2.328 1 95 103 ASN B C 1
ATOM 3194 O O . ASN B 1 103 ? 7.742 24.969 -2.176 1 95 103 ASN B O 1
ATOM 3198 N N . TYR B 1 104 ? 7.359 23.047 -3.234 1 92.06 104 TYR B N 1
ATOM 3199 C CA . TYR B 1 104 ? 8.414 23.203 -4.227 1 92.06 104 TYR B CA 1
ATOM 3200 C C . TYR B 1 104 ? 7.949 22.75 -5.602 1 92.06 104 TYR B C 1
ATOM 3202 O O . TYR B 1 104 ? 6.902 22.109 -5.727 1 92.06 104 TYR B O 1
ATOM 3210 N N . GLN B 1 105 ? 8.75 23.094 -6.602 1 89.56 105 GLN B N 1
ATOM 3211 C CA . GLN B 1 105 ? 8.414 22.719 -7.973 1 89.56 105 GLN B CA 1
ATOM 3212 C C . GLN B 1 105 ? 9.227 21.516 -8.422 1 89.56 105 GLN B C 1
ATOM 3214 O O . GLN B 1 105 ? 10.414 21.391 -8.094 1 89.56 105 GLN B O 1
ATOM 3219 N N . LEU B 1 106 ? 8.523 20.656 -9.109 1 90.69 106 LEU B N 1
ATOM 3220 C CA . LEU B 1 106 ? 9.195 19.5 -9.695 1 90.69 106 LEU B CA 1
ATOM 3221 C C . LEU B 1 106 ? 9.805 19.859 -11.047 1 90.69 106 LEU B C 1
ATOM 3223 O O . LEU B 1 106 ? 9.211 20.609 -11.828 1 90.69 106 LEU B O 1
ATOM 3227 N N . PRO B 1 107 ? 11 19.281 -11.289 1 89.38 107 PRO B N 1
ATOM 3228 C CA . PRO B 1 107 ? 11.547 19.469 -12.633 1 89.38 107 PRO B CA 1
ATOM 3229 C C . PRO B 1 107 ? 10.648 18.891 -13.727 1 89.38 107 PRO B C 1
ATOM 3231 O O . PRO B 1 107 ? 10.078 17.812 -13.547 1 89.38 107 PRO B O 1
ATOM 3234 N N . MET B 1 108 ? 10.555 19.578 -14.836 1 87.56 108 MET B N 1
ATOM 3235 C CA . MET B 1 108 ? 9.695 19.156 -15.945 1 87.56 108 MET B CA 1
ATOM 3236 C C . MET B 1 108 ? 10.125 17.797 -16.484 1 87.56 108 MET B C 1
ATOM 3238 O O . MET B 1 108 ? 9.289 17 -16.891 1 87.56 108 MET B O 1
ATOM 3242 N N . GLU B 1 109 ? 11.352 17.562 -16.438 1 87.5 109 GLU B N 1
ATOM 3243 C CA . GLU B 1 109 ? 11.898 16.297 -16.922 1 87.5 109 GLU B CA 1
ATOM 3244 C C . GLU B 1 109 ? 11.391 15.125 -16.109 1 87.5 109 GLU B C 1
ATOM 3246 O O . GLU B 1 109 ? 11.102 14.055 -16.656 1 87.5 109 GLU B O 1
ATOM 3251 N N . LEU B 1 110 ? 11.195 15.383 -14.836 1 86.25 110 LEU B N 1
ATOM 3252 C CA . LEU B 1 110 ? 10.711 14.32 -13.945 1 86.25 110 LEU B CA 1
ATOM 3253 C C . LEU B 1 110 ? 9.242 14.016 -14.211 1 86.25 110 LEU B C 1
ATOM 3255 O O . LEU B 1 110 ? 8.812 12.867 -14.109 1 86.25 110 LEU B O 1
ATOM 3259 N N . LEU B 1 111 ? 8.578 15.016 -14.562 1 85.38 111 LEU B N 1
ATOM 3260 C CA . LEU B 1 111 ? 7.148 14.859 -14.828 1 85.38 111 LEU B CA 1
ATOM 3261 C C . LEU B 1 111 ? 6.922 14.125 -16.141 1 85.38 111 LEU B C 1
ATOM 3263 O O . LEU B 1 111 ? 5.973 13.344 -16.266 1 85.38 111 LEU B O 1
ATOM 3267 N N . LYS B 1 112 ? 7.816 14.336 -17.078 1 83.88 112 LYS B N 1
ATOM 3268 C CA . LYS B 1 112 ? 7.711 13.688 -18.375 1 83.88 112 LYS B CA 1
ATOM 3269 C C . LYS B 1 112 ? 8.039 12.195 -18.266 1 83.88 112 LYS B C 1
ATOM 3271 O O . LYS B 1 112 ? 7.484 11.383 -19 1 83.88 112 LYS B O 1
ATOM 3276 N N . GLU B 1 113 ? 8.805 11.867 -17.281 1 80.81 113 GLU B N 1
ATOM 3277 C CA . GLU B 1 113 ? 9.281 10.492 -17.141 1 80.81 113 GLU B CA 1
ATOM 3278 C C . GLU B 1 113 ? 8.469 9.734 -16.109 1 80.81 113 GLU B C 1
ATOM 3280 O O . GLU B 1 113 ? 8.797 8.594 -15.758 1 80.81 113 GLU B O 1
ATOM 3285 N N . ASP B 1 114 ? 7.383 10.328 -15.695 1 84 114 ASP B N 1
ATOM 3286 C CA . ASP B 1 114 ? 6.594 9.727 -14.625 1 84 114 ASP B CA 1
ATOM 3287 C C . ASP B 1 114 ? 5.664 8.648 -15.164 1 84 114 ASP B C 1
ATOM 3289 O O . ASP B 1 114 ? 4.441 8.797 -15.133 1 84 114 ASP B O 1
ATOM 3293 N N . LYS B 1 115 ? 6.328 7.453 -15.547 1 79.69 115 LYS B N 1
ATOM 3294 C CA . LYS B 1 115 ? 5.652 6.355 -16.234 1 79.69 115 LYS B CA 1
ATOM 3295 C C . LYS B 1 115 ? 4.566 5.738 -15.359 1 79.69 115 LYS B C 1
ATOM 3297 O O . LYS B 1 115 ? 3.52 5.32 -15.867 1 79.69 115 LYS B O 1
ATOM 3302 N N . PHE B 1 116 ? 4.742 5.762 -14.07 1 83.31 116 PHE B N 1
ATOM 3303 C CA . PHE B 1 116 ? 3.828 5.047 -13.188 1 83.31 116 PHE B CA 1
ATOM 3304 C C . PHE B 1 116 ? 3.002 6.02 -12.359 1 83.31 116 PHE B C 1
ATOM 3306 O O . PHE B 1 116 ? 2.402 5.633 -11.352 1 83.31 116 PHE B O 1
ATOM 3313 N N . ASN B 1 117 ? 2.969 7.309 -12.703 1 81.69 117 ASN B N 1
ATOM 3314 C CA . ASN B 1 117 ? 2.234 8.336 -11.977 1 81.69 117 ASN B CA 1
ATOM 3315 C C . ASN B 1 117 ? 2.686 8.43 -10.516 1 81.69 117 ASN B C 1
ATOM 3317 O O . ASN B 1 117 ? 1.858 8.461 -9.609 1 81.69 117 ASN B O 1
ATOM 3321 N N . GLU B 1 118 ? 3.986 8.414 -10.375 1 83.38 118 GLU B N 1
ATOM 3322 C CA . GLU B 1 118 ? 4.598 8.461 -9.055 1 83.38 118 GLU B CA 1
ATOM 3323 C C . GLU B 1 118 ? 4.328 9.805 -8.375 1 83.38 118 GLU B C 1
ATOM 3325 O O . GLU B 1 118 ? 4.125 9.859 -7.16 1 83.38 118 GLU B O 1
ATOM 3330 N N . MET B 1 119 ? 4.234 10.836 -9.188 1 83.06 119 MET B N 1
ATOM 3331 C CA . MET B 1 119 ? 4.219 12.188 -8.633 1 83.06 119 MET B CA 1
ATOM 3332 C C . MET B 1 119 ? 2.789 12.633 -8.336 1 83.06 119 MET B C 1
ATOM 3334 O O . MET B 1 119 ? 2.578 13.625 -7.641 1 83.06 119 MET B O 1
ATOM 3338 N N . GLY B 1 120 ? 1.922 11.891 -8.688 1 77.25 120 GLY B N 1
ATOM 3339 C CA . GLY B 1 120 ? 0.537 12.273 -8.453 1 77.25 120 GLY B CA 1
ATOM 3340 C C . GLY B 1 120 ? 0.135 13.539 -9.188 1 77.25 120 GLY B C 1
ATOM 3341 O O . GLY B 1 120 ? 0.801 13.945 -10.141 1 77.25 120 GLY B O 1
ATOM 3342 N N . HIS B 1 121 ? -1.061 14.102 -8.758 1 77.56 121 HIS B N 1
ATOM 3343 C CA . HIS B 1 121 ? -1.514 15.375 -9.305 1 77.56 121 HIS B CA 1
ATOM 3344 C C . HIS B 1 121 ? -0.736 16.547 -8.695 1 77.56 121 HIS B C 1
ATOM 3346 O O . HIS B 1 121 ? -0.644 16.656 -7.477 1 77.56 121 HIS B O 1
ATOM 3352 N N . VAL B 1 122 ? -0.198 17.344 -9.5 1 71.69 122 VAL B N 1
ATOM 3353 C CA . VAL B 1 122 ? 0.632 18.469 -9.062 1 71.69 122 VAL B CA 1
ATOM 3354 C C . VAL B 1 122 ? -0.172 19.766 -9.125 1 71.69 122 VAL B C 1
ATOM 3356 O O . VAL B 1 122 ? -0.727 20.094 -10.172 1 71.69 122 VAL B O 1
ATOM 3359 N N . ASP B 1 123 ? -0.393 20.234 -7.949 1 74.19 123 ASP B N 1
ATOM 3360 C CA . ASP B 1 123 ? -1.005 21.562 -7.883 1 74.19 123 ASP B CA 1
ATOM 3361 C C . ASP B 1 123 ? -0.019 22.594 -7.344 1 74.19 123 ASP B C 1
ATOM 3363 O O . ASP B 1 123 ? 0.373 22.547 -6.176 1 74.19 123 ASP B O 1
ATOM 3367 N N . GLU B 1 124 ? 0.359 23.547 -8.18 1 73.06 124 GLU B N 1
ATOM 3368 C CA . GLU B 1 124 ? 1.434 24.469 -7.82 1 73.06 124 GLU B CA 1
ATOM 3369 C C . GLU B 1 124 ? 0.882 25.734 -7.148 1 73.06 124 GLU B C 1
ATOM 3371 O O . GLU B 1 124 ? 1.637 26.5 -6.559 1 73.06 124 GLU B O 1
ATOM 3376 N N . ASN B 1 125 ? -0.271 25.875 -7.035 1 84.5 125 ASN B N 1
ATOM 3377 C CA . ASN B 1 125 ? -0.78 27.156 -6.539 1 84.5 125 ASN B CA 1
ATOM 3378 C C . ASN B 1 125 ? -1.839 26.953 -5.457 1 84.5 125 ASN B C 1
ATOM 3380 O O . ASN B 1 125 ? -2.879 27.609 -5.469 1 84.5 125 ASN B O 1
ATOM 3384 N N . THR B 1 126 ? -1.353 26.172 -4.527 1 93.5 126 THR B N 1
ATOM 3385 C CA . THR B 1 126 ? -2.309 25.922 -3.457 1 93.5 126 THR B CA 1
ATOM 3386 C C . THR B 1 126 ? -1.896 26.641 -2.18 1 93.5 126 THR B C 1
ATOM 3388 O O . THR B 1 126 ? -0.706 26.766 -1.88 1 93.5 126 THR B O 1
ATOM 3391 N N . THR B 1 127 ? -2.934 27.203 -1.5 1 96.94 127 THR B N 1
ATOM 3392 C CA . THR B 1 127 ? -2.666 27.797 -0.194 1 96.94 127 THR B CA 1
ATOM 3393 C C . THR B 1 127 ? -2.531 26.719 0.874 1 96.94 127 THR B C 1
ATOM 3395 O O . THR B 1 127 ? -2.984 25.594 0.679 1 96.94 127 THR B O 1
ATOM 3398 N N . ILE B 1 128 ? -1.876 27.125 1.938 1 97.62 128 ILE B N 1
ATOM 3399 C CA . ILE B 1 128 ? -1.58 26.203 3.025 1 97.62 128 ILE B CA 1
ATOM 3400 C C . ILE B 1 128 ? -2.883 25.641 3.588 1 97.62 128 ILE B C 1
ATOM 3402 O O . ILE B 1 128 ? -3.029 24.422 3.727 1 97.62 128 ILE B O 1
ATOM 3406 N N . TRP B 1 129 ? -3.836 26.5 3.857 1 97.25 129 TRP B N 1
ATOM 3407 C CA . TRP B 1 129 ? -5.082 26.047 4.469 1 97.25 129 TRP B CA 1
ATOM 3408 C C . TRP B 1 129 ? -5.871 25.172 3.506 1 97.25 129 TRP B C 1
ATOM 3410 O O . TRP B 1 129 ? -6.523 24.203 3.924 1 97.25 129 TRP B O 1
ATOM 3420 N N . LYS B 1 130 ? -5.812 25.422 2.23 1 97 130 LYS B N 1
ATOM 3421 C CA . LYS B 1 130 ? -6.523 24.625 1.238 1 97 130 LYS B CA 1
ATOM 3422 C C . LYS B 1 130 ? -5.941 23.219 1.152 1 97 130 LYS B C 1
ATOM 3424 O O . LYS B 1 130 ? -6.684 22.234 1.061 1 97 130 LYS B O 1
ATOM 3429 N N . ALA B 1 131 ? -4.621 23.125 1.146 1 97.06 131 ALA B N 1
ATOM 3430 C CA . ALA B 1 131 ? -3.977 21.812 1.132 1 97.06 131 ALA B CA 1
ATOM 3431 C C . ALA B 1 131 ? -4.387 21 2.346 1 97.06 131 ALA B C 1
ATOM 3433 O O . ALA B 1 131 ? -4.75 19.828 2.213 1 97.06 131 ALA B O 1
ATOM 3434 N N . ALA B 1 132 ? -4.355 21.625 3.469 1 97.19 132 ALA B N 1
ATOM 3435 C CA . ALA B 1 132 ? -4.734 20.938 4.707 1 97.19 132 ALA B CA 1
ATOM 3436 C C . ALA B 1 132 ? -6.207 20.547 4.684 1 97.19 132 ALA B C 1
ATOM 3438 O O . ALA B 1 132 ? -6.57 19.453 5.141 1 97.19 132 ALA B O 1
ATOM 3439 N N . ARG B 1 133 ? -7.043 21.406 4.141 1 97.06 133 ARG B N 1
ATOM 3440 C CA . ARG B 1 133 ? -8.477 21.141 4.055 1 97.06 133 ARG B CA 1
ATOM 3441 C C . ARG B 1 133 ? -8.766 19.953 3.146 1 97.06 133 ARG B C 1
ATOM 3443 O O . ARG B 1 133 ? -9.586 19.094 3.479 1 97.06 133 ARG B O 1
ATOM 3450 N N . CYS B 1 134 ? -8.141 19.938 2.049 1 96 134 CYS B N 1
ATOM 3451 C CA . CYS B 1 134 ? -8.289 18.812 1.133 1 96 134 CYS B CA 1
ATOM 3452 C C . CYS B 1 134 ? -7.855 17.516 1.791 1 96 134 CYS B C 1
ATOM 3454 O O . CYS B 1 134 ? -8.555 16.5 1.702 1 96 134 CYS B O 1
ATOM 3456 N N . SER B 1 135 ? -6.766 17.562 2.488 1 97.12 135 SER B N 1
ATOM 3457 C CA . SER B 1 135 ? -6.156 16.375 3.088 1 97.12 135 SER B CA 1
ATOM 3458 C C . SER B 1 135 ? -6.977 15.867 4.27 1 97.12 135 SER B C 1
ATOM 3460 O O . SER B 1 135 ? -6.848 14.711 4.668 1 97.12 135 SER B O 1
ATOM 3462 N N . SER B 1 136 ? -7.816 16.75 4.82 1 95.38 136 SER B N 1
ATOM 3463 C CA . SER B 1 136 ? -8.5 16.375 6.059 1 95.38 136 SER B CA 1
ATOM 3464 C C . SER B 1 136 ? -10.008 16.297 5.852 1 95.38 136 SER B C 1
ATOM 3466 O O . SER B 1 136 ? -10.773 16.344 6.816 1 95.38 136 SER B O 1
ATOM 3468 N N . ALA B 1 137 ? -10.438 16.203 4.609 1 93.75 137 ALA B N 1
ATOM 3469 C CA . ALA B 1 137 ? -11.852 16.031 4.305 1 93.75 137 ALA B CA 1
ATOM 3470 C C . ALA B 1 137 ? -12.281 14.586 4.5 1 93.75 137 ALA B C 1
ATOM 3472 O O . ALA B 1 137 ? -12.664 13.906 3.545 1 93.75 137 ALA B O 1
ATOM 3473 N N . ALA B 1 138 ? -12.273 14.188 5.777 1 89.06 138 ALA B N 1
ATOM 3474 C CA . ALA B 1 138 ? -12.609 12.805 6.117 1 89.06 138 ALA B CA 1
ATOM 3475 C C . ALA B 1 138 ? -14.039 12.469 5.707 1 89.06 138 ALA B C 1
ATOM 3477 O O . ALA B 1 138 ? -14.984 13.156 6.109 1 89.06 138 ALA B O 1
ATOM 3478 N N . PRO B 1 139 ? -14.164 11.398 4.941 1 86.38 139 PRO B N 1
ATOM 3479 C CA . PRO B 1 139 ? -15.516 11.039 4.504 1 86.38 139 PRO B CA 1
ATOM 3480 C C . PRO B 1 139 ? -16.484 10.836 5.668 1 86.38 139 PRO B C 1
ATOM 3482 O O . PRO B 1 139 ? -16.094 10.266 6.695 1 86.38 139 PRO B O 1
ATOM 3485 N N . THR B 1 140 ? -17.688 11.211 5.523 1 83.25 140 THR B N 1
ATOM 3486 C CA . THR B 1 140 ? -18.797 11.133 6.453 1 83.25 140 THR B CA 1
ATOM 3487 C C . THR B 1 140 ? -18.656 12.164 7.57 1 83.25 140 THR B C 1
ATOM 3489 O O . THR B 1 140 ? -19.609 12.461 8.281 1 83.25 140 THR B O 1
ATOM 3492 N N . TYR B 1 141 ? -17.438 12.672 7.867 1 89.44 141 TYR B N 1
ATOM 3493 C CA . TYR B 1 141 ? -17.234 13.688 8.898 1 89.44 141 TYR B CA 1
ATOM 3494 C C . TYR B 1 141 ? -17.328 15.086 8.305 1 89.44 141 TYR B C 1
ATOM 3496 O O . TYR B 1 141 ? -17.906 15.992 8.914 1 89.44 141 TYR B O 1
ATOM 3504 N N . PHE B 1 142 ? -16.719 15.227 7.121 1 91.44 142 PHE B N 1
ATOM 3505 C CA . PHE B 1 142 ? -16.719 16.5 6.426 1 91.44 142 PHE B CA 1
ATOM 3506 C C . PHE B 1 142 ? -17.078 16.328 4.953 1 91.44 142 PHE B C 1
ATOM 3508 O O . PHE B 1 142 ? -16.734 15.305 4.348 1 91.44 142 PHE B O 1
ATOM 3515 N N . PRO B 1 143 ? -17.766 17.312 4.395 1 89.31 143 PRO B N 1
ATOM 3516 C CA . PRO B 1 143 ? -17.984 17.266 2.947 1 89.31 143 PRO B CA 1
ATOM 3517 C C . PRO B 1 143 ? -16.688 17.375 2.15 1 89.31 143 PRO B C 1
ATOM 3519 O O . PRO B 1 143 ? -15.703 17.938 2.635 1 89.31 143 PRO B O 1
ATOM 3522 N N . PRO B 1 144 ? -16.703 16.781 0.971 1 90.75 144 PRO B N 1
ATOM 3523 C CA . PRO B 1 144 ? -15.531 16.969 0.121 1 90.75 144 PRO B CA 1
ATOM 3524 C C . PRO B 1 144 ? -15.242 18.438 -0.176 1 90.75 144 PRO B C 1
ATOM 3526 O O . PRO B 1 144 ? -16.156 19.266 -0.181 1 90.75 144 PRO B O 1
ATOM 3529 N N . PHE B 1 145 ? -13.969 18.719 -0.262 1 92.81 145 PHE B N 1
ATOM 3530 C CA . PHE B 1 145 ? -13.602 20.062 -0.692 1 92.81 145 PHE B CA 1
ATOM 3531 C C . PHE B 1 145 ? -13.758 20.219 -2.199 1 92.81 145 PHE B C 1
ATOM 3533 O O . PHE B 1 145 ? -13.352 19.344 -2.963 1 92.81 145 PHE B O 1
ATOM 3540 N N . ASP B 1 146 ? -14.414 21.25 -2.684 1 89.25 146 ASP B N 1
ATOM 3541 C CA . ASP B 1 146 ? -14.711 21.516 -4.09 1 89.25 146 ASP B CA 1
ATOM 3542 C C . ASP B 1 146 ? -15.422 20.312 -4.734 1 89.25 146 ASP B C 1
ATOM 3544 O O . ASP B 1 146 ? -15.188 20.016 -5.902 1 89.25 146 ASP B O 1
ATOM 3548 N N . ASP B 1 147 ? -16 19.531 -3.969 1 84.81 147 ASP B N 1
ATOM 3549 C CA . ASP B 1 147 ? -16.859 18.422 -4.363 1 84.81 147 ASP B CA 1
ATOM 3550 C C . ASP B 1 147 ? -16.047 17.266 -4.926 1 84.81 147 ASP B C 1
ATOM 3552 O O . ASP B 1 147 ? -16.625 16.297 -5.441 1 84.81 147 ASP B O 1
ATOM 3556 N N . ILE B 1 148 ? -14.719 17.391 -4.824 1 87.12 148 ILE B N 1
ATOM 3557 C CA . ILE B 1 148 ? -13.961 16.328 -5.48 1 87.12 148 ILE B CA 1
ATOM 3558 C C . ILE B 1 148 ? -12.82 15.867 -4.574 1 87.12 148 ILE B C 1
ATOM 3560 O O . ILE B 1 148 ? -12.352 14.734 -4.691 1 87.12 148 ILE B O 1
ATOM 3564 N N . TYR B 1 149 ? -12.383 16.719 -3.682 1 91.06 149 TYR B N 1
ATOM 3565 C CA . TYR B 1 149 ? -11.25 16.359 -2.838 1 91.06 149 TYR B CA 1
ATOM 3566 C C . TYR B 1 149 ? -11.719 15.75 -1.521 1 91.06 149 TYR B C 1
ATOM 3568 O O . TYR B 1 149 ? -12.602 16.297 -0.859 1 91.06 149 TYR B O 1
ATOM 3576 N N . ILE B 1 150 ? -11.172 14.625 -1.235 1 91.5 150 ILE B N 1
ATOM 3577 C CA . ILE B 1 150 ? -11.453 14.008 0.053 1 91.5 150 ILE B CA 1
ATOM 3578 C C . ILE B 1 150 ? -10.141 13.695 0.771 1 91.5 150 ILE B C 1
ATOM 3580 O O . ILE B 1 150 ? -9.055 13.914 0.218 1 91.5 150 ILE B O 1
ATOM 3584 N N . ASP B 1 151 ? -10.266 13.242 2.02 1 93.25 151 ASP B N 1
ATOM 3585 C CA . ASP B 1 151 ? -9.141 12.969 2.912 1 93.25 151 ASP B CA 1
ATOM 3586 C C . ASP B 1 151 ? -8.125 12.039 2.244 1 93.25 151 ASP B C 1
ATOM 3588 O O . ASP B 1 151 ? -8.5 11.016 1.679 1 93.25 151 ASP B O 1
ATOM 3592 N N . GLY B 1 152 ? -6.848 12.43 2.355 1 93.19 152 GLY B N 1
ATOM 3593 C CA . GLY B 1 152 ? -5.781 11.617 1.792 1 93.19 152 GLY B CA 1
ATOM 3594 C C . GLY B 1 152 ? -5.695 10.234 2.41 1 93.19 152 GLY B C 1
ATOM 3595 O O . GLY B 1 152 ? -5.113 9.32 1.82 1 93.19 152 GLY B O 1
ATOM 3596 N N . GLY B 1 153 ? -6.246 10.078 3.539 1 91.56 153 GLY B N 1
ATOM 3597 C CA . GLY B 1 153 ? -6.188 8.82 4.266 1 91.56 153 GLY B CA 1
ATOM 3598 C C . GLY B 1 153 ? -6.895 7.684 3.555 1 91.56 153 GLY B C 1
ATOM 3599 O O . GLY B 1 153 ? -6.656 6.512 3.852 1 91.56 153 GLY B O 1
ATOM 3600 N N . VAL B 1 154 ? -7.691 8.047 2.611 1 86.62 154 VAL B N 1
ATOM 3601 C CA . VAL B 1 154 ? -8.438 7.031 1.876 1 86.62 154 VAL B CA 1
ATOM 3602 C C . VAL B 1 154 ? -7.5 6.281 0.931 1 86.62 154 VAL B C 1
ATOM 3604 O O . VAL B 1 154 ? -7.742 5.117 0.604 1 86.62 154 VAL B O 1
ATOM 3607 N N . ILE B 1 155 ? -6.398 6.914 0.528 1 86.75 155 ILE B N 1
ATOM 3608 C CA . ILE B 1 155 ? -5.469 6.301 -0.413 1 86.75 155 ILE B CA 1
ATOM 3609 C C . ILE B 1 155 ? -4.086 6.188 0.229 1 86.75 155 ILE B C 1
ATOM 3611 O O . ILE B 1 155 ? -3.322 5.27 -0.084 1 86.75 155 ILE B O 1
ATOM 3615 N N . CYS B 1 156 ? -3.863 7.125 1.11 1 90.69 156 CYS B N 1
ATOM 3616 C CA . CYS B 1 156 ? -2.51 7.281 1.63 1 90.69 156 CYS B CA 1
ATOM 3617 C C . CYS B 1 156 ? -2.531 7.738 3.084 1 90.69 156 CYS B C 1
ATOM 3619 O O . CYS B 1 156 ? -2.111 8.859 3.393 1 90.69 156 CYS B O 1
ATOM 3621 N N . ASN B 1 157 ? -2.908 6.789 3.934 1 92.75 157 ASN B N 1
ATOM 3622 C CA . ASN B 1 157 ? -3.057 7.164 5.336 1 92.75 157 ASN B CA 1
ATOM 3623 C C . ASN B 1 157 ? -1.705 7.25 6.039 1 92.75 157 ASN B C 1
ATOM 3625 O O . ASN B 1 157 ? -1.588 7.883 7.094 1 92.75 157 ASN B O 1
ATOM 3629 N N . ASN B 1 158 ? -0.73 6.566 5.586 1 96.56 158 ASN B N 1
ATOM 3630 C CA . ASN B 1 158 ? 0.679 6.664 5.953 1 96.56 158 ASN B CA 1
ATOM 3631 C C . ASN B 1 158 ? 1.537 7.094 4.77 1 96.56 158 ASN B C 1
ATOM 3633 O O . ASN B 1 158 ? 1.854 6.285 3.896 1 96.56 158 ASN B O 1
ATOM 3637 N N . PRO B 1 159 ? 1.898 8.391 4.758 1 97 159 PRO B N 1
ATOM 3638 C CA . PRO B 1 159 ? 2.508 8.914 3.533 1 97 159 PRO B CA 1
ATOM 3639 C C . PRO B 1 159 ? 4.02 8.695 3.484 1 97 159 PRO B C 1
ATOM 3641 O O . PRO B 1 159 ? 4.715 9.352 2.705 1 97 159 PRO B O 1
ATOM 3644 N N . THR B 1 160 ? 4.566 7.77 4.309 1 98 160 THR B N 1
ATOM 3645 C CA . THR B 1 160 ? 6.008 7.559 4.371 1 98 160 THR B CA 1
ATOM 3646 C C . THR B 1 160 ? 6.547 7.094 3.02 1 98 160 THR B C 1
ATOM 3648 O O . THR B 1 160 ? 7.539 7.625 2.523 1 98 160 THR B O 1
ATOM 3651 N N . MET B 1 161 ? 5.82 6.188 2.371 1 96.94 161 MET B N 1
ATOM 3652 C CA . MET B 1 161 ? 6.312 5.684 1.094 1 96.94 161 MET B CA 1
ATOM 3653 C C . MET B 1 161 ? 6.211 6.75 0.01 1 96.94 161 MET B C 1
ATOM 3655 O O . MET B 1 161 ? 7.039 6.797 -0.901 1 96.94 161 MET B O 1
ATOM 3659 N N . GLU B 1 162 ? 5.184 7.598 0.124 1 96.44 162 GLU B N 1
ATOM 3660 C CA . GLU B 1 162 ? 5.098 8.711 -0.815 1 96.44 162 GLU B CA 1
ATOM 3661 C C . GLU B 1 162 ? 6.301 9.641 -0.678 1 96.44 162 GLU B C 1
ATOM 3663 O O . GLU B 1 162 ? 6.828 10.133 -1.677 1 96.44 162 GLU B O 1
ATOM 3668 N N . LEU B 1 163 ? 6.652 9.875 0.537 1 97.31 163 LEU B N 1
ATOM 3669 C CA . LEU B 1 163 ? 7.812 10.719 0.805 1 97.31 163 LEU B CA 1
ATOM 3670 C C . LEU B 1 163 ? 9.086 10.078 0.274 1 97.31 163 LEU B C 1
ATOM 3672 O O . LEU B 1 163 ? 9.898 10.742 -0.376 1 97.31 163 LEU B O 1
ATOM 3676 N N . LEU B 1 164 ? 9.25 8.805 0.503 1 97.19 164 LEU B N 1
ATOM 3677 C CA . LEU B 1 164 ? 10.438 8.086 0.06 1 97.19 164 LEU B CA 1
ATOM 3678 C C . LEU B 1 164 ? 10.492 8.008 -1.463 1 97.19 164 LEU B C 1
ATOM 3680 O O . LEU B 1 164 ? 11.57 8.086 -2.055 1 97.19 164 LEU B O 1
ATOM 3684 N N . THR B 1 165 ? 9.344 7.852 -2.074 1 95.81 165 THR B N 1
ATOM 3685 C CA . THR B 1 165 ? 9.266 7.852 -3.529 1 95.81 165 THR B CA 1
ATOM 3686 C C . THR B 1 165 ? 9.703 9.203 -4.094 1 95.81 165 THR B C 1
ATOM 3688 O O . THR B 1 165 ? 10.523 9.258 -5.012 1 95.81 165 THR B O 1
ATOM 3691 N N . GLU B 1 166 ? 9.141 10.25 -3.5 1 93.5 166 GLU B N 1
ATOM 3692 C CA . GLU B 1 166 ? 9.5 11.602 -3.902 1 93.5 166 GLU B CA 1
ATOM 3693 C C . GLU B 1 166 ? 10.992 11.852 -3.719 1 93.5 166 GLU B C 1
ATOM 3695 O O . GLU B 1 166 ? 11.656 12.375 -4.617 1 93.5 166 GLU B O 1
ATOM 3700 N N . PHE B 1 167 ? 11.508 11.484 -2.613 1 95.06 167 PHE B N 1
ATOM 3701 C CA . PHE B 1 167 ? 12.922 11.664 -2.297 1 95.06 167 PHE B CA 1
ATOM 3702 C C . PHE B 1 167 ? 13.797 10.914 -3.293 1 95.06 167 PHE B C 1
ATOM 3704 O O . PHE B 1 167 ? 14.781 11.461 -3.795 1 95.06 167 PHE B O 1
ATOM 3711 N N . THR B 1 168 ? 13.438 9.703 -3.572 1 94.38 168 THR B N 1
ATOM 3712 C CA . THR B 1 168 ? 14.227 8.867 -4.473 1 94.38 168 THR B CA 1
ATOM 3713 C C . THR B 1 168 ? 14.289 9.484 -5.867 1 94.38 168 THR B C 1
ATOM 3715 O O . THR B 1 168 ? 15.359 9.539 -6.48 1 94.38 168 THR B O 1
ATOM 3718 N N . LYS B 1 169 ? 13.211 9.969 -6.328 1 91.75 169 LYS B N 1
ATOM 3719 C CA . LYS B 1 169 ? 13.172 10.594 -7.648 1 91.75 169 LYS B CA 1
ATOM 3720 C C . LYS B 1 169 ? 14.023 11.859 -7.684 1 91.75 169 LYS B C 1
ATOM 3722 O O . LYS B 1 169 ? 14.781 12.078 -8.625 1 91.75 169 LYS B O 1
ATOM 3727 N N . LEU B 1 170 ? 13.898 12.641 -6.656 1 92.38 170 LEU B N 1
ATOM 3728 C CA . LEU B 1 170 ? 14.625 13.906 -6.613 1 92.38 170 LEU B CA 1
ATOM 3729 C C . LEU B 1 170 ? 16.094 13.68 -6.316 1 92.38 170 LEU B C 1
ATOM 3731 O O . LEU B 1 170 ? 16.953 14.422 -6.805 1 92.38 170 LEU B O 1
ATOM 3735 N N . LYS B 1 171 ? 16.359 12.719 -5.484 1 92.06 171 LYS B N 1
ATOM 3736 C CA . LYS B 1 171 ? 17.766 12.391 -5.199 1 92.06 171 LYS B CA 1
ATOM 3737 C C . LYS B 1 171 ? 18.516 12.031 -6.477 1 92.06 171 LYS B C 1
ATOM 3739 O O . LYS B 1 171 ? 19.625 12.5 -6.695 1 92.06 171 LYS B O 1
ATOM 3744 N N . ASN B 1 172 ? 17.922 11.25 -7.23 1 83.75 172 ASN B N 1
ATOM 3745 C CA . ASN B 1 172 ? 18.547 10.836 -8.484 1 83.75 172 ASN B CA 1
ATOM 3746 C C . ASN B 1 172 ? 18.734 12.016 -9.43 1 83.75 172 ASN B C 1
ATOM 3748 O O . ASN B 1 172 ? 19.719 12.062 -10.18 1 83.75 172 ASN B O 1
ATOM 3752 N N . TYR B 1 173 ? 17.828 12.969 -9.289 1 84 173 TYR B N 1
ATOM 3753 C CA . TYR B 1 173 ? 17.859 14.125 -10.18 1 84 173 TYR B CA 1
ATOM 3754 C C . TYR B 1 173 ? 18.844 15.172 -9.656 1 84 173 TYR B C 1
ATOM 3756 O O . TYR B 1 173 ? 19.641 15.719 -10.422 1 84 173 TYR B O 1
ATOM 3764 N N . PHE B 1 174 ? 18.844 15.453 -8.336 1 89.38 174 PHE B N 1
ATOM 3765 C CA . PHE B 1 174 ? 19.641 16.547 -7.758 1 89.38 174 PHE B CA 1
ATOM 3766 C C . PHE B 1 174 ? 20.859 15.992 -7.031 1 89.38 174 PHE B C 1
ATOM 3768 O O . PHE B 1 174 ? 21.672 16.75 -6.516 1 89.38 174 PHE B O 1
ATOM 3775 N N . ASN B 1 175 ? 21.031 14.688 -6.957 1 88.31 175 ASN B N 1
ATOM 3776 C CA . ASN B 1 175 ? 22.125 14.031 -6.242 1 88.31 175 ASN B CA 1
ATOM 3777 C C . ASN B 1 175 ? 22.125 14.406 -4.762 1 88.31 175 ASN B C 1
ATOM 3779 O O . ASN B 1 175 ? 23.156 14.844 -4.234 1 88.31 175 ASN B O 1
ATOM 3783 N N . LEU B 1 176 ? 21.031 14.219 -4.16 1 91.75 176 LEU B N 1
ATOM 3784 C CA . LEU B 1 176 ? 20.875 14.508 -2.738 1 91.75 176 LEU B CA 1
ATOM 3785 C C . LEU B 1 176 ? 21.516 13.406 -1.892 1 91.75 176 LEU B C 1
ATOM 3787 O O . LEU B 1 176 ? 21.641 12.266 -2.342 1 91.75 176 LEU B O 1
ATOM 3791 N N . ASN B 1 177 ? 21.906 13.75 -0.646 1 91.38 177 ASN B N 1
ATOM 3792 C CA . ASN B 1 177 ? 22.359 12.75 0.315 1 91.38 177 ASN B CA 1
ATOM 3793 C C . ASN B 1 177 ? 21.188 11.977 0.912 1 91.38 177 ASN B C 1
ATOM 3795 O O . ASN B 1 177 ? 20.078 12.5 0.992 1 91.38 177 ASN B O 1
ATOM 3799 N N . TYR B 1 178 ? 21.5 10.719 1.268 1 92.19 178 TYR B N 1
ATOM 3800 C CA . TYR B 1 178 ? 20.469 9.961 1.963 1 92.19 178 TYR B CA 1
ATOM 3801 C C . TYR B 1 178 ? 20.125 10.602 3.299 1 92.19 178 TYR B C 1
ATOM 3803 O O . TYR B 1 178 ? 20.969 11.25 3.92 1 92.19 178 TYR B O 1
ATOM 3811 N N . PRO B 1 179 ? 18.938 10.422 3.66 1 94.19 179 PRO B N 1
ATOM 3812 C CA . PRO B 1 179 ? 18.562 10.938 4.98 1 94.19 179 PRO B CA 1
ATOM 3813 C C . PRO B 1 179 ? 19.266 10.195 6.117 1 94.19 179 PRO B C 1
ATOM 3815 O O . PRO B 1 179 ? 19.609 9.023 5.977 1 94.19 179 PRO B O 1
ATOM 3818 N N . TYR B 1 180 ? 19.453 10.93 7.211 1 95.25 180 TYR B N 1
ATOM 3819 C CA . TYR B 1 180 ? 20.062 10.32 8.391 1 95.25 180 TYR B CA 1
ATOM 3820 C C . TYR B 1 180 ? 19.109 9.305 9.016 1 95.25 180 TYR B C 1
ATOM 3822 O O . TYR B 1 180 ? 19.547 8.297 9.578 1 95.25 180 TYR B O 1
ATOM 3830 N N . CYS B 1 181 ? 17.844 9.602 8.945 1 97.88 181 CYS B N 1
ATOM 3831 C CA . CYS B 1 181 ? 16.844 8.68 9.445 1 97.88 181 CYS B CA 1
ATOM 3832 C C . CYS B 1 181 ? 15.453 9.047 8.93 1 97.88 181 CYS B C 1
ATOM 3834 O O . CYS B 1 181 ? 15.273 10.117 8.344 1 97.88 181 CYS B O 1
ATOM 3836 N N . VAL B 1 182 ? 14.555 8.133 9 1 98.5 182 VAL B N 1
ATOM 3837 C CA . VAL B 1 182 ? 13.148 8.328 8.672 1 98.5 182 VAL B CA 1
ATOM 3838 C C . VAL B 1 182 ? 12.289 8.109 9.914 1 98.5 182 VAL B C 1
ATOM 3840 O O . VAL B 1 182 ? 12.422 7.098 10.602 1 98.5 182 VAL B O 1
ATOM 3843 N N . ILE B 1 183 ? 11.484 9.148 10.258 1 98.38 183 ILE B N 1
ATOM 3844 C CA . ILE B 1 183 ? 10.586 9.086 11.406 1 98.38 183 ILE B CA 1
ATOM 3845 C C . ILE B 1 183 ? 9.141 9.07 10.938 1 98.38 183 ILE B C 1
ATOM 3847 O O . ILE B 1 183 ? 8.719 9.945 10.18 1 98.38 183 ILE B O 1
ATOM 3851 N N . SER B 1 184 ? 8.406 8.047 11.266 1 98.06 184 SER B N 1
ATOM 3852 C CA . SER B 1 184 ? 6.98 7.934 10.977 1 98.06 184 SER B CA 1
ATOM 3853 C C . SER B 1 184 ? 6.156 7.961 12.266 1 98.06 184 SER B C 1
ATOM 3855 O O . SER B 1 184 ? 6.352 7.125 13.148 1 98.06 184 SER B O 1
ATOM 3857 N N . ILE B 1 185 ? 5.273 8.961 12.383 1 97.19 185 ILE B N 1
ATOM 3858 C CA . ILE B 1 185 ? 4.469 9.133 13.586 1 97.19 185 ILE B CA 1
ATOM 3859 C C . ILE B 1 185 ? 2.99 8.938 13.25 1 97.19 185 ILE B C 1
ATOM 3861 O O . ILE B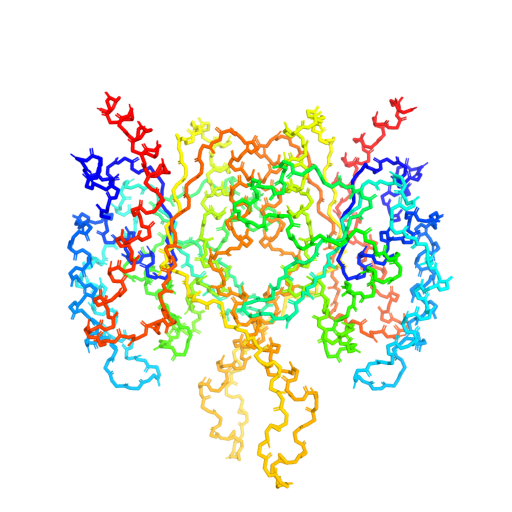 1 185 ? 2.471 9.555 12.32 1 97.19 185 ILE B O 1
ATOM 3865 N N . GLY B 1 186 ? 2.348 8.023 13.93 1 95.19 186 GLY B N 1
ATOM 3866 C CA . GLY B 1 186 ? 0.927 7.773 13.758 1 95.19 186 GLY B CA 1
ATOM 3867 C C . GLY B 1 186 ? 0.075 8.352 14.867 1 95.19 186 GLY B C 1
ATOM 3868 O O . GLY B 1 186 ? 0.598 8.938 15.82 1 95.19 186 GLY B O 1
ATOM 3869 N N . THR B 1 187 ? -1.252 8.188 14.742 1 92.12 187 THR B N 1
ATOM 3870 C CA . THR B 1 187 ? -2.197 8.75 15.703 1 92.12 187 THR B CA 1
ATOM 3871 C C . THR B 1 187 ? -2.584 7.715 16.75 1 92.12 187 THR B C 1
ATOM 3873 O O . THR B 1 187 ? -3.541 7.914 17.5 1 92.12 187 THR B O 1
ATOM 3876 N N . GLY B 1 188 ? -1.891 6.703 16.766 1 90.69 188 GLY B N 1
ATOM 3877 C CA . GLY B 1 188 ? -2.223 5.633 17.688 1 90.69 188 GLY B CA 1
ATOM 3878 C C . GLY B 1 188 ? -2.898 4.449 17.031 1 90.69 188 GLY B C 1
ATOM 3879 O O . GLY B 1 188 ? -3.383 4.559 15.898 1 90.69 188 GLY B O 1
ATOM 3880 N N . THR B 1 189 ? -2.848 3.318 17.734 1 85.88 189 THR B N 1
ATOM 3881 C CA . THR B 1 189 ? -3.461 2.086 17.25 1 85.88 189 THR B CA 1
ATOM 3882 C C . THR B 1 189 ? -4.547 1.609 18.219 1 85.88 189 THR B C 1
ATOM 3884 O O . THR B 1 189 ? -4.281 1.379 19.391 1 85.88 189 THR B O 1
ATOM 3887 N N . PRO B 1 190 ? -5.699 1.579 17.641 1 82.31 190 PRO B N 1
ATOM 3888 C CA . PRO B 1 190 ? -6.75 1.027 18.5 1 82.31 190 PRO B CA 1
ATOM 3889 C C . PRO B 1 190 ? -6.559 -0.46 18.797 1 82.31 190 PRO B C 1
ATOM 3891 O O . PRO B 1 190 ? -5.816 -1.139 18.078 1 82.31 190 PRO B O 1
ATOM 3894 N N . PRO B 1 191 ? -7.16 -0.902 19.859 1 78.5 191 PRO B N 1
ATOM 3895 C CA . PRO B 1 191 ? -7.078 -2.342 20.109 1 78.5 191 PRO B CA 1
ATOM 3896 C C . PRO B 1 191 ? -7.734 -3.174 19.016 1 78.5 191 PRO B C 1
ATOM 3898 O O . PRO B 1 191 ? -8.656 -2.699 18.344 1 78.5 191 PRO B O 1
ATOM 3901 N N . THR B 1 192 ? -7.121 -4.328 18.734 1 69.44 192 THR B N 1
ATOM 3902 C CA . THR B 1 192 ? -7.676 -5.227 17.719 1 69.44 192 THR B CA 1
ATOM 3903 C C . THR B 1 192 ? -9.062 -5.719 18.141 1 69.44 192 THR B C 1
ATOM 3905 O O . THR B 1 192 ? -9.273 -6.074 19.297 1 69.44 192 THR B O 1
ATOM 3908 N N . LYS B 1 193 ? -10.094 -5.348 17.266 1 67.12 193 LYS B N 1
ATOM 3909 C CA . LYS B 1 193 ? -11.414 -5.906 17.547 1 67.12 193 LYS B CA 1
ATOM 3910 C C . LYS B 1 193 ? -11.594 -7.258 16.859 1 67.12 193 LYS B C 1
ATOM 3912 O O . LYS B 1 193 ? -11.281 -7.41 15.672 1 67.12 193 LYS B O 1
ATOM 3917 N N . SER B 1 194 ? -11.75 -8.258 17.75 1 59.78 194 SER B N 1
ATOM 3918 C CA . SER B 1 194 ? -12.078 -9.562 17.188 1 59.78 194 SER B CA 1
ATOM 3919 C C . SER B 1 194 ? -13.398 -9.523 16.422 1 59.78 194 SER B C 1
ATOM 3921 O O . SER B 1 194 ? -14.344 -8.859 16.844 1 59.78 194 SER B O 1
ATOM 3923 N N . LEU B 1 195 ? -13.336 -9.633 15.234 1 54.06 195 LEU B N 1
ATOM 3924 C CA . LEU B 1 195 ? -14.594 -9.773 14.508 1 54.06 195 LEU B CA 1
ATOM 3925 C C . LEU B 1 195 ? -15.352 -11.008 14.977 1 54.06 195 LEU B C 1
ATOM 3927 O O . LEU B 1 195 ? -14.781 -12.102 15.055 1 54.06 195 LEU B O 1
ATOM 3931 N N . THR B 1 196 ? -16.062 -10.805 16.281 1 43.44 196 THR B N 1
ATOM 3932 C CA . THR B 1 196 ? -16.922 -11.922 16.672 1 43.44 196 THR B CA 1
ATOM 3933 C C . THR B 1 196 ? -17.609 -12.523 15.445 1 43.44 196 THR B C 1
ATOM 3935 O O . THR B 1 196 ? -18.297 -11.82 14.703 1 43.44 196 THR B O 1
ATOM 3938 N N . ILE B 1 197 ? -17.078 -13.492 15.062 1 40.03 197 ILE B N 1
ATOM 3939 C CA . ILE B 1 197 ? -18.047 -14.312 14.344 1 40.03 197 ILE B CA 1
ATOM 3940 C C . ILE B 1 197 ? -19.297 -14.531 15.203 1 40.03 197 ILE B C 1
ATOM 3942 O O . ILE B 1 197 ? -19.203 -15.133 16.281 1 40.03 197 ILE B O 1
ATOM 3946 N N . TYR B 1 198 ? -20.078 -13.461 15.555 1 33.19 198 TYR B N 1
ATOM 3947 C CA . TYR B 1 198 ? -21.312 -13.656 16.312 1 33.19 198 TYR B CA 1
ATOM 3948 C C . TYR B 1 198 ? -21.781 -15.109 16.219 1 33.19 198 TYR B C 1
ATOM 3950 O O . TYR B 1 198 ? -21.969 -15.641 15.125 1 33.19 198 TYR B O 1
ATOM 3958 N N . ARG B 1 199 ? -21.656 -15.82 17.359 1 30.17 199 ARG B N 1
ATOM 3959 C CA . ARG B 1 199 ? -22.562 -16.906 17.703 1 30.17 199 ARG B CA 1
ATOM 3960 C C . ARG B 1 199 ? -24.016 -16.453 17.625 1 30.17 199 ARG B C 1
ATOM 3962 O O . ARG B 1 199 ? -24.328 -15.289 17.891 1 30.17 199 ARG B O 1
ATOM 3969 N N . PRO B 1 200 ? -25.062 -17.312 17.266 1 29.3 200 PRO B N 1
ATOM 3970 C CA . PRO B 1 200 ? -26.516 -17.203 17.344 1 29.3 200 PRO B CA 1
ATOM 3971 C C . PRO B 1 200 ? -27 -16.641 18.688 1 29.3 200 PRO B C 1
ATOM 3973 O O . PRO B 1 200 ? -27.125 -17.391 19.656 1 29.3 200 PRO B O 1
ATOM 3976 N N . LEU B 1 201 ? -26.578 -15.742 19.5 1 26.53 201 LEU B N 1
ATOM 3977 C CA . LEU B 1 201 ? -27.453 -15.609 20.656 1 26.53 201 LEU B CA 1
ATOM 3978 C C . LEU B 1 201 ? -28.906 -15.539 20.219 1 26.53 201 LEU B C 1
ATOM 3980 O O . LEU B 1 201 ? -29.766 -16.234 20.766 1 26.53 201 LEU B O 1
ATOM 3984 N N . ILE B 1 202 ? -29.75 -14.297 20.516 1 27.89 202 ILE B N 1
ATOM 3985 C CA . ILE B 1 202 ? -31.172 -14.203 20.812 1 27.89 202 ILE B CA 1
ATOM 3986 C C . ILE B 1 202 ? -31.984 -14.859 19.688 1 27.89 202 ILE B C 1
ATOM 3988 O O . ILE B 1 202 ? -31.469 -15.055 18.594 1 27.89 202 ILE B O 1
ATOM 3992 N N . GLY B 1 203 ? -33.594 -14.531 19.734 1 27.28 203 GLY B N 1
ATOM 3993 C CA . GLY B 1 203 ? -34.844 -15.156 19.312 1 27.28 203 GLY B CA 1
ATOM 3994 C C . GLY B 1 203 ? -34.938 -15.367 17.812 1 27.28 203 GLY B C 1
ATOM 3995 O O . GLY B 1 203 ? -34.094 -14.859 17.062 1 27.28 203 GLY B O 1
ATOM 3996 N N . ARG B 1 204 ? -36.312 -16.016 17.281 1 29.22 204 ARG B N 1
ATOM 3997 C CA . ARG B 1 204 ? -37.125 -16.5 16.156 1 29.22 204 ARG B CA 1
ATOM 3998 C C . ARG B 1 204 ? -37.062 -15.516 15 1 29.22 204 ARG B C 1
ATOM 4000 O O . ARG B 1 204 ? -37.156 -15.914 13.836 1 29.22 204 ARG B O 1
ATOM 4007 N N . VAL B 1 205 ? -37.469 -14.242 15.195 1 26.77 205 VAL B N 1
ATOM 4008 C CA . VAL B 1 205 ? -38 -13.328 14.18 1 26.77 205 VAL B CA 1
ATOM 4009 C C . VAL B 1 205 ? -36.844 -12.82 13.32 1 26.77 205 VAL B C 1
ATOM 4011 O O . VAL B 1 205 ? -37 -12.578 12.117 1 26.77 205 VAL B O 1
ATOM 4014 N N . ILE B 1 206 ? -35.781 -12.07 13.883 1 34.91 206 ILE B N 1
ATOM 4015 C CA . ILE B 1 206 ? -34.875 -11.5 12.891 1 34.91 206 ILE B CA 1
ATOM 4016 C C . ILE B 1 206 ? -34.031 -12.609 12.289 1 34.91 206 ILE B C 1
ATOM 4018 O O . ILE B 1 206 ? -32.938 -12.938 12.82 1 34.91 206 ILE B O 1
ATOM 4022 N N . GLN B 1 207 ? -34.312 -13.922 12.164 1 36.06 207 GLN B N 1
ATOM 4023 C CA . GLN B 1 207 ? -34.094 -15.289 11.695 1 36.06 207 GLN B CA 1
ATOM 4024 C C . GLN B 1 207 ? -33.25 -15.305 10.422 1 36.06 207 GLN B C 1
ATOM 4026 O O . GLN B 1 207 ? -32.375 -16.156 10.25 1 36.06 207 GLN B O 1
ATOM 4031 N N . LYS B 1 208 ? -33.75 -14.711 9.227 1 36.72 208 LYS B N 1
ATOM 4032 C CA . LYS B 1 208 ? -33.406 -14.883 7.812 1 36.72 208 LYS B CA 1
ATOM 4033 C C . LYS B 1 208 ? -32.156 -14.102 7.449 1 36.72 208 LYS B C 1
ATOM 4035 O O . LYS B 1 208 ? -31.922 -13.789 6.281 1 36.72 208 LYS B O 1
ATOM 4040 N N . VAL B 1 209 ? -31.422 -13.32 8.344 1 44.72 209 VAL B N 1
ATOM 4041 C CA . VAL B 1 209 ? -30.203 -12.711 7.828 1 44.72 209 VAL B CA 1
ATOM 4042 C C . VAL B 1 209 ? -29.203 -13.797 7.465 1 44.72 209 VAL B C 1
ATOM 4044 O O . VAL B 1 209 ? -28.734 -14.547 8.328 1 44.72 209 VAL B O 1
ATOM 4047 N N . SER B 1 210 ? -28.875 -14.289 6.242 1 59.09 210 SER B N 1
ATOM 4048 C CA . SER B 1 210 ? -28.094 -15.375 5.652 1 59.09 210 SER B CA 1
ATOM 4049 C C . SER B 1 210 ? -26.609 -15.203 5.941 1 59.09 210 SER B C 1
ATOM 4051 O O . SER B 1 210 ? -26.156 -14.094 6.23 1 59.09 210 SER B O 1
ATOM 4053 N N . LYS B 1 211 ? -25.859 -16.312 6.551 1 65.31 211 LYS B N 1
ATOM 4054 C CA . LYS B 1 211 ? -24.4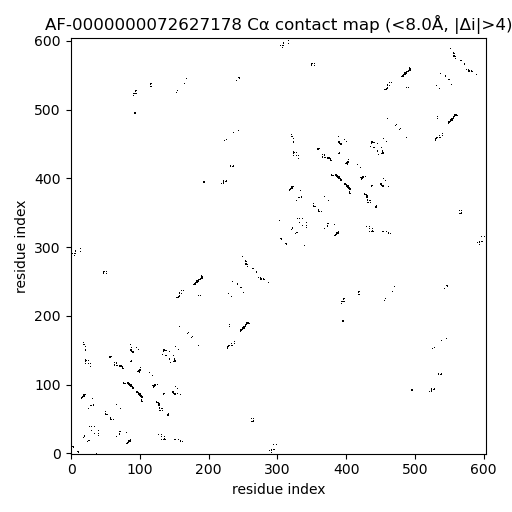06 -16.422 6.652 1 65.31 211 LYS B CA 1
ATOM 4055 C C . LYS B 1 211 ? -23.719 -15.516 5.641 1 65.31 211 LYS B C 1
ATOM 4057 O O . LYS B 1 211 ? -22.688 -14.898 5.949 1 65.31 211 LYS B O 1
ATOM 4062 N N . THR B 1 212 ? -24.484 -15.234 4.652 1 70.94 212 THR B N 1
ATOM 4063 C CA . THR B 1 212 ? -23.922 -14.43 3.574 1 70.94 212 THR B CA 1
ATOM 4064 C C . THR B 1 212 ? -23.969 -12.945 3.934 1 70.94 212 THR B C 1
ATOM 4066 O O . THR B 1 212 ? -23.016 -12.211 3.67 1 70.94 212 THR B O 1
ATOM 4069 N N . THR B 1 213 ? -24.984 -12.602 4.648 1 75.31 213 THR B N 1
ATOM 4070 C CA . THR B 1 213 ? -25.109 -11.195 5.004 1 75.31 213 THR B CA 1
ATOM 4071 C C . THR B 1 213 ? -24.109 -10.812 6.078 1 75.31 213 THR B C 1
ATOM 4073 O O . THR B 1 213 ? -23.484 -9.742 6.008 1 75.31 213 THR B O 1
ATOM 4076 N N . GLU B 1 214 ? -23.984 -11.711 7.004 1 75.5 214 GLU B N 1
ATOM 4077 C CA . GLU B 1 214 ? -23.016 -11.453 8.062 1 75.5 214 GLU B CA 1
ATOM 4078 C C . GLU B 1 214 ? -21.594 -11.383 7.504 1 75.5 214 GLU B C 1
ATOM 4080 O O . GLU B 1 214 ? -20.797 -10.539 7.922 1 75.5 214 GLU B O 1
ATOM 4085 N N . PHE B 1 215 ? -21.312 -12.258 6.609 1 73.94 215 PHE B N 1
ATOM 4086 C CA . PHE B 1 215 ? -20.016 -12.266 5.969 1 73.94 215 PHE B CA 1
ATOM 4087 C C . PHE B 1 215 ? -19.766 -10.961 5.215 1 73.94 215 PHE B C 1
ATOM 4089 O O . PHE B 1 215 ? -18.688 -10.367 5.312 1 73.94 215 PHE B O 1
ATOM 4096 N N . MET B 1 216 ? -20.781 -10.469 4.617 1 75.94 216 MET B N 1
ATOM 4097 C CA . MET B 1 216 ? -20.656 -9.25 3.822 1 75.94 216 MET B CA 1
ATOM 4098 C C . MET B 1 216 ? -20.422 -8.039 4.719 1 75.94 216 MET B C 1
ATOM 4100 O O . MET B 1 216 ? -19.641 -7.145 4.375 1 75.94 216 MET B O 1
ATOM 4104 N N . ARG B 1 217 ? -21.078 -8.062 5.766 1 76.19 217 ARG B N 1
ATOM 4105 C CA . ARG B 1 217 ? -20.906 -6.973 6.719 1 76.19 217 ARG B CA 1
ATOM 4106 C C . ARG B 1 217 ? -19.5 -6.973 7.301 1 76.19 217 ARG B C 1
ATOM 4108 O O . ARG B 1 217 ? -18.859 -5.922 7.383 1 76.19 217 ARG B O 1
ATOM 4115 N N . ASN B 1 218 ? -19.094 -8.172 7.672 1 76.06 218 ASN B N 1
ATOM 4116 C CA . ASN B 1 218 ? -17.75 -8.305 8.195 1 76.06 218 ASN B CA 1
ATOM 4117 C C . ASN B 1 218 ? -16.703 -7.926 7.152 1 76.06 218 ASN B C 1
ATOM 4119 O O . ASN B 1 218 ? -15.703 -7.273 7.477 1 76.06 218 ASN B O 1
ATOM 4123 N N . MET B 1 219 ? -17.016 -8.25 5.988 1 75.81 219 MET B N 1
ATOM 4124 C CA . MET B 1 219 ? -16.109 -7.93 4.887 1 75.81 219 MET B CA 1
ATOM 4125 C C . MET B 1 219 ? -16.031 -6.422 4.684 1 75.81 219 MET B C 1
ATOM 4127 O O . MET B 1 219 ? -14.93 -5.875 4.543 1 75.81 219 MET B O 1
ATOM 4131 N N . ALA B 1 220 ? -17.125 -5.812 4.719 1 73.5 220 ALA B N 1
ATOM 4132 C CA . ALA B 1 220 ? -17.156 -4.363 4.523 1 73.5 220 ALA B CA 1
ATOM 4133 C C . ALA B 1 220 ? -16.344 -3.654 5.605 1 73.5 220 ALA B C 1
ATOM 4135 O O . ALA B 1 220 ? -15.562 -2.746 5.309 1 73.5 220 ALA B O 1
ATOM 4136 N N . GLN B 1 221 ? -16.531 -4.102 6.793 1 73.69 221 GLN B N 1
ATOM 4137 C CA . GLN B 1 221 ? -15.789 -3.523 7.91 1 73.69 221 GLN B CA 1
ATOM 4138 C C . GLN B 1 221 ? -14.289 -3.742 7.754 1 73.69 221 GLN B C 1
ATOM 4140 O O . GLN B 1 221 ? -13.492 -2.832 8 1 73.69 221 GLN B O 1
ATOM 4145 N N . CYS B 1 222 ? -13.969 -4.902 7.32 1 72.75 222 CYS B N 1
ATOM 4146 C CA . CYS B 1 222 ? -12.57 -5.25 7.102 1 72.75 222 CYS B CA 1
ATOM 4147 C C . CYS B 1 222 ? -11.953 -4.371 6.02 1 72.75 222 CYS B C 1
ATOM 4149 O O . CYS B 1 222 ? -10.844 -3.871 6.18 1 72.75 222 CYS B O 1
ATOM 4151 N N . LEU B 1 223 ? -12.75 -4.16 5.051 1 73.75 223 LEU B N 1
ATOM 4152 C CA . LEU B 1 223 ? -12.242 -3.42 3.9 1 73.75 223 LEU B CA 1
ATOM 4153 C C . LEU B 1 223 ? -12.039 -1.95 4.246 1 73.75 223 LEU B C 1
ATOM 4155 O O . LEU B 1 223 ? -11.031 -1.352 3.859 1 73.75 223 LEU B O 1
ATOM 4159 N N . VAL B 1 224 ? -12.906 -1.438 5.039 1 73.12 224 VAL B N 1
ATOM 4160 C CA . VAL B 1 224 ? -12.781 -0.043 5.449 1 73.12 224 VAL B CA 1
ATOM 4161 C C . VAL B 1 224 ? -11.555 0.123 6.344 1 73.12 224 VAL B C 1
ATOM 4163 O O . VAL B 1 224 ? -10.797 1.083 6.195 1 73.12 224 VAL B O 1
ATOM 4166 N N . LYS B 1 225 ? -11.383 -0.845 7.23 1 73.12 225 LYS B N 1
ATOM 4167 C CA . LYS B 1 225 ? -10.234 -0.781 8.125 1 73.12 225 LYS B CA 1
ATOM 4168 C C . LYS B 1 225 ? -8.93 -0.969 7.363 1 73.12 225 LYS B C 1
ATOM 4170 O O . LYS B 1 225 ? -7.91 -0.357 7.703 1 73.12 225 LYS B O 1
ATOM 4175 N N . GLN B 1 226 ? -9.016 -1.726 6.367 1 70.06 226 GLN B N 1
ATOM 4176 C CA . GLN B 1 226 ? -7.832 -1.979 5.559 1 70.06 226 GLN B CA 1
ATOM 4177 C C . GLN B 1 226 ? -7.414 -0.73 4.789 1 70.06 226 GLN B C 1
ATOM 4179 O O . GLN B 1 226 ? -6.23 -0.389 4.742 1 70.06 226 GLN B O 1
ATOM 4184 N N . ILE B 1 227 ? -8.375 -0.045 4.258 1 67.75 227 ILE B N 1
ATOM 4185 C CA . ILE B 1 227 ? -8.094 1.109 3.41 1 67.75 227 ILE B CA 1
ATOM 4186 C C . ILE B 1 227 ? -7.527 2.246 4.258 1 67.75 227 ILE B C 1
ATOM 4188 O O . ILE B 1 227 ? -6.703 3.031 3.787 1 67.75 227 ILE B O 1
ATOM 4192 N N . THR B 1 228 ? -7.926 2.283 5.52 1 73.38 228 THR B N 1
ATOM 4193 C CA . THR B 1 228 ? -7.504 3.4 6.359 1 73.38 228 THR B CA 1
ATOM 4194 C C . THR B 1 228 ? -6.375 2.98 7.297 1 73.38 228 THR B C 1
ATOM 4196 O O . THR B 1 228 ? -6.109 3.652 8.297 1 73.38 228 THR B O 1
ATOM 4199 N N . GLU B 1 229 ? -5.852 1.867 6.957 1 79.5 229 GLU B N 1
ATOM 4200 C CA . GLU B 1 229 ? -4.77 1.364 7.797 1 79.5 229 GLU B CA 1
ATOM 4201 C C . GLU B 1 229 ? -3.504 2.203 7.621 1 79.5 229 GLU B C 1
ATOM 4203 O O . GLU B 1 229 ? -3.078 2.467 6.496 1 79.5 229 GLU B O 1
ATOM 4208 N N . SER B 1 230 ? -3.018 2.764 8.766 1 88.38 230 SER B N 1
ATOM 4209 C CA . SER B 1 230 ? -1.788 3.549 8.727 1 88.38 230 SER B CA 1
ATOM 4210 C C . SER B 1 230 ? -0.614 2.766 9.305 1 88.38 230 SER B C 1
ATOM 4212 O O . SER B 1 230 ? 0.54 3.178 9.172 1 88.38 230 SER B O 1
ATOM 4214 N N . ASN B 1 231 ? -1.076 1.764 9.859 1 88.44 231 ASN B N 1
ATOM 4215 C CA . ASN B 1 231 ? -0.076 0.808 10.328 1 88.44 231 ASN B CA 1
ATOM 4216 C C . ASN B 1 231 ? -0.043 -0.441 9.445 1 88.44 231 ASN B C 1
ATOM 4218 O O . ASN B 1 231 ? -0.615 -0.453 8.359 1 88.44 231 ASN B O 1
ATOM 4222 N N . GLY B 1 232 ? 0.674 -1.431 9.625 1 86.88 232 GLY B N 1
ATOM 4223 C CA . GLY B 1 232 ? 0.711 -2.648 8.836 1 86.88 232 GLY B CA 1
ATOM 4224 C C . GLY B 1 232 ? 1.664 -2.564 7.656 1 86.88 232 GLY B C 1
ATOM 4225 O O . GLY B 1 232 ? 2.85 -2.277 7.832 1 86.88 232 GLY B O 1
ATOM 4226 N N . ARG B 1 233 ? 0.93 -2.717 6.512 1 89.5 233 ARG B N 1
ATOM 4227 C CA . ARG B 1 233 ? 1.748 -2.887 5.312 1 89.5 233 ARG B CA 1
ATOM 4228 C C . ARG B 1 233 ? 2.51 -1.606 4.988 1 89.5 233 ARG B C 1
ATOM 4230 O O . ARG B 1 233 ? 3.682 -1.656 4.602 1 89.5 233 ARG B O 1
ATOM 4237 N N . PRO B 1 234 ? 1.869 -0.405 5.152 1 92.38 234 PRO B N 1
ATOM 4238 C CA . PRO B 1 234 ? 2.633 0.813 4.875 1 92.38 234 PRO B CA 1
ATOM 4239 C C . PRO B 1 234 ? 3.92 0.903 5.691 1 92.38 234 PRO B C 1
ATOM 4241 O O . PRO B 1 234 ? 4.953 1.335 5.18 1 92.38 234 PRO B O 1
ATOM 4244 N N . VAL B 1 235 ? 3.848 0.478 6.957 1 95.5 235 VAL B N 1
ATOM 4245 C CA . VAL B 1 235 ? 5.023 0.498 7.82 1 95.5 235 VAL B CA 1
ATOM 4246 C C . VAL B 1 235 ? 6.027 -0.553 7.355 1 95.5 235 VAL B C 1
ATOM 4248 O O . VAL B 1 235 ? 7.23 -0.29 7.305 1 95.5 235 VAL B O 1
ATOM 4251 N N . VAL B 1 236 ? 5.527 -1.684 6.965 1 94.62 236 VAL B N 1
ATOM 4252 C CA . VAL B 1 236 ? 6.375 -2.773 6.496 1 94.62 236 VAL B CA 1
ATOM 4253 C C . VAL B 1 236 ? 7.145 -2.33 5.254 1 94.62 236 VAL B C 1
ATOM 4255 O O . VAL B 1 236 ? 8.359 -2.52 5.168 1 94.62 236 VAL B O 1
ATOM 4258 N N . TYR B 1 237 ? 6.496 -1.721 4.289 1 95.94 237 TYR B N 1
ATOM 4259 C CA . TYR B 1 237 ? 7.121 -1.283 3.047 1 95.94 237 TYR B CA 1
ATOM 4260 C C . TYR B 1 237 ? 8.172 -0.214 3.312 1 95.94 237 TYR B C 1
ATOM 4262 O O . TYR B 1 237 ? 9.273 -0.261 2.75 1 95.94 237 TYR B O 1
ATOM 4270 N N . SER B 1 238 ? 7.809 0.729 4.215 1 97.31 238 SER B N 1
ATOM 4271 C CA . SER B 1 238 ? 8.742 1.795 4.559 1 97.31 238 SER B CA 1
ATOM 4272 C C . SER B 1 238 ? 9.992 1.238 5.242 1 97.31 238 SER B C 1
ATOM 4274 O O . SER B 1 238 ? 11.109 1.617 4.898 1 97.31 238 SER B O 1
ATOM 4276 N N . ASN B 1 239 ? 9.734 0.337 6.184 1 96.25 239 ASN B N 1
ATOM 4277 C CA . ASN B 1 239 ? 10.852 -0.286 6.891 1 96.25 239 ASN B CA 1
ATOM 4278 C C . ASN B 1 239 ? 11.734 -1.094 5.941 1 96.25 239 ASN B C 1
ATOM 4280 O O . ASN B 1 239 ? 12.953 -1.078 6.062 1 96.25 239 ASN B O 1
ATOM 4284 N N . THR B 1 240 ? 11.094 -1.82 5.039 1 95.81 240 THR B N 1
ATOM 4285 C CA . THR B 1 240 ? 11.82 -2.615 4.059 1 95.81 240 THR B CA 1
ATOM 4286 C C . THR B 1 240 ? 12.688 -1.724 3.176 1 95.81 240 THR B C 1
ATOM 4288 O O . THR B 1 240 ? 13.867 -2.02 2.955 1 95.81 240 THR B O 1
ATOM 4291 N N . PHE B 1 241 ? 12.094 -0.646 2.668 1 96.81 241 PHE B N 1
ATOM 4292 C CA . PHE B 1 241 ? 12.82 0.321 1.851 1 96.81 241 PHE B CA 1
ATOM 4293 C C . PHE B 1 241 ? 14.039 0.856 2.598 1 96.81 241 PHE B C 1
ATOM 4295 O O . PHE B 1 241 ? 15.156 0.816 2.08 1 96.81 241 PHE B O 1
ATOM 4302 N N . CYS B 1 242 ? 13.844 1.29 3.836 1 97.12 242 CYS B N 1
ATOM 4303 C CA . CYS B 1 242 ? 14.906 1.896 4.637 1 97.12 242 CYS B CA 1
ATOM 4304 C C . CYS B 1 242 ? 15.984 0.875 4.98 1 97.12 242 CYS B C 1
ATOM 4306 O O . CYS B 1 242 ? 17.172 1.168 4.879 1 97.12 242 CYS B O 1
ATOM 4308 N N . SER B 1 243 ? 15.531 -0.337 5.312 1 94.38 243 SER B N 1
ATOM 4309 C CA . SER B 1 243 ? 16.469 -1.397 5.672 1 94.38 243 SER B CA 1
ATOM 4310 C C . SER B 1 243 ? 17.359 -1.764 4.492 1 94.38 243 SER B C 1
ATOM 4312 O O . SER B 1 243 ? 18.562 -2.012 4.672 1 94.38 243 SER B O 1
ATOM 4314 N N . ALA B 1 244 ? 16.797 -1.774 3.326 1 93.81 244 ALA B N 1
ATOM 4315 C CA . ALA B 1 244 ? 17.547 -2.139 2.129 1 93.81 244 ALA B CA 1
ATOM 4316 C C . ALA B 1 244 ? 18.641 -1.114 1.839 1 93.81 244 ALA B C 1
ATOM 4318 O O . ALA B 1 244 ? 19.672 -1.449 1.252 1 93.81 244 ALA B O 1
ATOM 4319 N N . LEU B 1 245 ? 18.469 0.115 2.293 1 94.31 245 LEU B N 1
ATOM 4320 C CA . LEU B 1 245 ? 19.422 1.183 2.012 1 94.31 245 LEU B CA 1
ATOM 4321 C C . LEU B 1 245 ? 20.266 1.499 3.244 1 94.31 245 LEU B C 1
ATOM 4323 O O . LEU B 1 245 ? 21.094 2.412 3.219 1 94.31 245 LEU B O 1
ATOM 4327 N N . GLY B 1 246 ? 19.984 0.828 4.34 1 94.25 246 GLY B N 1
ATOM 4328 C CA . GLY B 1 246 ? 20.719 1.058 5.57 1 94.25 246 GLY B CA 1
ATOM 4329 C C . GLY B 1 246 ? 20.312 2.334 6.281 1 94.25 246 GLY B C 1
ATOM 4330 O O . GLY B 1 246 ? 21.125 2.943 6.984 1 94.25 246 GLY B O 1
ATOM 4331 N N . ILE B 1 247 ? 19.141 2.801 6.051 1 96.81 247 ILE B N 1
ATOM 4332 C CA . ILE B 1 247 ? 18.625 4.008 6.688 1 96.81 247 ILE B CA 1
ATOM 4333 C C . ILE B 1 247 ? 17.828 3.631 7.934 1 96.81 247 ILE B C 1
ATOM 4335 O O . ILE B 1 247 ? 16.875 2.848 7.855 1 96.81 247 ILE B O 1
ATOM 4339 N N . PRO B 1 248 ? 18.172 4.184 9.141 1 97.56 248 PRO B N 1
ATOM 4340 C CA . PRO B 1 248 ? 17.359 3.914 10.328 1 97.56 248 PRO B CA 1
ATOM 4341 C C . PRO B 1 248 ? 15.914 4.387 10.172 1 97.56 248 PRO B C 1
ATOM 4343 O O . PRO B 1 248 ? 15.672 5.516 9.742 1 97.56 248 PRO B O 1
ATOM 4346 N N . PHE B 1 249 ? 15.016 3.482 10.492 1 97.69 249 PHE B N 1
ATOM 4347 C CA . PHE B 1 249 ? 13.586 3.766 10.398 1 97.69 249 PHE B CA 1
ATOM 4348 C C . PHE B 1 249 ? 12.922 3.646 11.766 1 97.69 249 PHE B C 1
ATOM 4350 O O . PHE B 1 249 ? 13.07 2.629 12.445 1 97.69 249 PHE B O 1
ATOM 4357 N N . PHE B 1 250 ? 12.203 4.711 12.188 1 97.56 250 PHE B N 1
ATOM 4358 C CA . PHE B 1 250 ? 11.492 4.73 13.461 1 97.56 250 PHE B CA 1
ATOM 4359 C C . PHE B 1 250 ? 10 4.941 13.25 1 97.56 250 PHE B C 1
ATOM 4361 O O . PHE B 1 250 ? 9.594 5.898 12.594 1 97.56 250 PHE B O 1
ATOM 4368 N N . ARG B 1 251 ? 9.227 4.02 13.711 1 96.94 251 ARG B N 1
ATOM 4369 C CA . ARG B 1 251 ? 7.773 4.141 13.695 1 96.94 251 ARG B CA 1
ATOM 4370 C C . ARG B 1 251 ? 7.219 4.289 15.109 1 96.94 251 ARG B C 1
ATOM 4372 O O . ARG B 1 251 ? 7.477 3.447 15.977 1 96.94 251 ARG B O 1
ATOM 4379 N N . PHE B 1 252 ? 6.492 5.391 15.359 1 96.06 252 PHE B N 1
ATOM 4380 C CA . PHE B 1 252 ? 5.816 5.59 16.641 1 96.06 252 PHE B CA 1
ATOM 4381 C C . PHE B 1 252 ? 4.309 5.703 16.438 1 96.06 252 PHE B C 1
ATOM 4383 O O . PHE B 1 252 ? 3.826 6.676 15.859 1 96.06 252 PHE B O 1
ATOM 4390 N N . SER B 1 253 ? 3.594 4.77 16.797 1 94.12 253 SER B N 1
ATOM 4391 C CA . SER B 1 253 ? 2.135 4.73 16.828 1 94.12 253 SER B CA 1
ATOM 4392 C C . SER B 1 253 ? 1.639 3.982 18.062 1 94.12 253 SER B C 1
ATOM 4394 O O . SER B 1 253 ? 1.279 2.807 17.984 1 94.12 253 SER B O 1
ATOM 4396 N N . PRO B 1 254 ? 1.531 4.641 19.203 1 92.31 254 PRO B N 1
ATOM 4397 C CA . PRO B 1 254 ? 1.232 4.008 20.484 1 92.31 254 PRO B CA 1
ATOM 4398 C C . PRO B 1 254 ? -0.091 3.246 20.469 1 92.31 254 PRO B C 1
ATOM 4400 O O . PRO B 1 254 ? -1.061 3.695 19.859 1 92.31 254 PRO B O 1
ATOM 4403 N N . GLN B 1 255 ? -0.054 2.133 21.172 1 88.69 255 GLN B N 1
ATOM 4404 C CA . GLN B 1 255 ? -1.294 1.392 21.391 1 88.69 255 GLN B CA 1
ATOM 4405 C C . GLN B 1 255 ? -2.225 2.137 22.328 1 88.69 255 GLN B C 1
ATOM 4407 O O . GLN B 1 255 ? -1.804 2.58 23.406 1 88.69 255 GLN B O 1
ATOM 4412 N N . LEU B 1 256 ? -3.461 2.254 21.906 1 90.94 256 LEU B N 1
ATOM 4413 C CA . LEU B 1 256 ? -4.465 2.926 22.734 1 90.94 256 LEU B CA 1
ATOM 4414 C C . LEU B 1 256 ? -5.32 1.912 23.484 1 90.94 256 LEU B C 1
ATOM 4416 O O . LEU B 1 256 ? -5.516 0.789 23.016 1 90.94 256 LEU B O 1
ATOM 4420 N N . HIS B 1 257 ? -5.816 2.27 24.609 1 88.25 257 HIS B N 1
ATOM 4421 C CA . HIS B 1 257 ? -6.617 1.392 25.453 1 88.25 257 HIS B CA 1
ATOM 4422 C C . HIS B 1 257 ? -8 1.167 24.844 1 88.25 257 HIS B C 1
ATOM 4424 O O . HIS B 1 257 ? -8.656 0.163 25.141 1 88.25 257 HIS B O 1
ATOM 4430 N N . LYS B 1 258 ? -8.398 2.119 24.094 1 86.5 258 LYS B N 1
ATOM 4431 C CA . LYS B 1 258 ? -9.711 1.999 23.469 1 86.5 258 LYS B CA 1
ATOM 4432 C C . LYS B 1 258 ? -9.719 2.619 22.078 1 86.5 258 LYS B C 1
ATOM 4434 O O . LYS B 1 258 ? -8.797 3.348 21.719 1 86.5 258 LYS B O 1
ATOM 4439 N N . ASP B 1 259 ? -10.734 2.16 21.312 1 83.69 259 ASP B N 1
ATOM 4440 C CA . ASP B 1 259 ? -10.945 2.775 20 1 83.69 259 ASP B CA 1
ATOM 4441 C C . ASP B 1 259 ? -11.562 4.164 20.141 1 83.69 259 ASP B C 1
ATOM 4443 O O . ASP B 1 259 ? -12.734 4.297 20.5 1 83.69 259 ASP B O 1
ATOM 4447 N N . VAL B 1 260 ? -10.727 5.188 19.953 1 86.19 260 VAL B N 1
ATOM 4448 C CA . VAL B 1 260 ? -11.188 6.566 20.078 1 86.19 260 VAL B CA 1
ATOM 4449 C C . VAL B 1 260 ? -11.664 7.09 18.719 1 86.19 260 VAL B C 1
ATOM 4451 O O . VAL B 1 260 ? -10.914 7.051 17.75 1 86.19 260 VAL B O 1
ATOM 4454 N N . ARG B 1 261 ? -12.859 7.629 18.719 1 86.19 261 ARG B N 1
ATOM 4455 C CA . ARG B 1 261 ? -13.43 8.133 17.484 1 86.19 261 ARG B CA 1
ATOM 4456 C C . ARG B 1 261 ? -12.742 9.43 17.047 1 86.19 261 ARG B C 1
ATOM 4458 O O . ARG B 1 261 ? -12.258 10.188 17.891 1 86.19 261 ARG B O 1
ATOM 4465 N N . LEU B 1 262 ? -12.781 9.625 15.773 1 85.94 262 LEU B N 1
ATOM 4466 C CA . LEU B 1 262 ? -12.148 10.805 15.188 1 85.94 262 LEU B CA 1
ATOM 4467 C C . LEU B 1 262 ? -12.695 12.086 15.812 1 85.94 262 LEU B C 1
ATOM 4469 O O . LEU B 1 262 ? -11.953 13.055 16 1 85.94 262 LEU B O 1
ATOM 4473 N N . ASN B 1 263 ? -14.008 12.062 16.156 1 89.62 263 ASN B N 1
ATOM 4474 C CA . ASN B 1 263 ? -14.656 13.273 16.656 1 89.62 263 ASN B CA 1
ATOM 4475 C C . ASN B 1 263 ? -14.836 13.227 18.172 1 89.62 263 ASN B C 1
ATOM 4477 O O . ASN B 1 263 ? -15.766 13.828 18.719 1 89.62 263 ASN B O 1
ATOM 4481 N N . GLU B 1 264 ? -13.984 12.5 18.844 1 90.75 264 GLU B N 1
ATOM 4482 C CA . GLU B 1 264 ? -14.062 12.43 20.312 1 90.75 264 GLU B CA 1
ATOM 4483 C C . GLU B 1 264 ? -13.789 13.789 20.938 1 90.75 264 GLU B C 1
ATOM 4485 O O . GLU B 1 264 ? -12.773 14.422 20.656 1 90.75 264 GLU B O 1
ATOM 4490 N N . THR B 1 265 ? -14.766 14.234 21.844 1 91.88 265 THR B N 1
ATOM 4491 C CA . THR B 1 265 ? -14.586 15.531 22.469 1 91.88 265 THR B CA 1
ATOM 4492 C C . THR B 1 265 ? -14.57 15.391 24 1 91.88 265 THR B C 1
ATOM 4494 O O . THR B 1 265 ? -14.305 16.359 24.703 1 91.88 265 THR B O 1
ATOM 4497 N N . ASP B 1 266 ? -14.812 14.211 24.484 1 92.88 266 ASP B N 1
ATOM 4498 C CA . ASP B 1 266 ? -14.828 13.992 25.922 1 92.88 266 ASP B CA 1
ATOM 4499 C C . ASP B 1 266 ? -13.43 14.156 26.516 1 92.88 266 ASP B C 1
ATOM 4501 O O . ASP B 1 266 ? -12.516 13.406 26.172 1 92.88 266 ASP B O 1
ATOM 4505 N N . ASP B 1 267 ? -13.328 15.008 27.484 1 92.5 267 ASP B N 1
ATOM 4506 C CA . ASP B 1 267 ? -12.031 15.344 28.062 1 92.5 267 ASP B CA 1
ATOM 4507 C C . ASP B 1 267 ? -11.414 14.133 28.781 1 92.5 267 ASP B C 1
ATOM 4509 O O . ASP B 1 267 ? -10.203 13.93 28.719 1 92.5 267 ASP B O 1
ATOM 4513 N N . ALA B 1 268 ? -12.172 13.398 29.438 1 93.69 268 ALA B N 1
ATOM 4514 C CA . ALA B 1 268 ? -11.656 12.227 30.156 1 93.69 268 ALA B CA 1
ATOM 4515 C C . ALA B 1 268 ? -11.062 11.219 29.172 1 93.69 268 ALA B C 1
ATOM 4517 O O . ALA B 1 268 ? -10.008 10.633 29.438 1 93.69 268 ALA B O 1
ATOM 4518 N N . CYS B 1 269 ? -11.773 11.055 28.078 1 93.12 269 CYS B N 1
ATOM 4519 C CA . CYS B 1 269 ? -11.297 10.141 27.047 1 93.12 269 CYS B CA 1
ATOM 4520 C C . CYS B 1 269 ? -9.984 10.633 26.453 1 93.12 269 CYS B C 1
ATOM 4522 O O . CYS B 1 269 ? -9.047 9.859 26.281 1 93.12 269 CYS B O 1
ATOM 4524 N N . LEU B 1 270 ? -9.922 11.875 26.219 1 93.12 270 LEU B N 1
ATOM 4525 C CA . LEU B 1 270 ? -8.727 12.461 25.594 1 93.12 270 LEU B CA 1
ATOM 4526 C C . LEU B 1 270 ? -7.551 12.438 26.562 1 93.12 270 LEU B C 1
ATOM 4528 O O . LEU B 1 270 ? -6.41 12.219 26.156 1 93.12 270 LEU B O 1
ATOM 4532 N N . LEU B 1 271 ? -7.828 12.656 27.828 1 93.31 271 LEU B N 1
ATOM 4533 C CA . LEU B 1 271 ? -6.773 12.586 28.828 1 93.31 271 LEU B CA 1
ATOM 4534 C C . LEU B 1 271 ? -6.219 11.172 28.938 1 93.31 271 LEU B C 1
ATOM 4536 O O . LEU B 1 271 ? -5.012 10.984 29.109 1 93.31 271 LEU B O 1
ATOM 4540 N N . GLN B 1 272 ? -7.078 10.219 28.859 1 94.25 272 GLN B N 1
ATOM 4541 C CA . GLN B 1 272 ? -6.641 8.828 28.875 1 94.25 272 GLN B CA 1
ATOM 4542 C C . GLN B 1 272 ? -5.766 8.516 27.672 1 94.25 272 GLN B C 1
ATOM 4544 O O . GLN B 1 272 ? -4.793 7.762 27.766 1 94.25 272 GLN B O 1
ATOM 4549 N N . MET B 1 273 ? -6.137 9.047 26.531 1 93.38 273 MET B N 1
ATOM 4550 C CA . MET B 1 273 ? -5.336 8.867 25.328 1 93.38 273 MET B CA 1
ATOM 4551 C C . MET B 1 273 ? -3.93 9.422 25.516 1 93.38 273 MET B C 1
ATOM 4553 O O . MET B 1 273 ? -2.949 8.789 25.109 1 93.38 273 MET B O 1
ATOM 4557 N N . LEU B 1 274 ? -3.875 10.617 26.141 1 93.19 274 LEU B N 1
ATOM 4558 C CA . LEU B 1 274 ? -2.578 11.227 26.406 1 93.19 274 LEU B CA 1
ATOM 4559 C C . LEU B 1 274 ? -1.746 10.352 27.344 1 93.19 274 LEU B C 1
ATOM 4561 O O . LEU B 1 274 ? -0.539 10.195 27.141 1 93.19 274 LEU B O 1
ATOM 4565 N N . TRP B 1 275 ? -2.428 9.727 28.281 1 94.38 275 TRP B N 1
ATOM 4566 C CA . TRP B 1 275 ? -1.751 8.836 29.203 1 94.38 275 TRP B CA 1
ATOM 4567 C C . TRP B 1 275 ? -1.256 7.578 28.5 1 94.38 275 TRP B C 1
ATOM 4569 O O . TRP B 1 275 ? -0.143 7.109 28.75 1 94.38 275 TRP B O 1
ATOM 4579 N N . ASP B 1 276 ? -2.064 7.051 27.625 1 94.88 276 ASP B N 1
ATOM 4580 C CA . ASP B 1 276 ? -1.67 5.887 26.828 1 94.88 276 ASP B CA 1
ATOM 4581 C C . ASP B 1 276 ? -0.386 6.16 26.047 1 94.88 276 ASP B C 1
ATOM 4583 O O . ASP B 1 276 ? 0.475 5.285 25.938 1 94.88 276 ASP B O 1
ATOM 4587 N N . VAL B 1 277 ? -0.25 7.352 25.5 1 94.94 277 VAL B N 1
ATOM 4588 C CA . VAL B 1 277 ? 0.919 7.734 24.719 1 94.94 277 VAL B CA 1
ATOM 4589 C C . VAL B 1 277 ? 2.152 7.777 25.609 1 94.94 277 VAL B C 1
ATOM 4591 O O . VAL B 1 277 ? 3.207 7.246 25.266 1 94.94 277 VAL B O 1
ATOM 4594 N N . GLU B 1 278 ? 2.025 8.359 26.828 1 95.19 278 GLU B N 1
ATOM 4595 C CA . GLU B 1 278 ? 3.141 8.438 27.766 1 95.19 278 GLU B CA 1
ATOM 4596 C C . GLU B 1 278 ? 3.627 7.043 28.156 1 95.19 278 GLU B C 1
ATOM 4598 O O . GLU B 1 278 ? 4.832 6.785 28.172 1 95.19 278 GLU B O 1
ATOM 4603 N N . VAL B 1 279 ? 2.705 6.16 28.422 1 95.38 279 VAL B N 1
ATOM 4604 C CA . VAL B 1 279 ? 3.027 4.801 28.828 1 95.38 279 VAL B CA 1
ATOM 4605 C C . VAL B 1 279 ? 3.695 4.051 27.688 1 95.38 279 VAL B C 1
ATOM 4607 O O . VAL B 1 279 ? 4.734 3.412 27.875 1 95.38 279 VAL B O 1
ATOM 4610 N N . ALA B 1 280 ? 3.111 4.18 26.5 1 94.31 280 ALA B N 1
ATOM 4611 C CA . ALA B 1 280 ? 3.635 3.475 25.328 1 94.31 280 ALA B CA 1
ATOM 4612 C C . ALA B 1 280 ? 5.047 3.947 24.984 1 94.31 280 ALA B C 1
ATOM 4614 O O . ALA B 1 280 ? 5.91 3.139 24.641 1 94.31 280 ALA B O 1
ATOM 4615 N N . MET B 1 281 ? 5.273 5.234 25.078 1 94.75 281 MET B N 1
ATOM 4616 C CA . MET B 1 281 ? 6.582 5.789 24.75 1 94.75 281 MET B CA 1
ATOM 4617 C C . MET B 1 281 ? 7.617 5.406 25.797 1 94.75 281 MET B C 1
ATOM 4619 O O . MET B 1 281 ? 8.797 5.234 25.484 1 94.75 281 MET B O 1
ATOM 4623 N N . ALA B 1 282 ? 7.16 5.23 27.031 1 94.62 282 ALA B N 1
ATOM 4624 C CA . ALA B 1 282 ? 8.062 4.75 28.078 1 94.62 282 ALA B CA 1
ATOM 4625 C C . ALA B 1 282 ? 8.484 3.307 27.812 1 94.62 282 ALA B C 1
ATOM 4627 O O . ALA B 1 282 ? 9.625 2.932 28.078 1 94.62 282 ALA B O 1
ATOM 4628 N N . GLU B 1 283 ? 7.57 2.561 27.266 1 93.06 283 GLU B N 1
ATOM 4629 C CA . GLU B 1 283 ? 7.844 1.157 26.969 1 93.06 283 GLU B CA 1
ATOM 4630 C C . GLU B 1 283 ? 8.812 1.02 25.797 1 93.06 283 GLU B C 1
ATOM 4632 O O . GLU B 1 283 ? 9.547 0.032 25.703 1 93.06 283 GLU B O 1
ATOM 4637 N N . CYS B 1 284 ? 8.797 1.985 24.922 1 92.25 284 CYS B N 1
ATOM 4638 C CA . CYS B 1 284 ? 9.711 1.917 23.781 1 92.25 284 CYS B CA 1
ATOM 4639 C C . CYS B 1 284 ? 10.867 2.896 23.953 1 92.25 284 CYS B C 1
ATOM 4641 O O . CYS B 1 284 ? 11.336 3.475 22.969 1 92.25 284 CYS B O 1
ATOM 4643 N N . ARG B 1 285 ? 11.312 3.064 25.125 1 93.69 285 ARG B N 1
ATOM 4644 C CA . ARG B 1 285 ? 12.344 4.035 25.469 1 93.69 285 ARG B CA 1
ATOM 4645 C C . ARG B 1 285 ? 13.633 3.752 24.703 1 93.69 285 ARG B C 1
ATOM 4647 O O . ARG B 1 285 ? 14.352 4.68 24.312 1 93.69 285 ARG B O 1
ATOM 4654 N N . ASP B 1 286 ? 13.93 2.486 24.484 1 94.94 286 ASP B N 1
ATOM 4655 C CA . ASP B 1 286 ? 15.148 2.137 23.766 1 94.94 286 ASP B CA 1
ATOM 4656 C C . ASP B 1 286 ? 15.117 2.689 22.344 1 94.94 286 ASP B C 1
ATOM 4658 O O . ASP B 1 286 ? 16.109 3.236 21.859 1 94.94 286 ASP B O 1
ATOM 4662 N N . GLU B 1 287 ? 14.023 2.564 21.703 1 95 287 GLU B N 1
ATOM 4663 C CA . GLU B 1 287 ? 13.875 3.084 20.344 1 95 287 GLU B CA 1
ATOM 4664 C C . GLU B 1 287 ? 13.953 4.605 20.328 1 95 287 GLU B C 1
ATOM 4666 O O . GLU B 1 287 ? 14.586 5.191 19.438 1 95 287 GLU B O 1
ATOM 4671 N N . THR B 1 288 ? 13.312 5.215 21.266 1 96.31 288 THR B N 1
ATOM 4672 C CA . THR B 1 288 ? 13.336 6.668 21.359 1 96.31 288 THR B CA 1
ATOM 4673 C C . THR B 1 288 ? 14.75 7.172 21.625 1 96.31 288 THR B C 1
ATOM 4675 O O . THR B 1 288 ? 15.18 8.172 21.047 1 96.31 288 THR B O 1
ATOM 4678 N N . ASN B 1 289 ? 15.438 6.453 22.469 1 96.88 289 ASN B N 1
ATOM 4679 C CA . ASN B 1 289 ? 16.812 6.836 22.797 1 96.88 289 ASN B CA 1
ATOM 4680 C C . ASN B 1 289 ? 17.719 6.719 21.562 1 96.88 289 ASN B C 1
ATOM 4682 O O . ASN B 1 289 ? 18.594 7.562 21.359 1 96.88 289 ASN B O 1
ATOM 4686 N N . LYS B 1 290 ? 17.516 5.676 20.812 1 97.44 290 LYS B N 1
ATOM 4687 C CA . LYS B 1 290 ? 18.281 5.512 19.594 1 97.44 290 LYS B CA 1
ATOM 4688 C C . LYS B 1 290 ? 18.047 6.676 18.625 1 97.44 290 LYS B C 1
ATOM 4690 O O . LYS B 1 290 ? 18.984 7.207 18.047 1 97.44 290 LYS B O 1
ATOM 4695 N N . LEU B 1 291 ? 16.797 7.043 18.469 1 97.88 291 LEU B N 1
ATOM 4696 C CA . LEU B 1 291 ? 16.438 8.164 17.609 1 97.88 291 LEU B CA 1
ATOM 4697 C C . LEU B 1 291 ? 17.078 9.453 18.109 1 97.88 291 LEU B C 1
ATOM 4699 O O . LEU B 1 291 ? 17.672 10.203 17.328 1 97.88 291 LEU B O 1
ATOM 4703 N N . VAL B 1 292 ? 16.984 9.695 19.406 1 97.44 292 VAL B N 1
ATOM 4704 C CA . VAL B 1 292 ? 17.516 10.922 20.016 1 97.44 292 VAL B CA 1
ATOM 4705 C C . VAL B 1 292 ? 19.016 10.992 19.812 1 97.44 292 VAL B C 1
ATOM 4707 O O . VAL B 1 292 ? 19.562 12.07 19.562 1 97.44 292 VAL B O 1
ATOM 4710 N N . LYS B 1 293 ? 19.672 9.867 19.906 1 97.12 293 LYS B N 1
ATOM 4711 C CA . LYS B 1 293 ? 21.109 9.82 19.672 1 97.12 293 LYS B CA 1
ATOM 4712 C C . LYS B 1 293 ? 21.453 10.273 18.266 1 97.12 293 LYS B C 1
ATOM 4714 O O . LYS B 1 293 ? 22.375 11.078 18.062 1 97.12 293 LYS B O 1
ATOM 4719 N N . ILE B 1 294 ? 20.75 9.805 17.281 1 97 294 ILE B N 1
ATOM 4720 C CA . ILE B 1 294 ? 20.969 10.172 15.891 1 97 294 ILE B CA 1
ATOM 4721 C C . ILE B 1 294 ? 20.703 11.672 15.711 1 97 294 ILE B C 1
ATOM 4723 O O . ILE B 1 294 ? 21.5 12.367 15.062 1 97 294 ILE B O 1
ATOM 4727 N N . LEU B 1 295 ? 19.625 12.156 16.312 1 96.88 295 LEU B N 1
ATOM 4728 C CA . LEU B 1 295 ? 19.234 13.562 16.172 1 96.88 295 LEU B CA 1
ATOM 4729 C C . LEU B 1 295 ? 20.266 14.469 16.844 1 96.88 295 LEU B C 1
ATOM 4731 O O . LEU B 1 295 ? 20.547 15.555 16.328 1 96.88 295 LEU B O 1
ATOM 4735 N N . ARG B 1 296 ? 20.797 14.062 17.938 1 95.38 296 ARG B N 1
ATOM 4736 C CA . ARG B 1 296 ? 21.812 14.844 18.641 1 95.38 296 ARG B CA 1
ATOM 4737 C C . ARG B 1 296 ? 23.078 14.969 17.812 1 95.38 296 ARG B C 1
ATOM 4739 O O . ARG B 1 296 ? 23.719 16.016 17.812 1 95.38 296 ARG B O 1
ATOM 4746 N N . GLU B 1 297 ? 23.406 13.922 17.141 1 93.31 297 GLU B N 1
ATOM 4747 C CA . GLU B 1 297 ? 24.562 13.961 16.25 1 93.31 297 GLU B CA 1
ATOM 4748 C C . GLU B 1 297 ? 24.359 14.969 15.125 1 93.31 297 GLU B C 1
ATOM 4750 O O . GLU B 1 297 ? 25.312 15.641 14.703 1 93.31 297 GLU B O 1
ATOM 4755 N N . ARG B 1 298 ? 23.188 15.062 14.719 1 90.06 298 ARG B N 1
ATOM 4756 C CA . ARG B 1 298 ? 22.875 16.016 13.656 1 90.06 298 ARG B CA 1
ATOM 4757 C C . ARG B 1 298 ? 22.891 17.438 14.18 1 90.06 298 ARG B C 1
ATOM 4759 O O . ARG B 1 298 ? 23.281 18.375 13.469 1 90.06 298 ARG B O 1
ATOM 4766 N N . LEU B 1 299 ? 22.422 17.609 15.383 1 89.31 299 LEU B N 1
ATOM 4767 C CA . LEU B 1 299 ? 22.375 18.922 16.016 1 89.31 299 LEU B CA 1
ATOM 4768 C C . LEU B 1 299 ? 23.781 19.5 16.172 1 89.31 299 LEU B C 1
ATOM 4770 O O . LEU B 1 299 ? 24 20.703 16.031 1 89.31 299 LEU B O 1
ATOM 4774 N N . GLU B 1 300 ? 24.688 18.641 16.391 1 83.69 300 GLU B N 1
ATOM 4775 C CA . GLU B 1 300 ? 26.078 19.062 16.594 1 83.69 300 GLU B CA 1
ATOM 4776 C C . GLU B 1 300 ? 26.703 19.531 15.281 1 83.69 300 GLU B C 1
ATOM 4778 O O . GLU B 1 300 ? 27.625 20.344 15.289 1 83.69 300 GLU B O 1
ATOM 4783 N N . TYR B 1 301 ? 26.141 19.016 14.18 1 78.44 301 TYR B N 1
ATOM 4784 C CA . TYR B 1 301 ? 26.703 19.391 12.875 1 78.44 301 TYR B CA 1
ATOM 4785 C C . TYR B 1 301 ? 26.031 20.641 12.328 1 78.44 301 TYR B C 1
ATOM 4787 O O . TYR B 1 301 ? 26.516 21.234 11.367 1 78.44 301 TYR B O 1
ATOM 4795 N N . LEU B 1 302 ? 24.875 20.922 12.828 1 68.44 302 LEU B N 1
ATOM 4796 C CA . LEU B 1 302 ? 24.219 22.156 12.406 1 68.44 302 LEU B CA 1
ATOM 4797 C C . LEU B 1 302 ? 24.766 23.359 13.172 1 68.44 302 LEU B C 1
ATOM 4799 O O . LEU B 1 302 ? 24.938 24.438 12.602 1 68.44 302 LEU B O 1
#

Sequence (604 aa):
MIIERNLGADLWPLIDWVAGTSTGSILACALAKGKSISDCQKLYLQLKNQLFNGTRPYNSAILERLLIQSISSDFLSSIEKPKMLITAAKMDVAPPNLVLFRNYQLPMELLKEDKFNEMGHVDENTTIWKAARCSSAAPTYFPPFDDIYIDGGVICNNPTMELLTEFTKLKNYFNLNYPYCVISIGTGTPPTKSLTIYRPLIGRVIQKVSKTTEFMRNMAQCLVKQITESNGRPVVYSNTFCSALGIPFFRFSPQLHKDVRLNETDDACLLQMLWDVEVAMAECRDETNKLVKILRERLEYLMIIERNLGADLWPLIDWVAGTSTGSILACALAKGKSISDCQKLYLQLKNQLFNGTRPYNSAILERLLIQSISSDFLSSIEKPKMLITAAKMDVAPPNLVLFRNYQLPMELLKEDKFNEMGHVDENTTIWKAARCSSAAPTYFPPFDDIYIDGGVICNNPTMELLTEFTKLKNYFNLNYPYCVISIGTGTPPTKSLTIYRPLIGRVIQKVSKTTEFMRNMAQCLVKQITESNGRPVVYSNTFCSALGIPFFRFSPQLHKDVRLNETDDACLLQMLWDVEVAMAECRDETNKLVKILRERLEYL

Secondary structure (DSSP, 8-state):
-HHHHHHTS-SGGG-SEEEE-THHHHHHHHHHTT--HHHHHHHHHHHHHHHT-SSSSPPHHHHHHHHHHHT-SSBGGG--SSEEEEEEEETTEESPEEEEEESSPPPHHHHHT-TT--S-EEETT-BHHHHHHHHT--TTTSPPBTTTEEETHHHHSSTHHHHHHHHHHHHHHHTPPPPS-EEEE-S-BPPPEE-------S-SSS----HHHHHHHHHHHHHHHHHT-SSSHHHHHHHHHHHHHT--EEEE-PBPSS---TT---HHHHHHHHHHHHHHHHHTHHHHHHHHHHHHHHHHH-/-HHHHHHTS-SGGG-SEEEE-THHHHHHHHHHTT--HHHHHHHHHHHHHHHT-SSSSPPHHHHHHHHHHHT-SSBGGG--SSEEEEEEEETTEESPEEEEEESSPPPHHHHHT-TT--S-EEESS-BHHHHHHHHT--TTTSPPBTTTEEETHHHHSSTHHHHHHHHHHHHHHH-PPPPS-EEEE-S-BPPPEE-------S-SSS----HHHHHHHHHHHHHHHHHT-SSSHHHHHHHHHHHHHT--EEEE-PBPSS---TT---HHHHHHHHHHHHHHHHHTHHHHHHHHHHHHHHHHH-

pLDDT: mean 87.71, std 14.32, range [26.39, 98.5]